Protein AF-A0A1G8VR47-F1 (afdb_monomer_lite)

Structure (mmCIF, N/CA/C/O backbone):
data_AF-A0A1G8VR47-F1
#
_entry.id   AF-A0A1G8VR47-F1
#
loop_
_atom_site.group_PDB
_atom_site.id
_atom_site.type_symbol
_atom_site.label_atom_id
_atom_site.label_alt_id
_atom_site.label_comp_id
_atom_site.label_asym_id
_atom_sit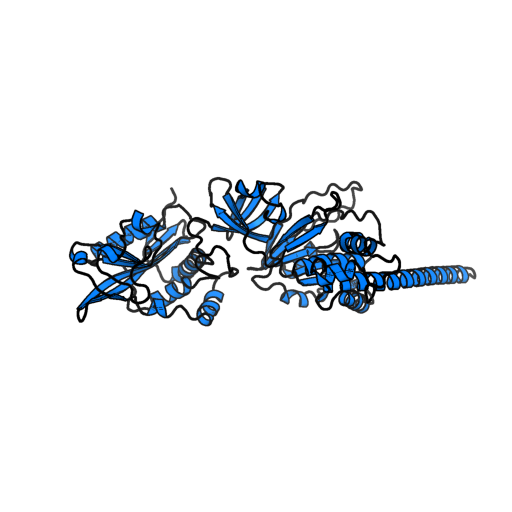e.label_entity_id
_atom_site.label_seq_id
_atom_site.pdbx_PDB_ins_code
_atom_site.Cartn_x
_atom_site.Cartn_y
_atom_site.Cartn_z
_atom_site.occupancy
_atom_site.B_iso_or_equiv
_atom_site.auth_seq_id
_atom_site.auth_comp_id
_atom_site.auth_asym_id
_atom_site.auth_atom_id
_atom_site.pdbx_PDB_model_num
ATOM 1 N N . MET A 1 1 ? -31.026 7.883 0.781 1.00 47.53 1 MET A N 1
ATOM 2 C CA . MET A 1 1 ? -30.508 7.829 2.165 1.00 47.53 1 MET A CA 1
ATOM 3 C C . MET A 1 1 ? -29.824 6.490 2.296 1.00 47.53 1 MET A C 1
ATOM 5 O O . MET A 1 1 ? -30.502 5.488 2.133 1.00 47.53 1 MET A O 1
ATOM 9 N N . ASN A 1 2 ? -28.508 6.480 2.485 1.00 62.25 2 ASN A N 1
ATOM 10 C CA . ASN A 1 2 ? -27.730 5.246 2.595 1.00 62.25 2 ASN A CA 1
ATOM 11 C C . ASN A 1 2 ? -28.153 4.539 3.888 1.00 62.25 2 ASN A C 1
ATOM 13 O O . ASN A 1 2 ? -27.967 5.088 4.980 1.00 62.25 2 ASN A O 1
ATOM 17 N N . ASN A 1 3 ? -28.819 3.393 3.759 1.00 83.88 3 ASN A N 1
ATOM 18 C CA . ASN A 1 3 ? -29.412 2.695 4.892 1.00 83.88 3 ASN A CA 1
ATOM 19 C C . ASN A 1 3 ? -28.333 1.864 5.591 1.00 83.88 3 ASN A C 1
ATOM 21 O O . ASN A 1 3 ? -28.177 0.685 5.307 1.00 83.88 3 ASN A O 1
ATOM 25 N N . ILE A 1 4 ? -27.558 2.513 6.462 1.00 93.56 4 ILE A N 1
ATOM 26 C CA . ILE A 1 4 ? -26.583 1.827 7.316 1.00 93.56 4 ILE A CA 1
ATOM 27 C C . ILE A 1 4 ? -27.354 1.029 8.369 1.00 93.56 4 ILE A C 1
ATOM 29 O O . ILE A 1 4 ? -28.099 1.624 9.155 1.00 93.56 4 ILE A O 1
ATOM 33 N N . ILE A 1 5 ? -27.147 -0.284 8.391 1.00 96.12 5 ILE A N 1
ATOM 34 C CA . ILE A 1 5 ? -27.744 -1.214 9.351 1.00 96.12 5 ILE A CA 1
ATOM 35 C C . ILE A 1 5 ? -26.673 -1.580 10.373 1.00 96.12 5 ILE A C 1
ATOM 37 O O . ILE A 1 5 ? -25.585 -2.007 10.002 1.00 96.12 5 ILE A O 1
ATOM 41 N N . LEU A 1 6 ? -26.977 -1.410 11.657 1.00 98.06 6 LEU A N 1
ATOM 42 C CA . LEU A 1 6 ? -26.121 -1.882 12.740 1.00 98.06 6 LEU A CA 1
ATOM 43 C C . LEU A 1 6 ? -26.670 -3.209 13.256 1.00 98.06 6 LEU A C 1
ATOM 45 O O . LEU A 1 6 ? -27.873 -3.341 13.492 1.00 98.06 6 LEU A O 1
ATOM 49 N N . ARG A 1 7 ? -25.800 -4.209 13.387 1.00 97.75 7 ARG A N 1
ATOM 50 C CA . ARG A 1 7 ? -26.173 -5.541 13.872 1.00 97.75 7 ARG A CA 1
ATOM 51 C C . ARG A 1 7 ? -24.994 -6.241 14.532 1.00 97.75 7 ARG A C 1
ATOM 53 O O . ARG A 1 7 ? -23.856 -5.783 14.452 1.00 97.75 7 ARG A O 1
ATOM 60 N N . LYS A 1 8 ? -25.279 -7.358 15.200 1.00 98.06 8 LYS A N 1
ATOM 61 C CA . LYS A 1 8 ? -24.233 -8.279 15.650 1.00 98.06 8 LYS A CA 1
ATOM 62 C C . LYS A 1 8 ? -23.544 -8.910 14.441 1.00 98.06 8 LYS A C 1
ATOM 64 O O . LYS A 1 8 ? -24.184 -9.146 13.411 1.00 98.06 8 LYS A O 1
ATOM 69 N N . GLU A 1 9 ? -22.258 -9.170 14.604 1.00 97.62 9 GLU A N 1
ATOM 70 C CA . GLU A 1 9 ? -21.472 -9.948 13.656 1.00 97.62 9 GLU A CA 1
ATOM 71 C C . GLU A 1 9 ? -21.934 -11.415 13.661 1.00 97.62 9 GLU A C 1
ATOM 73 O O . GLU A 1 9 ? -22.328 -11.962 14.696 1.00 97.62 9 GLU A O 1
ATOM 78 N N . THR A 1 10 ? -21.902 -12.043 12.494 1.00 97.31 10 THR A N 1
ATOM 79 C CA . THR A 1 10 ? -22.126 -13.473 12.274 1.00 97.31 10 THR A CA 1
ATOM 80 C C . THR A 1 10 ? -20.844 -14.112 11.748 1.00 97.31 10 THR A C 1
ATOM 82 O O . THR A 1 10 ? -19.933 -13.412 11.315 1.00 97.31 10 THR A O 1
ATOM 85 N N . LYS A 1 11 ? -20.745 -15.445 11.776 1.00 97.19 11 LYS A N 1
ATOM 86 C CA . LYS A 1 11 ? -19.527 -16.133 11.312 1.00 97.19 11 LYS A CA 1
ATOM 87 C C . LYS A 1 11 ? -19.263 -15.903 9.827 1.00 97.19 11 LYS A C 1
ATOM 89 O O . LYS A 1 11 ? -18.114 -15.892 9.405 1.00 97.19 11 LYS A O 1
ATOM 94 N N . GLU A 1 12 ? -20.325 -15.710 9.054 1.00 97.56 12 GLU A N 1
ATOM 95 C CA . GLU A 1 12 ? -20.271 -15.394 7.633 1.00 97.56 12 GLU A CA 1
ATOM 96 C C . GLU A 1 12 ? -19.638 -14.021 7.356 1.00 97.56 12 GLU A C 1
ATOM 98 O O . GLU A 1 12 ? -19.117 -13.819 6.265 1.00 97.56 12 GLU A O 1
ATOM 103 N N . ASP A 1 13 ? -19.633 -13.106 8.333 1.00 98.00 13 ASP A N 1
ATOM 104 C CA . ASP A 1 13 ? -19.050 -11.768 8.182 1.00 98.00 13 ASP A CA 1
ATOM 105 C C . ASP A 1 13 ? -17.548 -11.720 8.495 1.00 98.00 13 ASP A C 1
ATOM 107 O O . ASP A 1 13 ? -16.911 -10.715 8.195 1.00 98.00 13 ASP A O 1
ATOM 111 N N . PHE A 1 14 ? -16.975 -12.754 9.129 1.00 98.31 14 PHE A N 1
ATOM 112 C CA . PHE A 1 14 ? -15.651 -12.651 9.762 1.00 98.31 14 PHE A CA 1
ATOM 113 C C . PHE A 1 14 ? -14.566 -12.180 8.797 1.00 98.31 14 PHE A C 1
ATOM 115 O O . PHE A 1 14 ? -13.852 -11.232 9.122 1.00 98.31 14 PHE A O 1
ATOM 122 N N . TYR A 1 15 ? -14.518 -12.782 7.606 1.00 98.56 15 TYR A N 1
ATOM 123 C CA . TYR A 1 15 ? -13.567 -12.416 6.559 1.00 98.56 15 TYR A CA 1
ATOM 124 C C . TYR A 1 15 ? -13.733 -10.956 6.118 1.00 98.56 15 TYR A C 1
ATOM 126 O O . TYR A 1 15 ? -12.765 -10.201 6.075 1.00 98.56 15 TYR A O 1
ATOM 134 N N . ASP A 1 16 ? -14.967 -10.531 5.834 1.00 98.31 16 ASP A N 1
ATOM 135 C CA . ASP A 1 16 ? -15.249 -9.171 5.367 1.00 98.31 16 ASP A CA 1
ATOM 136 C C . ASP A 1 16 ? -14.949 -8.127 6.453 1.00 98.31 16 ASP A C 1
ATOM 138 O O . ASP A 1 16 ? -14.451 -7.037 6.154 1.00 98.31 16 ASP A O 1
ATOM 142 N N . THR A 1 17 ? -15.209 -8.449 7.723 1.00 98.44 17 THR A N 1
ATOM 143 C CA . THR A 1 17 ? -14.879 -7.569 8.848 1.00 98.44 17 THR A CA 1
ATOM 144 C C . THR A 1 17 ? -13.373 -7.465 9.068 1.00 98.44 17 THR A C 1
ATOM 146 O O . THR A 1 17 ? -12.871 -6.361 9.295 1.00 98.44 17 THR A O 1
ATOM 149 N N . GLU A 1 18 ? -12.640 -8.577 8.997 1.00 98.62 18 GLU A N 1
ATOM 150 C CA . GLU A 1 18 ? -11.176 -8.594 9.111 1.00 98.62 18 GLU A CA 1
ATOM 151 C C . GLU A 1 18 ? -10.536 -7.828 7.948 1.00 98.62 18 GLU A C 1
ATOM 153 O O . GLU A 1 18 ? -9.695 -6.960 8.180 1.00 98.62 18 GLU A O 1
ATOM 158 N N . HIS A 1 19 ? -11.007 -8.041 6.715 1.00 98.38 19 HIS A N 1
ATOM 159 C CA . HIS A 1 19 ? -10.528 -7.321 5.533 1.00 98.38 19 HIS A CA 1
ATOM 160 C C . HIS A 1 19 ? -10.781 -5.815 5.630 1.00 98.38 19 HIS A C 1
ATOM 162 O O . HIS A 1 19 ? -9.880 -5.010 5.382 1.00 98.38 19 HIS A O 1
ATOM 168 N N . MET A 1 20 ? -11.993 -5.416 6.022 1.00 97.88 20 MET A N 1
ATOM 169 C CA . MET A 1 20 ? -12.351 -4.010 6.224 1.00 97.88 20 MET A CA 1
ATOM 170 C C . MET A 1 20 ? -11.519 -3.379 7.347 1.00 97.88 20 MET A C 1
ATOM 172 O O . MET A 1 20 ? -11.054 -2.247 7.201 1.00 97.88 20 MET A O 1
ATOM 176 N N . THR A 1 21 ? -11.276 -4.119 8.432 1.00 98.06 21 THR A N 1
ATOM 177 C CA . THR A 1 21 ? -10.412 -3.677 9.534 1.00 98.06 21 THR A CA 1
ATOM 178 C C . THR A 1 21 ? -8.981 -3.481 9.051 1.00 98.06 21 THR A C 1
ATOM 180 O O . THR A 1 21 ? -8.419 -2.411 9.270 1.00 98.06 21 THR A O 1
ATOM 183 N N . MET A 1 22 ? -8.424 -4.441 8.309 1.00 97.56 22 MET A N 1
ATOM 184 C CA . MET A 1 22 ? -7.093 -4.317 7.717 1.00 97.56 22 MET A CA 1
ATOM 185 C C . MET A 1 22 ? -7.002 -3.040 6.876 1.00 97.56 22 MET A C 1
ATOM 187 O O . MET A 1 22 ? -6.127 -2.210 7.091 1.00 97.56 22 MET A O 1
ATOM 191 N N . ARG A 1 23 ? -7.965 -2.810 5.974 1.00 96.19 23 ARG A N 1
ATOM 192 C CA . ARG A 1 23 ? -8.011 -1.600 5.134 1.00 96.19 23 ARG A CA 1
ATOM 193 C C . ARG A 1 23 ? -8.107 -0.308 5.949 1.00 96.19 23 ARG A C 1
ATOM 195 O O . ARG A 1 23 ? -7.514 0.692 5.550 1.00 96.19 23 ARG A O 1
ATOM 202 N N . ALA A 1 24 ? -8.850 -0.305 7.056 1.00 94.94 24 ALA A N 1
ATOM 203 C CA . ALA A 1 24 ? -9.038 0.871 7.907 1.00 94.94 24 ALA A CA 1
ATOM 204 C C . ALA A 1 24 ? -7.739 1.341 8.585 1.00 94.94 24 ALA A C 1
ATOM 206 O O . ALA A 1 24 ? -7.567 2.548 8.772 1.00 94.94 24 ALA A O 1
ATOM 207 N N . PHE A 1 25 ? -6.837 0.409 8.907 1.00 94.38 25 PHE A N 1
ATOM 208 C CA . PHE A 1 25 ? -5.598 0.677 9.644 1.00 94.38 25 PHE A CA 1
ATOM 209 C C . PHE A 1 25 ? -4.321 0.518 8.802 1.00 94.38 25 PHE A C 1
ATOM 211 O O . PHE A 1 25 ? -3.250 0.947 9.234 1.00 94.38 25 PHE A O 1
ATOM 218 N N . TRP A 1 26 ? -4.408 -0.025 7.582 1.00 94.88 26 TRP A N 1
ATOM 219 C CA . TRP A 1 26 ? -3.243 -0.267 6.729 1.00 94.88 26 TRP A CA 1
ATOM 220 C C . TRP A 1 26 ? -2.429 1.007 6.478 1.00 94.88 26 TRP A C 1
ATOM 222 O O . TRP A 1 26 ? -2.934 1.988 5.926 1.00 94.88 26 TRP A O 1
ATOM 232 N N . ASN A 1 27 ? -1.143 0.979 6.835 1.00 93.19 27 ASN A N 1
ATOM 233 C CA . ASN A 1 27 ? -0.215 2.107 6.738 1.00 93.19 27 ASN A CA 1
ATOM 234 C C . ASN A 1 27 ? -0.565 3.332 7.619 1.00 93.19 27 ASN A C 1
ATOM 236 O O . ASN A 1 27 ? 0.074 4.380 7.484 1.00 93.19 27 ASN A O 1
ATOM 240 N N . LEU A 1 28 ? -1.551 3.233 8.524 1.00 90.06 28 LEU A N 1
ATOM 241 C CA . LEU A 1 28 ? -2.022 4.355 9.348 1.00 90.06 28 LEU A CA 1
ATOM 242 C C . LEU A 1 28 ? -1.020 4.722 10.455 1.00 90.06 28 LEU A C 1
ATOM 244 O O . LEU A 1 28 ? -0.615 5.884 10.560 1.00 90.06 28 LEU A O 1
ATOM 248 N N . HIS A 1 29 ? -0.606 3.729 11.248 1.00 86.69 29 HIS A N 1
ATOM 249 C CA . HIS A 1 29 ? 0.274 3.888 12.420 1.00 86.69 29 HIS A CA 1
ATOM 250 C C . HIS A 1 29 ? 1.711 3.402 12.190 1.00 86.69 29 HIS A C 1
ATOM 252 O O . HIS A 1 29 ? 2.619 3.764 12.932 1.00 86.69 29 HIS A O 1
ATOM 258 N N . GLY A 1 30 ? 1.930 2.616 11.141 1.00 89.00 30 GLY A N 1
ATOM 259 C CA . GLY A 1 30 ? 3.198 1.975 10.791 1.00 89.00 30 GLY A CA 1
ATOM 260 C C . GLY A 1 30 ? 3.069 1.314 9.417 1.00 89.00 30 GLY A C 1
ATOM 261 O O . GLY A 1 30 ? 1.984 1.368 8.851 1.00 89.00 30 GLY A O 1
ATOM 262 N N . PRO A 1 31 ? 4.126 0.720 8.844 1.00 91.44 31 PRO A N 1
ATOM 263 C CA . PRO A 1 31 ? 3.999 -0.116 7.651 1.00 91.44 31 PRO A CA 1
ATOM 264 C C . PRO A 1 31 ? 3.074 -1.313 7.921 1.00 91.44 31 PRO A C 1
ATOM 266 O O . PRO A 1 31 ? 3.315 -2.066 8.859 1.00 91.44 31 PRO A O 1
ATOM 269 N N . GLY A 1 32 ? 2.046 -1.509 7.093 1.00 94.06 32 GLY A N 1
ATOM 270 C CA . GLY A 1 32 ? 1.038 -2.545 7.339 1.00 94.06 32 GLY A CA 1
ATOM 271 C C . GLY A 1 32 ? 0.123 -2.196 8.514 1.00 94.06 32 GLY A C 1
ATOM 272 O O . GLY A 1 32 ? -0.127 -1.014 8.764 1.00 94.06 32 GLY A O 1
ATOM 273 N N . CYS A 1 33 ? -0.419 -3.214 9.181 1.00 95.06 33 CYS A N 1
ATOM 274 C CA . CYS A 1 33 ? -1.229 -3.101 10.396 1.00 95.06 33 CYS A CA 1
ATOM 275 C C . CYS A 1 33 ? -1.358 -4.487 11.069 1.00 95.06 33 CYS A C 1
ATOM 277 O O . CYS A 1 33 ? -0.986 -5.491 10.460 1.00 95.06 33 CYS A O 1
ATOM 279 N N . ASN A 1 34 ? -1.886 -4.564 12.292 1.00 96.00 34 ASN A N 1
ATOM 280 C CA . ASN A 1 34 ? -2.137 -5.828 13.011 1.00 96.00 34 ASN A CA 1
ATOM 281 C C . ASN A 1 34 ? -3.589 -5.961 13.514 1.00 96.00 34 ASN A C 1
ATOM 283 O O . ASN A 1 34 ? -3.976 -6.991 14.065 1.00 96.00 34 ASN A O 1
ATOM 287 N N . GLU A 1 35 ? -4.417 -4.942 13.302 1.00 96.81 35 GLU A N 1
ATOM 288 C CA . GLU A 1 35 ? -5.765 -4.826 13.847 1.00 96.81 35 GLU A CA 1
ATOM 289 C C . GLU A 1 35 ? -6.719 -5.903 13.310 1.00 96.81 35 GLU A C 1
ATOM 291 O O . GLU A 1 35 ? -7.642 -6.309 14.012 1.00 96.81 35 GLU A O 1
ATOM 296 N N . HIS A 1 36 ? -6.500 -6.411 12.094 1.00 97.62 36 HIS A N 1
ATOM 297 C CA . HIS A 1 36 ? -7.264 -7.534 11.540 1.00 97.62 36 HIS A CA 1
ATOM 298 C C . HIS A 1 36 ? -6.949 -8.857 12.241 1.00 97.62 36 HIS A C 1
ATOM 300 O O . HIS A 1 36 ? -7.877 -9.609 12.538 1.00 97.62 36 HIS A O 1
ATOM 306 N N . LEU A 1 37 ? -5.680 -9.112 12.580 1.00 97.50 37 LEU A N 1
ATOM 307 C CA . LEU A 1 37 ? -5.292 -10.259 13.409 1.00 97.50 37 LEU A CA 1
ATOM 308 C C . LEU A 1 37 ? -5.833 -10.111 14.836 1.00 97.50 37 LEU A C 1
ATOM 310 O O . LEU A 1 37 ? -6.317 -11.082 15.419 1.00 97.50 37 LEU A O 1
ATOM 314 N N . LEU A 1 38 ? -5.805 -8.894 15.388 1.00 97.00 38 LEU A N 1
ATOM 315 C CA . LEU A 1 38 ? -6.411 -8.617 16.688 1.00 97.00 38 LEU A CA 1
ATOM 316 C C . LEU A 1 38 ? -7.903 -8.955 16.677 1.00 97.00 38 LEU A C 1
ATOM 318 O O . LEU A 1 38 ? -8.356 -9.673 17.561 1.00 97.00 38 LEU A O 1
ATOM 322 N N . VAL A 1 39 ? -8.659 -8.500 15.673 1.00 97.44 39 VAL A N 1
ATOM 323 C CA . VAL A 1 39 ? -10.083 -8.846 15.526 1.00 97.44 39 VAL A CA 1
ATOM 324 C C . VAL A 1 39 ? -10.283 -10.358 15.460 1.00 97.44 39 VAL A C 1
ATOM 326 O O . VAL A 1 39 ? -11.176 -10.872 16.132 1.00 97.44 39 VAL A O 1
ATOM 329 N N . HIS A 1 40 ? -9.442 -11.070 14.708 1.00 97.38 40 HIS A N 1
ATOM 330 C CA . HIS A 1 40 ? -9.486 -12.526 14.615 1.00 97.38 40 HIS A CA 1
ATOM 331 C C . HIS A 1 40 ? -9.355 -13.194 15.991 1.00 97.38 40 HIS A C 1
ATOM 333 O O . HIS A 1 40 ? -10.271 -13.893 16.434 1.00 97.38 40 HIS A O 1
ATOM 339 N N . LYS A 1 41 ? -8.261 -12.906 16.708 1.00 97.00 41 LYS A N 1
ATOM 340 C CA . LYS A 1 41 ? -7.968 -13.491 18.027 1.00 97.00 41 LYS A CA 1
ATOM 341 C C . LYS A 1 41 ? -8.937 -13.040 19.111 1.00 97.00 41 LYS A C 1
ATOM 343 O O . LYS A 1 41 ? -9.241 -13.800 20.029 1.00 97.00 41 LYS A O 1
ATOM 348 N N . LEU A 1 42 ? -9.449 -11.815 19.016 1.00 96.38 42 LEU A N 1
ATOM 349 C CA . LEU A 1 42 ? -10.382 -11.275 19.994 1.00 96.38 42 LEU A CA 1
ATOM 350 C C . LEU A 1 42 ? -11.642 -12.138 20.077 1.00 96.38 42 LEU A C 1
ATOM 352 O O . LEU A 1 42 ? -12.114 -12.389 21.176 1.00 96.38 42 LEU A O 1
ATOM 356 N N . ARG A 1 43 ? -12.137 -12.693 18.963 1.00 96.31 43 ARG A N 1
ATOM 357 C CA . ARG A 1 43 ? -13.317 -13.582 18.976 1.00 96.31 43 ARG A CA 1
ATOM 358 C C . ARG A 1 43 ? -13.115 -14.875 19.776 1.00 96.31 43 ARG A C 1
ATOM 360 O O . ARG A 1 43 ? -14.104 -15.505 20.151 1.00 96.31 43 ARG A O 1
ATOM 367 N N . GLU A 1 44 ? -11.868 -15.263 20.027 1.00 95.12 44 GLU A N 1
ATOM 368 C CA . GLU A 1 44 ? -11.493 -16.444 20.814 1.00 95.12 44 GLU A CA 1
ATOM 369 C C . GLU A 1 44 ? -11.170 -16.110 22.279 1.00 95.12 44 GLU A C 1
ATOM 371 O O . GLU A 1 44 ? -11.067 -17.013 23.112 1.00 95.12 44 GLU A O 1
ATOM 376 N N . SER A 1 45 ? -11.031 -14.822 22.609 1.00 95.88 45 SER A N 1
ATOM 377 C CA . SER A 1 45 ? -10.745 -14.354 23.963 1.00 95.88 45 SER A CA 1
ATOM 378 C C . SER A 1 45 ? -11.942 -14.552 24.896 1.00 95.88 45 SER A C 1
ATOM 380 O O . SER A 1 45 ? -13.089 -14.287 24.534 1.00 95.88 45 SER A O 1
ATOM 382 N N . GLU A 1 46 ? -11.675 -14.948 26.142 1.00 96.38 46 GLU A N 1
ATOM 383 C CA . GLU A 1 46 ? -12.697 -15.018 27.195 1.00 96.38 46 GLU A CA 1
ATOM 384 C C . GLU A 1 46 ? -13.226 -13.640 27.624 1.00 96.38 46 GLU A C 1
ATOM 386 O O . GLU A 1 46 ? -14.333 -13.539 28.156 1.00 96.38 46 GLU A O 1
ATOM 391 N N . ASP A 1 47 ? -12.460 -12.580 27.354 1.00 97.06 47 ASP A N 1
ATOM 392 C CA . ASP A 1 47 ? -12.826 -11.200 27.665 1.00 97.06 47 ASP A CA 1
ATOM 393 C C . ASP A 1 47 ? -13.713 -10.567 26.588 1.00 97.06 47 ASP A C 1
ATOM 395 O O . ASP A 1 47 ? -14.227 -9.467 26.793 1.00 97.06 47 ASP A O 1
ATOM 399 N N . TYR A 1 48 ? -13.899 -11.218 25.438 1.00 98.00 48 TYR A N 1
ATOM 400 C CA . TYR A 1 48 ? -14.664 -10.667 24.325 1.00 98.00 48 TYR A CA 1
ATOM 401 C C . TYR A 1 48 ? -16.166 -10.588 24.613 1.00 98.00 48 TYR A C 1
ATOM 403 O O . TYR A 1 48 ? -16.780 -11.525 25.123 1.00 98.00 48 TYR A O 1
ATOM 411 N N . LEU A 1 49 ? -16.772 -9.457 24.234 1.00 98.19 49 LEU A N 1
ATOM 412 C CA . LEU A 1 49 ? -18.179 -9.135 24.482 1.00 98.19 49 LEU A CA 1
ATOM 413 C C . LEU A 1 49 ? -18.950 -9.025 23.149 1.00 98.19 49 LEU A C 1
ATOM 415 O O . LEU A 1 49 ? -19.183 -7.918 22.632 1.00 98.19 49 LEU A O 1
ATOM 419 N N . PRO A 1 50 ? -19.369 -10.157 22.545 1.00 97.50 50 PRO A N 1
ATOM 420 C CA . PRO A 1 50 ? -20.088 -10.174 21.267 1.00 97.50 50 PRO A CA 1
ATOM 421 C C . PRO A 1 50 ? -21.473 -9.513 21.342 1.00 97.50 50 PRO A C 1
ATOM 423 O O . PRO A 1 50 ? -22.031 -9.073 20.336 1.00 97.50 50 PRO A O 1
ATOM 426 N N . GLU A 1 51 ? -22.080 -9.433 22.526 1.00 97.69 51 GLU A N 1
ATOM 427 C CA . GLU A 1 51 ? -23.365 -8.769 22.729 1.00 97.69 51 GLU A CA 1
ATOM 428 C C . GLU A 1 51 ? -23.287 -7.243 22.640 1.00 97.69 51 GLU A C 1
ATOM 430 O O . GLU A 1 51 ? -24.284 -6.624 22.242 1.00 97.69 51 GLU A O 1
ATOM 435 N N . LEU A 1 52 ? -22.118 -6.661 22.925 1.00 98.31 52 LEU A N 1
ATOM 436 C CA . LEU A 1 52 ? -21.838 -5.230 22.793 1.00 98.31 52 LEU A CA 1
ATOM 437 C C . LEU A 1 52 ? -21.235 -4.882 21.429 1.00 98.31 52 LEU A C 1
ATOM 439 O O . LEU A 1 52 ? -21.545 -3.828 20.881 1.00 98.31 52 LEU A O 1
ATOM 443 N N . SER A 1 53 ? -20.440 -5.784 20.855 1.00 98.50 53 SER A N 1
ATOM 444 C CA . SER A 1 53 ? -19.771 -5.581 19.565 1.00 98.50 53 SER A CA 1
ATOM 445 C C . SER A 1 53 ? -20.763 -5.457 18.403 1.00 98.50 53 SER A C 1
ATOM 447 O O . SER A 1 53 ? -21.810 -6.117 18.376 1.00 98.50 53 SER A O 1
ATOM 449 N N . ARG A 1 54 ? -20.473 -4.585 17.434 1.00 98.56 54 ARG A N 1
ATOM 450 C CA . ARG A 1 54 ? -21.364 -4.306 16.295 1.00 98.56 54 ARG A CA 1
ATOM 451 C C . ARG A 1 54 ? -20.588 -4.206 14.996 1.00 98.56 54 ARG A C 1
ATOM 453 O O . ARG A 1 54 ? -19.514 -3.617 14.964 1.00 98.56 54 ARG A O 1
ATOM 460 N N . VAL A 1 55 ? -21.209 -4.683 13.923 1.00 98.62 55 VAL A N 1
ATOM 461 C CA . VAL A 1 55 ? -20.832 -4.359 12.547 1.00 98.62 55 VAL A CA 1
ATOM 462 C C . VAL A 1 55 ? -21.844 -3.385 11.952 1.00 98.62 55 VAL A C 1
ATOM 464 O O . VAL A 1 55 ? -23.029 -3.390 12.302 1.00 98.62 55 VAL A O 1
ATOM 467 N N . ALA A 1 56 ? -21.361 -2.530 11.059 1.00 98.31 56 ALA A N 1
ATOM 468 C CA . ALA A 1 56 ? -22.153 -1.646 10.229 1.00 98.31 56 ALA A CA 1
ATOM 469 C C . ALA A 1 56 ? -22.177 -2.195 8.805 1.00 98.31 56 ALA A C 1
ATOM 471 O O . ALA A 1 56 ? -21.134 -2.348 8.172 1.00 98.31 56 ALA A O 1
ATOM 472 N N . GLU A 1 57 ? -23.376 -2.441 8.297 1.00 97.25 57 GLU A N 1
ATOM 473 C CA . GLU A 1 57 ? -23.614 -2.925 6.945 1.00 97.25 57 GLU A CA 1
ATOM 474 C C . GLU A 1 57 ? -24.197 -1.803 6.081 1.00 97.25 57 GLU A C 1
ATOM 476 O O . GLU A 1 57 ? -25.095 -1.067 6.506 1.00 97.25 57 GLU A O 1
ATOM 481 N N . LEU A 1 58 ? -23.694 -1.675 4.856 1.00 95.00 58 LEU A N 1
ATOM 482 C CA . LEU A 1 58 ? -24.208 -0.779 3.831 1.00 95.00 58 LEU A CA 1
ATOM 483 C C . LEU A 1 58 ? -24.314 -1.543 2.511 1.00 95.00 58 LEU A C 1
ATOM 485 O O . LEU A 1 58 ? -23.313 -2.032 1.995 1.00 95.00 58 LEU A O 1
ATOM 489 N N . ASP A 1 59 ? -25.530 -1.623 1.969 1.00 91.88 59 ASP A N 1
ATOM 490 C CA . ASP A 1 59 ? -25.826 -2.299 0.699 1.00 91.88 59 ASP A CA 1
ATOM 491 C C . ASP A 1 59 ? -25.281 -3.744 0.640 1.00 91.88 59 ASP A C 1
ATOM 493 O O . ASP A 1 59 ? -24.750 -4.185 -0.378 1.00 91.88 59 ASP A O 1
ATOM 497 N N . GLY A 1 60 ? -25.401 -4.478 1.755 1.00 91.06 60 GLY A N 1
ATOM 498 C CA . GLY A 1 60 ? -24.937 -5.863 1.885 1.00 91.06 60 GLY A CA 1
ATOM 499 C C . GLY A 1 60 ? -23.439 -6.027 2.150 1.00 91.06 60 GLY A C 1
ATOM 500 O O . GLY A 1 60 ? -22.966 -7.155 2.192 1.00 91.06 60 GLY A O 1
ATOM 501 N N . ARG A 1 61 ? -22.682 -4.933 2.315 1.00 95.06 61 ARG A N 1
ATOM 502 C CA . ARG A 1 61 ? -21.238 -4.959 2.599 1.00 95.06 61 ARG A CA 1
ATOM 503 C C . ARG A 1 61 ? -20.949 -4.477 4.013 1.00 95.06 61 ARG A C 1
ATOM 505 O O . ARG A 1 61 ? -21.522 -3.475 4.446 1.00 95.06 61 ARG A O 1
ATOM 512 N N . ILE A 1 62 ? -20.013 -5.126 4.700 1.00 97.94 62 ILE A N 1
ATOM 513 C CA . ILE A 1 62 ? -19.475 -4.624 5.968 1.00 97.94 62 ILE A CA 1
ATOM 514 C C . ILE A 1 62 ? -18.630 -3.374 5.691 1.00 97.94 62 ILE A C 1
ATOM 516 O O . ILE A 1 62 ? -17.710 -3.394 4.878 1.00 97.94 62 ILE A O 1
ATOM 520 N N . VAL A 1 63 ? -18.971 -2.260 6.342 1.00 97.62 63 VAL A N 1
ATOM 521 C CA . VAL A 1 63 ? -18.320 -0.946 6.156 1.00 97.62 63 VAL A CA 1
ATOM 522 C C . VAL A 1 63 ? -17.830 -0.320 7.461 1.00 97.62 63 VAL A C 1
ATOM 524 O O . VAL A 1 63 ? -17.306 0.795 7.469 1.00 97.62 63 VAL A O 1
ATOM 527 N N . GLY A 1 64 ? -18.008 -1.011 8.579 1.00 98.12 64 GLY A N 1
ATOM 528 C CA . GLY A 1 64 ? -17.438 -0.618 9.856 1.00 98.12 64 GLY A CA 1
ATOM 529 C C . GLY A 1 64 ? -17.697 -1.663 10.924 1.00 98.12 64 GLY A C 1
ATOM 530 O O . GLY A 1 64 ? -18.614 -2.471 10.798 1.00 98.12 64 GLY A O 1
ATOM 531 N N . ALA A 1 65 ? -16.901 -1.635 11.980 1.00 98.56 65 ALA A N 1
ATOM 532 C CA . ALA A 1 65 ? -17.047 -2.526 13.115 1.00 98.56 65 ALA A CA 1
ATOM 533 C C . ALA A 1 65 ? -16.510 -1.868 14.385 1.00 98.56 65 ALA A C 1
ATOM 535 O O . ALA A 1 65 ? -15.640 -1.001 14.329 1.00 98.56 65 ALA A O 1
ATOM 536 N N . ILE A 1 66 ? -17.048 -2.272 15.527 1.00 98.56 66 ILE A N 1
ATOM 537 C CA . ILE A 1 66 ? -16.530 -1.928 16.847 1.00 98.56 66 ILE A CA 1
ATOM 538 C C . ILE A 1 66 ? -16.569 -3.177 17.718 1.00 98.56 66 ILE A C 1
ATOM 540 O O . ILE A 1 66 ? -17.614 -3.826 17.841 1.00 98.56 66 ILE A O 1
ATOM 544 N N . PHE A 1 67 ? -15.428 -3.505 18.312 1.00 98.56 67 PHE A N 1
ATOM 545 C CA . PHE A 1 67 ? -15.259 -4.701 19.127 1.00 98.56 67 PHE A CA 1
ATOM 546 C C . PHE A 1 67 ? -15.014 -4.329 20.581 1.00 98.56 67 PHE A C 1
ATOM 548 O O . PHE A 1 67 ? -14.147 -3.511 20.864 1.00 98.56 67 PHE A O 1
ATOM 555 N N . TYR A 1 68 ? -15.791 -4.917 21.487 1.00 98.44 68 TYR A N 1
ATOM 556 C CA . TYR A 1 68 ? -15.690 -4.691 22.926 1.00 98.44 68 TYR A CA 1
ATOM 557 C C . TYR A 1 68 ? -15.076 -5.894 23.623 1.00 98.44 68 TYR A C 1
ATOM 559 O O . TYR A 1 68 ? -15.400 -7.040 23.306 1.00 98.44 68 TYR A O 1
ATOM 567 N N . SER A 1 69 ? -14.281 -5.612 24.645 1.00 98.12 69 SER A N 1
ATOM 568 C CA . SER A 1 69 ? -13.822 -6.608 25.600 1.00 98.12 69 SER A CA 1
ATOM 569 C C . SER A 1 69 ? -13.853 -6.056 27.017 1.00 98.12 69 SER A C 1
ATOM 571 O O . SER A 1 69 ? -13.968 -4.846 27.252 1.00 98.12 69 SER A O 1
ATOM 573 N N . LYS A 1 70 ? -13.750 -6.963 27.980 1.00 98.12 70 LYS A N 1
ATOM 574 C CA . LYS A 1 70 ? -13.479 -6.614 29.365 1.00 98.12 70 LYS A CA 1
ATOM 575 C C . LYS A 1 70 ? -12.063 -6.064 29.499 1.00 98.12 70 LYS A C 1
ATOM 577 O O . LYS A 1 70 ? -11.150 -6.435 28.762 1.00 98.12 70 LYS A O 1
ATOM 582 N N . ALA A 1 71 ? -11.917 -5.165 30.455 1.00 97.44 71 ALA A N 1
ATOM 583 C CA . ALA A 1 71 ? -10.657 -4.656 30.957 1.00 97.44 71 ALA A CA 1
ATOM 584 C C . ALA A 1 71 ? -10.810 -4.428 32.466 1.00 97.44 71 ALA A C 1
ATOM 586 O O . ALA A 1 71 ? -11.902 -4.575 33.033 1.00 97.44 71 ALA A O 1
ATOM 587 N N . LYS A 1 72 ? -9.726 -4.062 33.144 1.00 97.31 72 LYS A N 1
ATOM 588 C CA . LYS A 1 72 ? -9.782 -3.788 34.580 1.00 97.31 72 LYS A CA 1
ATOM 589 C C . LYS A 1 72 ? -8.973 -2.570 34.978 1.00 97.31 72 LYS A C 1
ATOM 591 O O . LYS A 1 72 ? -7.983 -2.221 34.345 1.00 97.31 72 LYS A O 1
ATOM 596 N N . VAL A 1 73 ? -9.396 -1.949 36.070 1.00 97.94 73 VAL A N 1
ATOM 597 C CA . VAL A 1 73 ? -8.617 -0.950 36.799 1.00 97.94 73 VAL A CA 1
ATOM 598 C C . VAL A 1 73 ? -8.351 -1.505 38.191 1.00 97.94 73 VAL A C 1
ATOM 600 O O . VAL A 1 73 ? -9.294 -1.871 38.893 1.00 97.94 73 VAL A O 1
ATOM 603 N N . ALA A 1 74 ? -7.081 -1.600 38.572 1.00 97.31 74 ALA A N 1
ATOM 604 C CA . ALA A 1 74 ? -6.668 -2.120 39.868 1.00 97.31 74 ALA A CA 1
ATOM 605 C C . ALA A 1 74 ? -6.120 -1.005 40.767 1.00 97.31 74 ALA A C 1
ATOM 607 O O . ALA A 1 74 ? -5.207 -0.275 40.372 1.00 97.31 74 ALA A O 1
ATOM 608 N N . ASP A 1 75 ? -6.636 -0.926 41.991 1.00 95.81 75 ASP A N 1
ATOM 609 C CA . ASP A 1 75 ? -6.129 -0.071 43.064 1.00 95.81 75 ASP A CA 1
ATOM 610 C C . ASP A 1 75 ? -5.825 -0.913 44.311 1.00 95.81 75 ASP A C 1
ATOM 612 O O . ASP A 1 75 ? -6.717 -1.364 45.039 1.00 95.81 75 ASP A O 1
ATOM 616 N N . GLY A 1 76 ? -4.536 -1.187 44.526 1.00 91.94 76 GLY A N 1
ATOM 617 C CA . GLY A 1 76 ? -4.079 -2.122 45.552 1.00 91.94 76 GLY A CA 1
ATOM 618 C C . GLY A 1 76 ? -4.656 -3.525 45.336 1.00 91.94 76 GLY A C 1
ATOM 619 O O . GLY A 1 76 ? -4.410 -4.143 44.304 1.00 91.94 76 GLY A O 1
ATOM 620 N N . ASP A 1 77 ? -5.423 -4.012 46.313 1.00 92.31 77 ASP A N 1
ATOM 621 C CA . ASP A 1 77 ? -6.096 -5.321 46.265 1.00 92.31 77 ASP A CA 1
ATOM 622 C C . ASP A 1 77 ? -7.505 -5.257 45.634 1.00 92.31 77 ASP A C 1
ATOM 624 O O . ASP A 1 77 ? -8.197 -6.275 45.550 1.00 92.31 77 ASP A O 1
ATOM 628 N N . THR A 1 78 ? -7.966 -4.067 45.228 1.00 94.56 78 THR A N 1
ATOM 629 C CA . THR A 1 78 ? -9.295 -3.872 44.634 1.00 94.56 78 THR A CA 1
ATOM 630 C C . THR A 1 78 ? -9.193 -3.881 43.116 1.00 94.56 78 THR A C 1
ATOM 632 O O . THR A 1 78 ? -8.455 -3.088 42.540 1.00 94.56 78 THR A O 1
ATOM 635 N N . GLU A 1 79 ? -9.979 -4.734 42.459 1.00 95.94 79 GLU A N 1
ATOM 636 C CA . GLU A 1 79 ? -10.121 -4.733 41.003 1.00 95.94 79 GLU A CA 1
ATOM 637 C C . GLU A 1 79 ? -11.530 -4.287 40.603 1.00 95.94 79 GLU A C 1
ATOM 639 O O . GLU A 1 79 ? -12.541 -4.799 41.094 1.00 95.94 79 GLU A O 1
ATOM 644 N N . HIS A 1 80 ? -11.594 -3.333 39.680 1.00 95.94 80 HIS A N 1
ATOM 645 C CA . HIS A 1 80 ? -12.823 -2.861 39.065 1.00 95.94 80 HIS A CA 1
ATOM 646 C C . HIS A 1 80 ? -12.881 -3.329 37.614 1.00 95.94 80 HIS A C 1
ATOM 648 O O . HIS A 1 80 ? -12.036 -2.947 36.806 1.00 95.94 80 HIS A O 1
ATOM 654 N N . GLU A 1 81 ? -13.899 -4.120 37.271 1.00 96.81 81 GLU A N 1
ATOM 655 C CA . GLU A 1 81 ? -14.196 -4.441 35.874 1.00 96.81 81 GLU A CA 1
ATOM 656 C C . GLU A 1 81 ? -14.687 -3.173 35.156 1.00 96.81 81 GLU A C 1
ATOM 658 O O . GLU A 1 81 ? -15.616 -2.490 35.607 1.00 96.81 81 GLU A O 1
ATOM 663 N N . VAL A 1 82 ? -14.051 -2.865 34.031 1.00 97.88 82 VAL A N 1
ATOM 664 C CA . VAL A 1 82 ? -14.435 -1.804 33.099 1.00 97.88 82 VAL A CA 1
ATOM 665 C C . VAL A 1 82 ? -14.490 -2.382 31.688 1.00 97.88 82 VAL A C 1
ATOM 667 O O . VAL A 1 82 ? -14.115 -3.527 31.441 1.00 97.88 82 VAL A O 1
ATOM 670 N N . LEU A 1 83 ? -14.988 -1.595 30.748 1.00 98.38 83 LEU A N 1
ATOM 671 C CA . LEU A 1 83 ? -14.961 -1.951 29.337 1.00 98.38 83 LEU A CA 1
ATOM 672 C C . LEU A 1 83 ? -13.774 -1.297 28.634 1.00 98.38 83 LEU A C 1
ATOM 674 O O . LEU A 1 83 ? -13.372 -0.191 28.990 1.00 98.38 83 LEU A O 1
ATOM 678 N N . THR A 1 84 ? -13.310 -1.934 27.570 1.00 98.06 84 THR A N 1
ATOM 679 C CA . THR A 1 84 ? -12.549 -1.293 26.497 1.00 98.06 84 THR A CA 1
ATOM 680 C C . THR A 1 84 ? -13.186 -1.647 25.158 1.00 98.06 84 THR A C 1
ATOM 682 O O . THR A 1 84 ? -14.018 -2.558 25.065 1.00 98.06 84 THR A O 1
ATOM 685 N N . PHE A 1 85 ? -12.841 -0.901 24.117 1.00 97.00 85 PHE A N 1
ATOM 686 C CA . PHE A 1 85 ? -13.148 -1.297 22.753 1.00 97.00 85 PHE A CA 1
ATOM 687 C C . PHE A 1 85 ? -11.980 -0.984 21.832 1.00 97.00 85 PHE A C 1
ATOM 689 O O . PHE A 1 85 ? -11.306 0.036 21.965 1.00 97.00 85 PHE A O 1
ATOM 696 N N . GLY A 1 86 ? -11.791 -1.855 20.853 1.00 89.81 86 GLY A N 1
ATOM 697 C CA . GLY A 1 86 ? -10.713 -1.756 19.893 1.00 89.81 86 GLY A CA 1
ATOM 698 C C . GLY A 1 86 ? -10.675 -3.003 19.008 1.00 89.81 86 GLY A C 1
ATOM 699 O O . GLY A 1 86 ? -10.754 -4.109 19.538 1.00 89.81 86 GLY A O 1
ATOM 700 N N . PRO A 1 87 ? -10.577 -2.850 17.679 1.00 95.44 87 PRO A N 1
ATOM 701 C CA . PRO A 1 87 ? -10.625 -1.589 16.942 1.00 95.44 87 PRO A CA 1
ATOM 702 C C . PRO A 1 87 ? -12.061 -1.049 16.769 1.00 95.44 87 PRO A C 1
ATOM 704 O O . PRO A 1 87 ? -13.035 -1.801 16.703 1.00 95.44 87 PRO A O 1
ATOM 707 N N . LEU A 1 88 ? -12.185 0.280 16.637 1.00 96.81 88 LEU A N 1
ATOM 708 C CA . LEU A 1 88 ? -13.303 0.925 15.935 1.00 96.81 88 LEU A CA 1
ATOM 709 C C . LEU A 1 88 ? -12.850 1.175 14.490 1.00 96.81 88 LEU A C 1
ATOM 711 O O . LEU A 1 88 ? -12.158 2.153 14.209 1.00 96.81 88 LEU A O 1
ATOM 715 N N . ALA A 1 89 ? -13.226 0.276 13.587 1.00 96.31 89 ALA A N 1
ATOM 716 C CA . ALA A 1 89 ? -12.831 0.291 12.185 1.00 96.31 89 ALA A CA 1
ATOM 717 C C . ALA A 1 89 ? -13.946 0.862 11.300 1.00 96.31 89 ALA A C 1
ATOM 719 O O . ALA A 1 89 ? -15.131 0.589 11.508 1.00 96.31 89 ALA A O 1
ATOM 720 N N . VAL A 1 90 ? -13.576 1.646 10.287 1.00 95.56 90 VAL A N 1
ATOM 721 C CA . VAL A 1 90 ? -14.498 2.140 9.255 1.00 95.56 90 VAL A CA 1
ATOM 722 C C . VAL A 1 90 ? -13.816 2.024 7.901 1.00 95.56 90 VAL A C 1
ATOM 724 O O . VAL A 1 90 ? -12.691 2.495 7.741 1.00 95.56 90 VAL A O 1
ATOM 727 N N . GLU A 1 91 ? -14.528 1.464 6.923 1.00 95.00 91 GLU A N 1
ATOM 728 C CA . GLU A 1 91 ? -14.051 1.319 5.548 1.00 95.00 91 GLU A CA 1
ATOM 729 C C . GLU A 1 91 ? -13.571 2.685 5.010 1.00 95.00 91 GLU A C 1
ATOM 731 O O . GLU A 1 91 ? -14.373 3.629 4.938 1.00 95.00 91 GLU A O 1
ATOM 736 N N . PRO A 1 92 ? -12.290 2.820 4.606 1.00 91.94 92 PRO A N 1
ATOM 737 C CA . PRO A 1 92 ? -11.714 4.100 4.193 1.00 91.94 92 PRO A CA 1
ATOM 738 C C . PRO A 1 92 ? -12.464 4.784 3.050 1.00 91.94 92 PRO A C 1
ATOM 740 O O . PRO A 1 92 ? -12.538 6.014 3.000 1.00 91.94 92 PRO A O 1
ATOM 743 N N . THR A 1 93 ? -13.059 4.005 2.144 1.00 90.06 93 THR A N 1
ATOM 744 C CA . THR A 1 93 ? -13.852 4.529 1.022 1.00 90.06 93 THR A CA 1
ATOM 745 C C . THR A 1 93 ? -15.231 5.065 1.431 1.00 90.06 93 THR A C 1
ATOM 747 O O . THR A 1 93 ? -15.844 5.825 0.678 1.00 90.06 93 THR A O 1
ATOM 750 N N . CYS A 1 94 ? -15.691 4.758 2.649 1.00 88.94 94 CYS A N 1
ATOM 751 C CA . CYS A 1 94 ? -16.938 5.242 3.254 1.00 88.94 94 CYS A CA 1
ATOM 752 C C . CYS A 1 94 ? -16.708 6.408 4.240 1.00 88.94 94 CYS A C 1
ATOM 754 O O . CYS A 1 94 ? -17.493 6.639 5.169 1.00 88.94 94 CYS A O 1
ATOM 756 N N . PHE A 1 95 ? -15.613 7.155 4.061 1.00 78.50 95 PHE A N 1
ATOM 757 C CA . PHE A 1 95 ? -15.229 8.244 4.953 1.00 78.50 95 PHE A CA 1
ATOM 758 C C . PHE A 1 95 ? -16.310 9.334 5.073 1.00 78.50 95 PHE A C 1
ATOM 760 O O . PHE A 1 95 ? -16.993 9.690 4.113 1.00 78.50 95 PHE A O 1
ATOM 767 N N . ASN A 1 96 ? -16.433 9.899 6.278 1.00 81.62 96 ASN A N 1
ATOM 768 C CA . ASN A 1 96 ? -17.369 10.977 6.623 1.00 81.62 96 ASN A CA 1
ATOM 769 C C . ASN A 1 96 ? -18.868 10.649 6.421 1.00 81.62 96 ASN A C 1
ATOM 771 O O . ASN A 1 96 ? -19.705 11.543 6.325 1.00 81.62 96 ASN A O 1
ATOM 775 N N . MET A 1 97 ? -19.235 9.363 6.414 1.00 89.44 97 MET A N 1
ATOM 776 C CA . MET A 1 97 ? -20.637 8.912 6.395 1.00 89.44 97 MET A CA 1
ATOM 777 C C . MET A 1 97 ? -21.254 8.753 7.798 1.00 89.44 97 MET A C 1
ATOM 779 O O . MET A 1 97 ? -22.394 8.308 7.943 1.00 89.44 97 MET A O 1
ATOM 783 N N . GLY A 1 98 ? -20.501 9.098 8.848 1.00 91.75 98 GLY A N 1
ATOM 784 C CA . GLY A 1 98 ? -20.937 8.990 10.242 1.00 91.75 98 GLY A CA 1
ATOM 785 C C . GLY A 1 98 ? -21.037 7.556 10.776 1.00 91.75 98 GLY A C 1
ATOM 786 O O . GLY A 1 98 ? -21.649 7.359 11.821 1.00 91.75 98 GLY A O 1
ATOM 787 N N . ILE A 1 99 ? -20.456 6.565 10.086 1.00 95.25 99 ILE A N 1
ATOM 788 C CA . ILE A 1 99 ? -20.501 5.142 10.472 1.00 95.25 99 ILE A CA 1
ATOM 789 C C . ILE A 1 99 ? -19.925 4.936 11.878 1.00 95.25 99 ILE A C 1
ATOM 791 O O . ILE A 1 99 ? -20.637 4.446 12.750 1.00 95.25 99 ILE A O 1
ATOM 795 N N . GLY A 1 100 ? -18.695 5.402 12.129 1.00 94.94 100 GLY A N 1
ATOM 796 C CA . GLY A 1 100 ? -18.054 5.253 13.441 1.00 94.94 100 GLY A CA 1
ATOM 797 C C . GLY A 1 100 ? -18.846 5.903 14.579 1.00 94.94 100 GLY A C 1
ATOM 798 O O . GLY A 1 100 ? -19.057 5.294 15.620 1.00 94.94 100 GLY A O 1
ATOM 799 N N . ALA A 1 101 ? -19.408 7.094 14.342 1.00 95.50 101 ALA A N 1
ATOM 800 C CA . ALA A 1 101 ? -20.243 7.779 15.329 1.00 95.50 101 ALA A CA 1
ATOM 801 C C . ALA A 1 101 ? -21.556 7.029 15.620 1.00 95.50 101 ALA A C 1
ATOM 803 O O . ALA A 1 101 ? -22.034 7.047 16.754 1.00 95.50 101 ALA A O 1
ATOM 804 N N . LYS A 1 102 ? -22.158 6.383 14.610 1.00 96.88 102 LYS A N 1
ATOM 805 C CA . LYS A 1 102 ? -23.357 5.550 14.789 1.00 96.88 102 LYS A CA 1
ATOM 806 C C . LYS A 1 102 ? -23.041 4.282 15.580 1.00 96.88 102 LYS A C 1
ATOM 808 O O . LYS A 1 102 ? -23.776 3.998 16.519 1.00 96.88 102 LYS A O 1
ATOM 813 N N . LEU A 1 103 ? -21.957 3.584 15.224 1.00 97.94 103 LEU A N 1
ATOM 814 C CA . LEU A 1 103 ? -21.466 2.405 15.945 1.00 97.94 103 LEU A CA 1
ATOM 815 C C . LEU A 1 103 ? -21.235 2.745 17.417 1.00 97.94 103 LEU A C 1
ATOM 817 O O . LEU A 1 103 ? -21.891 2.171 18.279 1.00 97.94 103 LEU A O 1
ATOM 821 N N . LEU A 1 104 ? -20.412 3.762 17.682 1.00 97.81 104 LEU A N 1
ATOM 822 C CA . LEU A 1 104 ? -20.090 4.209 19.034 1.00 97.81 104 LEU A CA 1
ATOM 823 C C . LEU A 1 104 ? -21.346 4.593 19.827 1.00 97.81 104 LEU A C 1
ATOM 825 O O . LEU A 1 104 ? -21.503 4.203 20.977 1.00 97.81 104 LEU A O 1
ATOM 829 N N . LYS A 1 105 ? -22.279 5.341 19.225 1.00 97.81 105 LYS A N 1
ATOM 830 C CA . LYS A 1 105 ? -23.517 5.736 19.910 1.00 97.81 105 LYS A CA 1
ATOM 831 C C . LYS A 1 105 ? -24.370 4.529 20.310 1.00 97.81 105 LYS A C 1
ATOM 833 O O . LYS A 1 105 ? -24.922 4.530 21.409 1.00 97.81 105 LYS A O 1
ATOM 838 N N . GLU A 1 106 ? -24.529 3.552 19.420 1.00 98.25 106 GLU A N 1
ATOM 839 C CA . GLU A 1 106 ? -25.307 2.347 19.715 1.00 98.25 106 GLU A CA 1
ATOM 840 C C . GLU A 1 106 ? -24.638 1.517 20.811 1.00 98.25 106 GLU A C 1
ATOM 842 O O . GLU A 1 106 ? -25.297 1.133 21.777 1.00 98.25 106 GLU A O 1
ATOM 847 N N . THR A 1 107 ? -23.329 1.295 20.713 1.00 98.50 107 THR A N 1
ATOM 848 C CA . THR A 1 107 ? -22.619 0.468 21.689 1.00 98.50 107 THR A CA 1
ATOM 849 C C . THR A 1 107 ? -22.504 1.125 23.054 1.00 98.50 107 THR A C 1
ATOM 851 O O . THR A 1 107 ? -22.693 0.434 24.046 1.00 98.50 107 THR A O 1
ATOM 854 N N . LEU A 1 108 ? -22.347 2.451 23.144 1.00 98.44 108 LEU A N 1
ATOM 855 C CA . LEU A 1 108 ? -22.438 3.173 24.421 1.00 98.44 108 LEU A CA 1
ATOM 856 C C . LEU A 1 108 ? -23.795 2.968 25.114 1.00 98.44 108 LEU A C 1
ATOM 858 O O . LEU A 1 108 ? -23.847 2.799 26.334 1.00 98.44 108 LEU A O 1
ATOM 862 N N . ALA A 1 109 ? -24.897 2.968 24.354 1.00 98.25 109 ALA A N 1
ATOM 863 C CA . ALA A 1 109 ? -26.225 2.707 24.908 1.00 98.25 109 ALA A CA 1
ATOM 864 C C . ALA A 1 109 ? -26.338 1.266 25.430 1.00 98.25 109 ALA A C 1
ATOM 866 O O . ALA A 1 109 ? -26.775 1.062 26.561 1.00 98.25 109 ALA A O 1
ATOM 867 N N . LEU A 1 110 ? -25.860 0.290 24.655 1.00 98.50 110 LEU A N 1
ATOM 868 C CA . LEU A 1 110 ? -25.848 -1.124 25.041 1.00 98.50 110 LEU A CA 1
ATOM 869 C C . LEU A 1 110 ? -24.982 -1.381 26.279 1.00 98.50 110 LEU A C 1
ATOM 871 O O . LEU A 1 110 ? -25.409 -2.086 27.188 1.00 98.50 110 LEU A O 1
ATOM 875 N N . SER A 1 111 ? -23.795 -0.773 26.355 1.00 98.38 111 SER A N 1
ATOM 876 C CA . SER A 1 111 ? -22.911 -0.873 27.520 1.00 98.38 111 SER A CA 1
ATOM 877 C C . SER A 1 111 ? -23.575 -0.319 28.782 1.00 98.38 111 SER A C 1
ATOM 879 O O . SER A 1 111 ? -23.447 -0.904 29.858 1.00 98.38 111 SER A O 1
ATOM 881 N N . LYS A 1 112 ? -24.322 0.786 28.654 1.00 97.62 112 LYS A N 1
ATOM 882 C CA . LYS A 1 112 ? -25.085 1.367 29.764 1.00 97.62 112 LYS A CA 1
ATOM 883 C C . LYS A 1 112 ? -26.249 0.472 30.192 1.00 97.62 112 LYS A C 1
ATOM 885 O O . LYS A 1 112 ? -26.455 0.282 31.387 1.00 97.62 112 LYS A O 1
ATOM 890 N N . GLU A 1 113 ? -26.995 -0.082 29.238 1.00 97.81 113 GLU A N 1
ATOM 891 C CA . GLU A 1 113 ? -28.098 -1.018 29.498 1.00 97.81 113 GLU A CA 1
ATOM 892 C C . GLU A 1 113 ? -27.616 -2.319 30.155 1.00 97.81 113 GLU A C 1
ATOM 894 O O . GLU A 1 113 ? -28.303 -2.859 31.019 1.00 97.81 113 GLU A O 1
ATOM 899 N N . ALA A 1 114 ? -26.413 -2.781 29.804 1.00 97.38 114 ALA A N 1
ATOM 900 C CA . ALA A 1 114 ? -25.760 -3.934 30.419 1.00 97.38 114 ALA A CA 1
ATOM 901 C C . ALA A 1 114 ? -25.215 -3.658 31.838 1.00 97.38 114 ALA A C 1
ATOM 903 O O . ALA A 1 114 ? -24.825 -4.592 32.533 1.00 97.38 114 ALA A O 1
ATOM 904 N N . GLY A 1 115 ? -25.224 -2.400 32.299 1.00 96.94 115 GLY A N 1
ATOM 905 C CA . GLY A 1 115 ? -24.880 -2.033 33.676 1.00 96.94 115 GLY A CA 1
ATOM 906 C C . GLY A 1 115 ? -23.391 -1.800 33.947 1.00 96.94 115 GLY A C 1
ATOM 907 O O . GLY A 1 115 ? -23.011 -1.649 35.109 1.00 96.94 115 GLY A O 1
ATOM 908 N N . TYR A 1 116 ? -22.548 -1.725 32.913 1.00 97.56 116 TYR A N 1
ATOM 909 C CA . TYR A 1 116 ? -21.131 -1.398 33.083 1.00 97.56 116 TYR A CA 1
ATOM 910 C C . TYR A 1 116 ? -20.943 0.022 33.627 1.00 97.56 116 TYR A C 1
ATOM 912 O O . TYR A 1 116 ? -21.716 0.933 33.316 1.00 97.56 116 TYR A O 1
ATOM 920 N N . LYS A 1 117 ? -19.906 0.216 34.450 1.00 97.38 117 LYS A N 1
ATOM 921 C CA . LYS A 1 117 ? -19.618 1.504 35.102 1.00 97.38 117 LYS A CA 1
ATOM 922 C C . LYS A 1 117 ? -18.974 2.511 34.154 1.00 97.38 117 LYS A C 1
ATOM 924 O O . LYS A 1 117 ? -19.365 3.675 34.150 1.00 97.38 117 LYS A O 1
ATOM 929 N N . GLY A 1 118 ? -18.053 2.074 33.302 1.00 97.62 118 GLY A N 1
ATOM 930 C CA . GLY A 1 118 ? -17.455 2.936 32.290 1.00 97.62 118 GLY A CA 1
ATOM 931 C C . GLY A 1 118 ? -16.552 2.194 31.324 1.00 97.62 118 GLY A C 1
ATOM 932 O O . GLY A 1 118 ? -16.369 0.980 31.426 1.00 97.62 118 GLY A O 1
ATOM 933 N N . ILE A 1 119 ? -16.032 2.955 30.369 1.00 98.44 119 ILE A N 1
ATOM 934 C CA . ILE A 1 119 ? -15.137 2.488 29.313 1.00 98.44 119 ILE A CA 1
ATOM 935 C C . ILE A 1 119 ? -13.820 3.245 29.448 1.00 98.4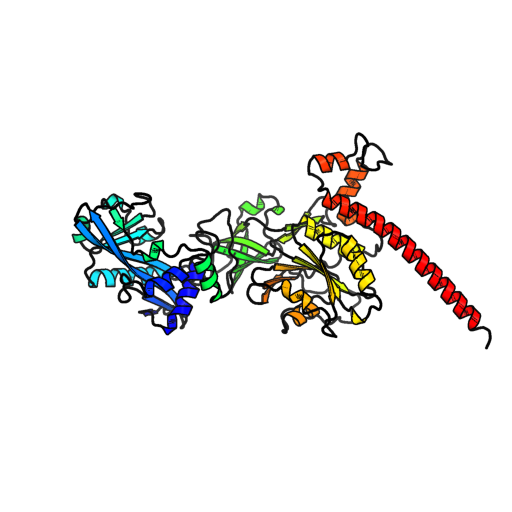4 119 ILE A C 1
ATOM 937 O O . ILE A 1 119 ? -13.846 4.456 29.653 1.00 98.44 119 ILE A O 1
ATOM 941 N N . VAL A 1 120 ? -12.697 2.555 29.311 1.00 98.19 120 VAL A N 1
ATOM 942 C CA . VAL A 1 120 ? -11.349 3.125 29.233 1.00 98.19 120 VAL A CA 1
ATOM 943 C C . VAL A 1 120 ? -10.741 2.677 27.904 1.00 98.19 120 VAL A C 1
ATOM 945 O O . VAL A 1 120 ? -10.918 1.526 27.525 1.00 98.19 120 VAL A O 1
ATOM 948 N N . ILE A 1 121 ? -10.090 3.584 27.174 1.00 96.50 121 ILE A N 1
ATOM 949 C CA . ILE A 1 121 ? -9.498 3.319 25.856 1.00 96.50 121 ILE A CA 1
ATOM 950 C C . ILE A 1 121 ? -8.188 4.086 25.659 1.00 96.50 121 ILE A C 1
ATOM 952 O O . ILE A 1 121 ? -7.984 5.165 26.224 1.00 96.50 121 ILE A O 1
ATOM 956 N N . CYS A 1 122 ? -7.359 3.578 24.751 1.00 92.56 122 CYS A N 1
ATOM 957 C CA . CYS A 1 122 ? -6.346 4.363 24.053 1.00 92.56 122 CYS A CA 1
ATOM 958 C C . CYS A 1 122 ? -6.858 4.665 22.640 1.00 92.56 122 CYS A C 1
ATOM 960 O O . CYS A 1 122 ? -7.138 3.748 21.872 1.00 92.56 122 CYS A O 1
ATOM 962 N N . GLY A 1 123 ? -7.031 5.938 22.286 1.00 89.56 123 GLY A N 1
ATOM 963 C CA . GLY A 1 123 ? -7.658 6.312 21.021 1.00 89.56 123 GLY A CA 1
ATOM 964 C C . GLY A 1 123 ? -7.313 7.714 20.533 1.00 89.56 123 GLY A C 1
ATOM 965 O O . GLY A 1 123 ? -6.530 8.433 21.138 1.00 89.56 123 GLY A O 1
ATOM 966 N N . GLU A 1 124 ? -7.926 8.104 19.416 1.00 88.12 124 GLU A N 1
ATOM 967 C CA . GLU A 1 124 ? -7.652 9.361 18.718 1.00 88.12 124 GLU A CA 1
ATOM 968 C C . GLU A 1 124 ? -8.051 10.612 19.540 1.00 88.12 124 GLU A C 1
ATOM 970 O O . GLU A 1 124 ? -9.259 10.841 19.737 1.00 88.12 124 GLU A O 1
ATOM 975 N N . PRO A 1 125 ? -7.082 11.453 19.972 1.00 88.75 125 PRO A N 1
ATOM 976 C CA . PRO A 1 125 ? -7.320 12.608 20.845 1.00 88.75 125 PRO A CA 1
ATOM 977 C C . PRO A 1 125 ? -8.289 13.644 20.277 1.00 88.75 125 PRO A C 1
ATOM 979 O O . PRO A 1 125 ? -8.987 14.323 21.025 1.00 88.75 125 PRO A O 1
ATOM 982 N N . GLU A 1 126 ? -8.383 13.778 18.953 1.00 87.75 126 GLU A N 1
ATOM 983 C CA . GLU A 1 126 ? -9.306 14.741 18.348 1.00 87.75 126 GLU A CA 1
ATOM 984 C C . GLU A 1 126 ? -10.702 14.168 18.071 1.00 87.75 126 GLU A C 1
ATOM 986 O O . GLU A 1 126 ? -11.637 14.923 17.770 1.00 87.75 126 GLU A O 1
ATOM 991 N N . TYR A 1 127 ? -10.874 12.846 18.122 1.00 90.19 127 TYR A N 1
ATOM 992 C CA . TYR A 1 127 ? -12.127 12.184 17.761 1.00 90.19 127 TYR A CA 1
ATOM 993 C C . TYR A 1 127 ? -13.015 11.940 18.981 1.00 90.19 127 TYR A C 1
ATOM 995 O O . TYR A 1 127 ? -14.137 12.449 19.041 1.00 90.19 127 TYR A O 1
ATOM 1003 N N . TYR A 1 128 ? -12.521 11.197 19.972 1.00 95.06 128 TYR A N 1
ATOM 1004 C CA . TYR A 1 128 ? -13.337 10.716 21.090 1.00 95.06 128 TYR A CA 1
ATOM 1005 C C . TYR A 1 128 ? -13.844 11.811 22.044 1.00 95.06 128 TYR A C 1
ATOM 1007 O O . TYR A 1 128 ? -14.988 11.694 22.503 1.00 95.06 128 TYR A O 1
ATOM 1015 N N . PRO A 1 129 ? -13.129 12.929 22.288 1.00 95.69 129 PRO A N 1
ATOM 1016 C CA . PRO A 1 129 ? -13.671 14.017 23.105 1.00 95.69 129 PRO A CA 1
ATOM 1017 C C . PRO A 1 129 ? -14.946 14.645 22.532 1.00 95.69 129 PRO A C 1
ATOM 1019 O O . PRO A 1 129 ? -15.825 15.065 23.286 1.00 95.69 129 PRO A O 1
ATOM 1022 N N . LYS A 1 130 ? -15.128 14.624 21.202 1.00 94.69 130 LYS A N 1
ATOM 1023 C CA . LYS A 1 130 ? -16.374 15.071 20.543 1.00 94.69 130 LYS A CA 1
ATOM 1024 C C . LYS A 1 130 ? -17.579 14.193 20.907 1.00 94.69 130 LYS A C 1
ATOM 1026 O O . LYS A 1 130 ? -18.720 14.622 20.745 1.00 94.69 130 LYS A O 1
ATOM 1031 N N . HIS A 1 131 ? -17.326 12.984 21.405 1.00 95.88 131 HIS A N 1
ATOM 1032 C CA . HIS A 1 131 ? -18.325 12.018 21.857 1.00 95.88 131 HIS A CA 1
ATOM 1033 C C . HIS A 1 131 ? -18.458 11.951 23.387 1.00 95.88 131 HIS A C 1
ATOM 1035 O O . HIS A 1 131 ? -19.269 11.175 23.885 1.00 95.88 131 HIS A O 1
ATOM 1041 N N . GLY A 1 132 ? -17.730 12.794 24.129 1.00 96.38 132 GLY A N 1
ATOM 1042 C CA . GLY A 1 132 ? -17.833 12.915 25.586 1.00 96.38 132 GLY A CA 1
ATOM 1043 C C . GLY A 1 132 ? -16.796 12.121 26.383 1.00 96.38 132 GLY A C 1
ATOM 1044 O O . GLY A 1 132 ? -16.893 12.092 27.608 1.00 96.38 132 GLY A O 1
ATOM 1045 N N . PHE A 1 133 ? -15.812 11.508 25.720 1.00 97.62 133 PHE A N 1
ATOM 1046 C CA . PHE A 1 133 ? -14.651 10.935 26.402 1.00 97.62 133 PHE A CA 1
ATOM 1047 C C . PHE A 1 133 ? -13.800 12.048 27.020 1.00 97.62 133 PHE A C 1
ATOM 1049 O O . PHE A 1 133 ? -13.709 13.153 26.477 1.00 97.62 133 PHE A O 1
ATOM 1056 N N . LYS A 1 134 ? -13.178 11.757 28.160 1.00 97.38 134 LYS A N 1
ATOM 1057 C CA . LYS A 1 134 ? -12.242 12.655 28.846 1.00 97.38 134 LYS A CA 1
ATOM 1058 C C . LYS A 1 134 ? -10.948 11.913 29.121 1.00 97.38 134 LYS A C 1
ATOM 1060 O O . LYS A 1 134 ? -10.976 10.703 29.304 1.00 97.38 134 LYS A O 1
ATOM 1065 N N . THR A 1 135 ? -9.835 12.625 29.184 1.00 97.50 135 THR A N 1
ATOM 1066 C CA . THR A 1 135 ? -8.539 12.041 29.541 1.00 97.50 135 THR A CA 1
ATOM 1067 C C . THR A 1 135 ? -8.592 11.392 30.930 1.00 97.50 135 THR A C 1
ATOM 1069 O O . THR A 1 135 ? -9.284 11.877 31.832 1.00 97.50 135 THR A O 1
ATOM 1072 N N . CYS A 1 136 ? -7.900 10.262 31.100 1.00 97.25 136 CYS A N 1
ATOM 1073 C CA . CYS A 1 136 ? -7.993 9.419 32.302 1.00 97.25 136 CYS A CA 1
ATOM 1074 C C . CYS A 1 136 ? -7.493 10.084 33.599 1.00 97.25 136 CYS A C 1
ATOM 1076 O O . CYS A 1 136 ? -7.853 9.650 34.694 1.00 97.25 136 CYS A O 1
ATOM 1078 N N . ASP A 1 137 ? -6.726 11.171 33.498 1.00 95.00 137 ASP A N 1
ATOM 1079 C CA . ASP A 1 137 ? -6.304 12.005 34.630 1.00 95.00 137 ASP A CA 1
ATOM 1080 C C . ASP A 1 137 ? -7.497 12.643 35.365 1.00 95.00 137 ASP A C 1
ATOM 1082 O O . ASP A 1 137 ? -7.428 12.869 36.571 1.00 95.00 137 ASP A O 1
ATOM 1086 N N . ASN A 1 138 ? -8.631 12.832 34.680 1.00 96.06 138 ASN A N 1
ATOM 1087 C CA . ASN A 1 138 ? -9.887 13.277 35.294 1.00 96.06 138 ASN A CA 1
ATOM 1088 C C . ASN A 1 138 ? -10.476 12.256 36.284 1.00 96.06 138 ASN A C 1
ATOM 1090 O O . ASN A 1 138 ? -11.348 12.620 37.070 1.00 96.06 138 ASN A O 1
ATOM 1094 N N . PHE A 1 139 ? -10.032 10.999 36.225 1.00 96.38 139 PHE A N 1
ATOM 1095 C CA . PHE A 1 139 ? -10.576 9.885 37.006 1.00 96.38 139 PHE A CA 1
ATOM 1096 C C . PHE A 1 139 ? -9.519 9.208 37.890 1.00 96.38 139 PHE A C 1
ATOM 1098 O O . PHE A 1 139 ? -9.820 8.239 38.573 1.00 96.38 139 PHE A O 1
ATOM 1105 N N . GLY A 1 140 ? -8.270 9.687 37.882 1.00 96.19 140 GLY A N 1
ATOM 1106 C CA . GLY A 1 140 ? -7.184 9.034 38.621 1.00 96.19 140 GLY A CA 1
ATOM 1107 C C . GLY A 1 140 ? -6.843 7.634 38.095 1.00 96.19 140 GLY A C 1
ATOM 1108 O O . GLY A 1 140 ? -6.381 6.791 38.862 1.00 96.19 140 GLY A O 1
ATOM 1109 N N . ILE A 1 141 ? -7.083 7.379 36.804 1.00 97.88 141 ILE A N 1
ATOM 1110 C CA . ILE A 1 141 ? -6.721 6.126 36.134 1.00 97.88 141 ILE A CA 1
ATOM 1111 C C . ILE A 1 141 ? -5.413 6.344 35.367 1.00 97.88 141 ILE A C 1
ATOM 1113 O O . ILE A 1 141 ? -5.283 7.322 34.627 1.00 97.88 141 ILE A O 1
ATOM 1117 N N . VAL A 1 142 ? -4.448 5.437 35.516 1.00 97.19 142 VAL A N 1
ATOM 1118 C CA . VAL A 1 142 ? -3.119 5.528 34.889 1.00 97.19 142 VAL A CA 1
ATOM 1119 C C . VAL A 1 142 ? -2.828 4.309 34.016 1.00 97.19 142 VAL A C 1
ATOM 1121 O O . VAL A 1 142 ? -3.144 3.180 34.393 1.00 97.19 142 VAL A O 1
ATOM 1124 N N . HIS A 1 143 ? -2.203 4.517 32.854 1.00 95.44 143 HIS A N 1
ATOM 1125 C CA . HIS A 1 143 ? -1.698 3.412 32.043 1.00 95.44 143 HIS A CA 1
ATOM 1126 C C . HIS A 1 143 ? -0.339 2.934 32.589 1.00 95.44 143 HIS A C 1
ATOM 1128 O O . HIS A 1 143 ? 0.537 3.773 32.827 1.00 95.44 143 HIS A O 1
ATOM 1134 N N . PRO A 1 144 ? -0.098 1.620 32.747 1.00 92.69 144 PRO A N 1
ATOM 1135 C CA . PRO A 1 144 ? 1.127 1.103 33.360 1.00 92.69 144 PRO A CA 1
ATOM 1136 C C . PRO A 1 144 ? 2.390 1.426 32.551 1.00 92.69 144 PRO A C 1
ATOM 1138 O O . PRO A 1 144 ? 3.446 1.666 33.130 1.00 92.69 144 PRO A O 1
ATOM 1141 N N . ALA A 1 145 ? 2.286 1.455 31.219 1.00 89.62 145 ALA A N 1
ATOM 1142 C CA . ALA A 1 145 ? 3.438 1.664 30.340 1.00 89.62 145 ALA A CA 1
ATOM 1143 C C . ALA A 1 145 ? 3.806 3.144 30.118 1.00 89.62 145 ALA A C 1
ATOM 1145 O O . ALA A 1 145 ? 4.985 3.474 30.017 1.00 89.62 145 ALA A O 1
ATOM 1146 N N . PHE A 1 146 ? 2.819 4.041 30.024 1.00 90.12 146 PHE A N 1
ATOM 1147 C CA . PHE A 1 146 ? 3.043 5.428 29.586 1.00 90.12 146 PHE A CA 1
ATOM 1148 C C . PHE A 1 146 ? 2.283 6.482 30.406 1.00 90.12 146 PHE A C 1
ATOM 1150 O O . PHE A 1 146 ? 2.312 7.662 30.064 1.00 90.12 146 PHE A O 1
ATOM 1157 N N . GLY A 1 147 ? 1.635 6.095 31.508 1.00 92.75 147 GLY A N 1
ATOM 1158 C CA . GLY A 1 147 ? 0.923 7.022 32.386 1.00 92.75 147 GLY A CA 1
ATOM 1159 C C . GLY A 1 147 ? -0.320 7.620 31.726 1.00 92.75 147 GLY A C 1
ATOM 1160 O O . GLY A 1 147 ? -1.155 6.896 31.190 1.00 92.75 147 GLY A O 1
ATOM 1161 N N . ASN A 1 148 ? -0.467 8.943 31.796 1.00 91.88 148 ASN A N 1
ATOM 1162 C CA . ASN A 1 148 ? -1.567 9.666 31.160 1.00 91.88 148 ASN A CA 1
ATOM 1163 C C . ASN A 1 148 ? -1.073 10.399 29.913 1.00 91.88 148 ASN A C 1
ATOM 1165 O O . ASN A 1 148 ? -0.048 11.079 29.942 1.00 91.88 148 ASN A O 1
ATOM 1169 N N . SER A 1 149 ? -1.840 10.285 28.835 1.00 92.31 149 SER A N 1
ATOM 1170 C CA . SER A 1 149 ? -1.645 11.003 27.578 1.00 92.31 149 SER A CA 1
ATOM 1171 C C . SER A 1 149 ? -2.998 11.491 27.060 1.00 92.31 149 SER A C 1
ATOM 1173 O O . SER A 1 149 ? -4.040 11.005 27.503 1.00 92.31 149 SER A O 1
ATOM 1175 N N . ASP A 1 150 ? -2.994 12.402 26.086 1.00 92.06 150 ASP A N 1
ATOM 1176 C CA . ASP A 1 150 ? -4.231 12.887 25.454 1.00 92.06 150 ASP A CA 1
ATOM 1177 C C . ASP A 1 150 ? -4.999 11.771 24.722 1.00 92.06 150 ASP A C 1
ATOM 1179 O O . ASP A 1 150 ? -6.203 11.884 24.502 1.00 92.06 150 ASP A O 1
ATOM 1183 N N . ALA A 1 151 ? -4.311 10.682 24.365 1.00 92.44 151 ALA A N 1
ATOM 1184 C CA . ALA A 1 151 ? -4.899 9.500 23.743 1.00 92.44 151 ALA A CA 1
ATOM 1185 C C . ALA A 1 151 ? -5.548 8.549 24.762 1.00 92.44 151 ALA A C 1
ATOM 1187 O O . ALA A 1 151 ? -6.399 7.743 24.389 1.00 92.44 151 ALA A O 1
ATOM 1188 N N . PHE A 1 152 ? -5.162 8.627 26.040 1.00 96.75 152 PHE A N 1
ATOM 1189 C CA . PHE A 1 152 ? -5.661 7.741 27.085 1.00 96.75 152 PHE A CA 1
ATOM 1190 C C . PHE A 1 152 ? -6.883 8.351 27.772 1.00 96.75 152 PHE A C 1
ATOM 1192 O O . PHE A 1 152 ? -6.785 9.311 28.545 1.00 96.75 152 PHE A O 1
ATOM 1199 N N . MET A 1 153 ? -8.055 7.803 27.458 1.00 97.56 153 MET A N 1
ATOM 1200 C CA . MET A 1 153 ? -9.344 8.416 27.753 1.00 97.56 153 MET A CA 1
ATOM 1201 C C . MET A 1 153 ? -10.331 7.433 28.377 1.00 97.56 153 MET A C 1
ATOM 1203 O O . MET A 1 153 ? -10.266 6.228 28.160 1.00 97.56 153 MET A O 1
ATOM 1207 N N . ALA A 1 154 ? -11.307 7.973 29.099 1.00 97.94 154 ALA A N 1
ATOM 1208 C CA . ALA A 1 154 ? -12.400 7.226 29.683 1.00 97.94 154 ALA A CA 1
ATOM 1209 C C . ALA A 1 154 ? -13.763 7.892 29.449 1.00 97.94 154 ALA A C 1
ATOM 1211 O O . ALA A 1 154 ? -13.880 9.106 29.242 1.00 97.94 154 ALA A O 1
ATOM 1212 N N . TYR A 1 155 ? -14.806 7.068 29.503 1.00 98.12 155 TYR A N 1
ATOM 1213 C CA . TYR A 1 155 ? -16.205 7.452 29.388 1.00 98.12 155 TYR A CA 1
ATOM 1214 C C . TYR A 1 155 ? -17.019 6.858 30.551 1.00 98.12 155 TYR A C 1
ATOM 1216 O O . TYR A 1 155 ? -17.239 5.641 30.583 1.00 98.12 155 TYR A O 1
ATOM 1224 N N . PRO A 1 156 ? -17.505 7.691 31.489 1.00 97.81 156 PRO A N 1
ATOM 1225 C CA . PRO A 1 156 ? -18.426 7.256 32.537 1.00 97.81 156 PRO A CA 1
ATOM 1226 C C . PRO A 1 156 ? -19.777 6.835 31.940 1.00 97.81 156 PRO A C 1
ATOM 1228 O O . PRO A 1 156 ? -20.448 7.633 31.285 1.00 97.81 156 PRO A O 1
ATOM 1231 N N . LEU A 1 157 ? -20.211 5.596 32.179 1.00 97.56 157 LEU A N 1
ATOM 1232 C CA . LEU A 1 157 ? -21.535 5.112 31.753 1.00 97.56 157 LEU A CA 1
ATOM 1233 C C . LEU A 1 157 ? -22.611 5.367 32.823 1.00 97.56 157 LEU A C 1
ATOM 1235 O O . LEU A 1 157 ? -23.797 5.514 32.496 1.00 97.56 157 LEU A O 1
ATOM 1239 N N . ASN A 1 158 ? -22.200 5.448 34.091 1.00 95.31 158 ASN A N 1
ATOM 1240 C CA . ASN A 1 158 ? -23.026 5.823 35.236 1.00 95.31 158 ASN A CA 1
ATOM 1241 C C . ASN A 1 158 ? -22.181 6.470 36.352 1.00 95.31 158 ASN A C 1
ATOM 1243 O O . ASN A 1 158 ? -20.953 6.492 36.278 1.00 95.31 158 ASN A O 1
ATOM 1247 N N . ASP A 1 159 ? -22.853 6.971 37.391 1.00 93.94 159 ASP A N 1
ATOM 1248 C CA . ASP A 1 159 ? -22.228 7.701 38.506 1.00 93.94 159 ASP A CA 1
ATOM 1249 C C . ASP A 1 159 ? -21.224 6.842 39.300 1.00 93.94 159 ASP A C 1
ATOM 1251 O O . ASP A 1 159 ? -20.285 7.362 39.893 1.00 93.94 159 ASP A O 1
ATOM 1255 N N . GLY A 1 160 ? -21.364 5.512 39.266 1.00 93.12 160 GLY A N 1
ATOM 1256 C CA . GLY A 1 160 ? -20.456 4.587 39.947 1.00 93.12 160 GLY A CA 1
ATOM 1257 C C . GLY A 1 160 ? -19.055 4.508 39.335 1.00 93.12 160 GLY A C 1
ATOM 1258 O O . GLY A 1 160 ? -18.203 3.819 39.894 1.00 93.12 160 GLY A O 1
ATOM 1259 N N . PHE A 1 161 ? -18.810 5.165 38.197 1.00 96.31 161 PHE A N 1
ATOM 1260 C CA . PHE A 1 161 ? -17.477 5.275 37.604 1.00 96.31 161 PHE A CA 1
ATOM 1261 C C . PHE A 1 161 ? -16.554 6.220 38.378 1.00 96.31 161 PHE A C 1
ATOM 1263 O O . PHE A 1 161 ? -15.348 6.015 38.359 1.00 96.31 161 PHE A O 1
ATOM 1270 N N . GLU A 1 162 ? -17.097 7.224 39.078 1.00 91.62 162 GLU A N 1
ATOM 1271 C CA . GLU A 1 162 ? -16.292 8.196 39.841 1.00 91.62 162 GLU A CA 1
ATOM 1272 C C . GLU A 1 162 ? -15.506 7.544 40.990 1.00 91.62 162 GLU A C 1
ATOM 1274 O O . GLU A 1 162 ? -14.526 8.100 41.475 1.00 91.62 162 GLU A O 1
ATOM 1279 N N . GLU A 1 163 ? -15.921 6.349 41.411 1.00 92.75 163 GLU A N 1
ATOM 1280 C CA . GLU A 1 163 ? -15.240 5.552 42.431 1.00 92.75 163 GLU A CA 1
ATOM 1281 C C . GLU A 1 163 ? -14.048 4.758 41.871 1.00 92.75 163 GLU A C 1
ATOM 1283 O O . GLU A 1 163 ? -13.253 4.241 42.650 1.00 92.75 163 GLU A O 1
ATOM 1288 N N . ILE A 1 164 ? -13.910 4.640 40.545 1.00 96.25 164 ILE A N 1
ATOM 1289 C CA . ILE A 1 164 ? -12.875 3.823 39.900 1.00 96.25 164 ILE A CA 1
ATOM 1290 C C . ILE A 1 164 ? -11.619 4.662 39.665 1.00 96.25 164 ILE A C 1
ATOM 1292 O O . ILE A 1 164 ? -11.635 5.623 38.903 1.00 96.25 164 ILE A O 1
ATOM 1296 N N . HIS A 1 165 ? -10.519 4.240 40.277 1.00 96.56 165 HIS A N 1
ATOM 1297 C CA . HIS A 1 165 ? -9.184 4.820 40.146 1.00 96.56 165 HIS A CA 1
ATOM 1298 C C . HIS A 1 165 ? -8.143 3.698 40.205 1.00 96.56 165 HIS A C 1
ATOM 1300 O O . HIS A 1 165 ? -8.477 2.574 40.576 1.00 96.56 165 HIS A O 1
ATOM 1306 N N . GLY A 1 166 ? -6.900 3.981 39.809 1.00 97.44 166 GLY A N 1
ATOM 1307 C CA . GLY A 1 166 ? -5.801 3.012 39.847 1.00 97.44 166 GLY A CA 1
ATOM 1308 C C . GLY A 1 166 ? -5.176 2.729 38.481 1.00 97.44 166 GLY A C 1
ATOM 1309 O O . GLY A 1 166 ? -5.238 3.546 37.562 1.00 97.44 166 GLY A O 1
ATOM 1310 N N . THR A 1 167 ? -4.533 1.573 38.348 1.00 97.75 167 THR A N 1
ATOM 1311 C CA . THR A 1 167 ? -3.792 1.188 37.138 1.00 97.75 167 THR A CA 1
ATOM 1312 C C . THR A 1 167 ? -4.674 0.382 36.194 1.00 97.75 167 THR A C 1
ATOM 1314 O O . THR A 1 167 ? -5.302 -0.591 36.607 1.00 97.75 167 THR A O 1
ATOM 1317 N N . TYR A 1 168 ? -4.716 0.781 34.927 1.00 97.62 168 TYR A N 1
ATOM 1318 C CA . TYR A 1 168 ? -5.497 0.123 33.882 1.00 97.62 168 TYR A CA 1
ATOM 1319 C C . TYR A 1 168 ? -4.773 -1.087 33.277 1.00 97.62 168 TYR A C 1
ATOM 1321 O O . TYR A 1 168 ? -3.564 -1.041 33.061 1.00 97.62 168 TYR A O 1
ATOM 1329 N N . TYR A 1 169 ? -5.522 -2.144 32.965 1.00 95.50 169 TYR A N 1
ATOM 1330 C CA . TYR A 1 169 ? -5.034 -3.346 32.292 1.00 95.50 169 TYR A CA 1
ATOM 1331 C C . TYR A 1 169 ? -6.055 -3.829 31.258 1.00 95.50 169 TYR A C 1
ATOM 1333 O O . TYR A 1 169 ? -7.233 -4.011 31.583 1.00 95.50 169 TYR A O 1
ATOM 1341 N N . GLU A 1 170 ? -5.588 -4.057 30.032 1.00 93.00 170 GLU A N 1
ATOM 1342 C CA . GLU A 1 170 ? -6.387 -4.620 28.938 1.00 93.00 170 GLU A CA 1
ATOM 1343 C C . GLU A 1 170 ? -6.420 -6.147 28.996 1.00 93.00 170 GLU A C 1
ATOM 1345 O O . GLU A 1 170 ? -5.692 -6.782 29.765 1.00 93.00 170 GLU A O 1
ATOM 1350 N N . ALA A 1 171 ? -7.278 -6.741 28.168 1.00 91.25 171 ALA A N 1
ATOM 1351 C CA . ALA A 1 171 ? -7.255 -8.177 27.944 1.00 91.25 171 ALA A CA 1
ATOM 1352 C C . ALA A 1 171 ? -5.896 -8.594 27.338 1.00 91.25 171 ALA A C 1
ATOM 1354 O O . ALA A 1 171 ? -5.396 -7.899 26.447 1.00 91.25 171 ALA A O 1
ATOM 1355 N N . PRO A 1 172 ? -5.318 -9.749 27.725 1.00 91.50 172 PRO A N 1
ATOM 1356 C CA . PRO A 1 172 ? -4.008 -10.190 27.232 1.00 91.50 172 PRO A CA 1
ATOM 1357 C C . PRO A 1 172 ? -3.893 -10.256 25.704 1.00 91.50 172 PRO A C 1
ATOM 1359 O O . PRO A 1 172 ? -2.805 -10.117 25.153 1.00 91.50 172 PRO A O 1
ATOM 1362 N N . VAL A 1 173 ? -5.016 -10.440 25.001 1.00 90.88 173 VAL A N 1
ATOM 1363 C CA . VAL A 1 173 ? -5.053 -10.516 23.535 1.00 90.88 173 VAL A CA 1
ATOM 1364 C C . VAL A 1 173 ? -4.429 -9.289 22.856 1.00 90.88 173 VAL A C 1
ATOM 1366 O O . VAL A 1 173 ? -3.751 -9.460 21.843 1.00 90.88 173 VAL A O 1
ATOM 1369 N N . PHE A 1 174 ? -4.563 -8.093 23.443 1.00 87.19 174 PHE A N 1
ATOM 1370 C CA . PHE A 1 174 ? -3.996 -6.846 22.912 1.00 87.19 174 PHE A CA 1
ATOM 1371 C C . PHE A 1 174 ? -2.459 -6.834 22.921 1.00 87.19 174 PHE A C 1
ATOM 1373 O O . PHE A 1 174 ? -1.860 -6.209 22.053 1.00 87.19 174 PHE A O 1
ATOM 1380 N N . GLU A 1 175 ? -1.822 -7.585 23.824 1.00 84.00 175 GLU A N 1
ATOM 1381 C CA . GLU A 1 175 ? -0.357 -7.727 23.889 1.00 84.00 175 GLU A CA 1
ATOM 1382 C C . GLU A 1 175 ? 0.158 -8.884 23.010 1.00 84.00 175 GLU A C 1
ATOM 1384 O O . GLU A 1 175 ? 1.320 -8.922 22.619 1.00 84.00 175 GLU A O 1
ATOM 1389 N N . THR A 1 176 ? -0.701 -9.852 22.671 1.00 83.00 176 THR A N 1
ATOM 1390 C CA . THR A 1 176 ? -0.313 -11.061 21.910 1.00 83.00 176 THR A CA 1
ATOM 1391 C C . THR A 1 176 ? -0.425 -10.922 20.387 1.00 83.00 176 THR A C 1
ATOM 1393 O O . THR A 1 176 ? -0.257 -11.905 19.664 1.00 83.00 176 THR A O 1
ATOM 1396 N N . CYS A 1 177 ? -0.736 -9.726 19.883 1.00 84.38 177 CYS A N 1
ATOM 1397 C CA . CYS A 1 177 ? -0.903 -9.449 18.451 1.00 84.38 177 CYS A CA 1
ATOM 1398 C C . CYS A 1 177 ? 0.287 -8.684 17.846 1.00 84.38 177 CYS A C 1
ATOM 1400 O O . CYS A 1 177 ? 0.105 -7.947 16.881 1.00 84.38 177 CYS A O 1
ATOM 1402 N N . GLU A 1 178 ? 1.486 -8.828 18.417 1.00 86.06 178 GLU A N 1
ATOM 1403 C CA . GLU A 1 178 ? 2.701 -8.108 17.992 1.00 86.06 178 GLU A CA 1
ATOM 1404 C C . GLU A 1 178 ? 3.725 -8.987 17.241 1.00 86.06 178 GLU A C 1
ATOM 1406 O O . GLU A 1 178 ? 4.746 -8.478 16.783 1.00 86.06 178 GLU A O 1
ATOM 1411 N N . ASP A 1 179 ? 3.483 -10.297 17.095 1.00 91.56 179 ASP A N 1
ATOM 1412 C CA . ASP A 1 179 ? 4.387 -11.198 16.363 1.00 91.56 179 ASP A CA 1
ATOM 1413 C C . ASP A 1 179 ? 4.330 -10.926 14.849 1.00 91.56 179 ASP A C 1
ATOM 1415 O O . ASP A 1 179 ? 3.345 -11.240 14.178 1.00 91.56 179 ASP A O 1
ATOM 1419 N N . GLU A 1 180 ? 5.406 -10.351 14.303 1.00 92.00 180 GLU A N 1
ATOM 1420 C CA . GLU A 1 180 ? 5.510 -9.983 12.885 1.00 92.00 180 GLU A CA 1
ATOM 1421 C C . GLU A 1 180 ? 5.298 -11.169 11.930 1.00 92.00 180 GLU A C 1
ATOM 1423 O O . GLU A 1 180 ? 4.685 -10.995 10.877 1.00 92.00 180 GLU A O 1
ATOM 1428 N N . ALA A 1 181 ? 5.767 -12.371 12.282 1.00 94.44 181 ALA A N 1
ATOM 1429 C CA . ALA A 1 181 ? 5.657 -13.541 11.412 1.00 94.44 181 ALA A CA 1
ATOM 1430 C C . ALA A 1 181 ? 4.218 -14.068 11.361 1.00 94.44 181 ALA A C 1
ATOM 1432 O O . ALA A 1 181 ? 3.741 -14.486 10.305 1.00 94.44 181 ALA A O 1
ATOM 1433 N N . GLU A 1 182 ? 3.517 -14.024 12.493 1.00 95.94 182 GLU A N 1
ATOM 1434 C CA . GLU A 1 182 ? 2.101 -14.379 12.557 1.00 95.94 182 GLU A CA 1
ATOM 1435 C C . GLU A 1 182 ? 1.234 -13.364 11.805 1.00 95.94 182 GLU A C 1
ATOM 1437 O O . GLU A 1 182 ? 0.354 -13.759 11.037 1.00 95.94 182 GLU A O 1
ATOM 1442 N N . ILE A 1 183 ? 1.515 -12.065 11.969 1.00 95.44 183 ILE A N 1
ATOM 1443 C CA . ILE A 1 183 ? 0.837 -11.000 11.218 1.00 95.44 183 ILE A CA 1
ATOM 1444 C C . ILE A 1 183 ? 1.045 -11.207 9.718 1.00 95.44 183 ILE A C 1
ATOM 1446 O O . ILE A 1 183 ? 0.076 -11.152 8.959 1.00 95.44 183 ILE A O 1
ATOM 1450 N N . GLU A 1 184 ? 2.280 -11.458 9.275 1.00 94.25 184 GLU A N 1
ATOM 1451 C CA . GLU A 1 184 ? 2.585 -11.687 7.861 1.00 94.25 184 GLU A CA 1
ATOM 1452 C C . GLU A 1 184 ? 1.834 -12.906 7.312 1.00 94.25 184 GLU A C 1
ATOM 1454 O O . GLU A 1 184 ? 1.240 -12.818 6.237 1.00 94.25 184 GLU A O 1
ATOM 1459 N N . GLU A 1 185 ? 1.827 -14.026 8.040 1.00 96.62 185 GLU A N 1
ATOM 1460 C CA . GLU A 1 185 ? 1.150 -15.246 7.596 1.00 96.62 185 GLU A CA 1
ATOM 1461 C C . GLU A 1 185 ? -0.367 -15.060 7.511 1.00 96.62 185 GLU A C 1
ATOM 1463 O O . GLU A 1 185 ? -0.953 -15.367 6.475 1.00 96.62 185 GLU A O 1
ATOM 1468 N N . PHE A 1 186 ? -0.992 -14.476 8.538 1.00 97.12 186 PHE A N 1
ATOM 1469 C CA . PHE A 1 186 ? -2.432 -14.204 8.539 1.00 97.12 186 PHE A CA 1
ATOM 1470 C C . PHE A 1 186 ? -2.831 -13.203 7.444 1.00 97.12 186 PHE A C 1
ATOM 1472 O O . PHE A 1 186 ? -3.869 -13.332 6.800 1.00 97.12 186 PHE A O 1
ATOM 1479 N N . THR A 1 187 ? -1.974 -12.217 7.165 1.00 96.88 187 THR A N 1
ATOM 1480 C CA . THR A 1 187 ? -2.233 -11.201 6.134 1.00 96.88 187 THR A CA 1
ATOM 1481 C C . THR A 1 187 ? -2.303 -11.790 4.720 1.00 96.88 187 THR A C 1
ATOM 1483 O O . THR A 1 187 ? -2.985 -11.224 3.867 1.00 96.88 187 THR A O 1
ATOM 1486 N N . LYS A 1 188 ? -1.670 -12.944 4.454 1.00 95.38 188 LYS A N 1
ATOM 1487 C CA . LYS A 1 188 ? -1.711 -13.610 3.135 1.00 95.38 188 LYS A CA 1
ATOM 1488 C C . LYS A 1 188 ? -3.104 -14.110 2.741 1.00 95.38 188 LYS A C 1
ATOM 1490 O O . LYS A 1 188 ? -3.318 -14.412 1.570 1.00 95.38 188 LYS A O 1
ATOM 1495 N N . GLU A 1 189 ? -4.042 -14.199 3.684 1.00 96.62 189 GLU A N 1
ATOM 1496 C CA . GLU A 1 189 ? -5.438 -14.567 3.411 1.00 96.62 189 GLU A CA 1
ATOM 1497 C C . GLU A 1 189 ? -6.243 -13.424 2.759 1.00 96.62 189 GLU A C 1
ATOM 1499 O O . GLU A 1 189 ? -7.334 -13.638 2.217 1.00 96.62 189 GLU A O 1
ATOM 1504 N N . PHE A 1 190 ? -5.702 -12.204 2.780 1.00 96.56 190 PHE A N 1
ATOM 1505 C CA . PHE A 1 190 ? -6.356 -10.998 2.289 1.00 96.56 190 PHE A CA 1
ATOM 1506 C C . PHE A 1 190 ? -5.698 -10.466 1.010 1.00 96.56 190 PHE A C 1
ATOM 1508 O O . PHE A 1 190 ? -4.524 -10.739 0.754 1.00 96.56 190 PHE A O 1
ATOM 1515 N N . PRO A 1 191 ? -6.427 -9.642 0.229 1.00 95.00 191 PRO A N 1
ATOM 1516 C CA . PRO A 1 191 ? -5.856 -8.941 -0.906 1.00 95.00 191 PRO A CA 1
ATOM 1517 C C . PRO A 1 191 ? -4.570 -8.190 -0.562 1.00 95.00 191 PRO A C 1
ATOM 1519 O O . PRO A 1 191 ? -4.516 -7.478 0.445 1.00 95.00 191 PRO A O 1
ATOM 1522 N N . TYR A 1 192 ? -3.560 -8.301 -1.421 1.00 94.12 192 TYR A N 1
ATOM 1523 C CA . TYR A 1 192 ? -2.259 -7.689 -1.165 1.00 94.12 192 TYR A CA 1
ATOM 1524 C C . TYR A 1 192 ? -2.308 -6.150 -1.180 1.00 94.12 192 TYR A C 1
ATOM 1526 O O . TYR A 1 192 ? -2.704 -5.523 -2.166 1.00 94.12 192 TYR A O 1
ATOM 1534 N N . TYR A 1 193 ? -1.756 -5.530 -0.134 1.00 93.31 193 TYR A N 1
ATOM 1535 C CA . TYR A 1 193 ? -1.440 -4.101 -0.090 1.00 93.31 193 TYR A CA 1
ATOM 1536 C C . TYR A 1 193 ? 0.027 -3.910 0.294 1.00 93.31 193 TYR A C 1
ATOM 1538 O O . TYR A 1 193 ? 0.538 -4.585 1.178 1.00 93.31 193 TYR A O 1
ATOM 1546 N N . LYS A 1 194 ? 0.728 -2.965 -0.344 1.00 92.44 194 LYS A N 1
ATOM 1547 C CA . LYS A 1 194 ? 2.151 -2.721 -0.049 1.00 92.44 194 LYS A CA 1
ATOM 1548 C C . LYS A 1 194 ? 2.298 -2.062 1.337 1.00 92.44 194 LYS A C 1
ATOM 1550 O O . LYS A 1 194 ? 1.715 -0.987 1.536 1.00 92.44 194 LYS A O 1
ATOM 1555 N N . PRO A 1 195 ? 3.058 -2.640 2.287 1.00 92.75 195 PRO A N 1
ATOM 1556 C CA . PRO A 1 195 ? 3.460 -1.937 3.504 1.00 92.75 195 PRO A CA 1
ATOM 1557 C C . PRO A 1 195 ? 4.375 -0.765 3.138 1.00 92.75 195 PRO A C 1
ATOM 1559 O O . PRO A 1 195 ? 5.302 -0.925 2.342 1.00 92.75 195 PRO A O 1
ATOM 1562 N N . LEU A 1 196 ? 4.121 0.420 3.692 1.00 89.81 196 LEU A N 1
ATOM 1563 C CA . LEU A 1 196 ? 4.886 1.628 3.391 1.00 89.81 196 LEU A CA 1
ATOM 1564 C C . LEU A 1 196 ? 5.403 2.286 4.663 1.00 89.81 196 LEU A C 1
ATOM 1566 O O . LEU A 1 196 ? 4.653 2.569 5.595 1.00 89.81 196 LEU A O 1
ATOM 1570 N N . LYS A 1 197 ? 6.696 2.602 4.655 1.00 84.94 197 LYS A N 1
ATOM 1571 C CA . LYS A 1 197 ? 7.317 3.451 5.665 1.00 84.94 197 LYS A CA 1
ATOM 1572 C C . LYS A 1 197 ? 7.196 4.903 5.218 1.00 84.94 197 LYS A C 1
ATOM 1574 O O . LYS A 1 197 ? 7.758 5.276 4.192 1.00 84.94 197 LYS A O 1
ATOM 1579 N N . LEU A 1 198 ? 6.436 5.701 5.961 1.00 79.19 198 LEU A N 1
ATOM 1580 C CA . LEU A 1 198 ? 6.124 7.081 5.599 1.00 79.19 198 LEU A CA 1
ATOM 1581 C C . LEU A 1 198 ? 6.828 8.048 6.551 1.00 79.19 198 LEU A C 1
ATOM 1583 O O . LEU A 1 198 ? 6.907 7.806 7.752 1.00 79.19 198 LEU A O 1
ATOM 1587 N N . SER A 1 199 ? 7.313 9.173 6.025 1.00 71.12 199 SER A N 1
ATOM 1588 C CA . SER A 1 199 ? 7.901 10.245 6.843 1.00 71.12 199 SER A CA 1
ATOM 1589 C C . SER A 1 199 ? 6.865 10.930 7.745 1.00 71.12 199 SER A C 1
ATOM 1591 O O . SER A 1 199 ? 7.207 11.427 8.815 1.00 71.12 199 SER A O 1
ATOM 1593 N N . CYS A 1 200 ? 5.597 10.919 7.327 1.00 62.84 200 CYS A N 1
ATOM 1594 C CA . CYS A 1 200 ? 4.421 11.307 8.099 1.00 62.84 200 CYS A CA 1
ATOM 1595 C C . CYS A 1 200 ? 3.575 10.061 8.404 1.00 62.84 200 CYS A C 1
ATOM 1597 O O . CYS A 1 200 ? 2.538 9.817 7.792 1.00 62.84 200 CYS A O 1
ATOM 1599 N N . GLN A 1 201 ? 4.043 9.228 9.332 1.00 64.31 201 GLN A N 1
ATOM 1600 C CA . GLN A 1 201 ? 3.170 8.243 9.978 1.00 64.31 201 GLN A CA 1
ATOM 1601 C C . GLN A 1 201 ? 2.097 9.013 10.791 1.00 64.31 201 GLN A C 1
ATOM 1603 O O . GLN A 1 201 ? 2.383 10.146 11.181 1.00 64.31 201 GLN A O 1
ATOM 1608 N N . TRP A 1 202 ? 0.907 8.444 11.046 1.00 68.06 202 TRP A N 1
ATOM 1609 C CA . TRP A 1 202 ? -0.268 9.086 11.695 1.00 68.06 202 TRP A CA 1
ATOM 1610 C C . TRP A 1 202 ? -1.218 9.856 10.744 1.00 68.06 202 TRP A C 1
ATOM 1612 O O . TRP A 1 202 ? -1.468 11.057 10.877 1.00 68.06 202 TRP A O 1
ATOM 1622 N N . LEU A 1 203 ? -1.795 9.141 9.769 1.00 70.62 203 LEU A N 1
ATOM 1623 C CA . LEU A 1 203 ? -2.705 9.671 8.733 1.00 70.62 203 LEU A CA 1
ATOM 1624 C C . LEU A 1 203 ? -4.186 9.754 9.172 1.00 70.62 203 LEU A C 1
ATOM 1626 O O . LEU A 1 203 ? -5.068 9.112 8.600 1.00 70.62 203 LEU A O 1
ATOM 1630 N N . HIS A 1 204 ? -4.493 10.547 10.198 1.00 68.06 204 HIS A N 1
ATOM 1631 C CA . HIS A 1 204 ? -5.861 10.606 10.744 1.00 68.06 204 HIS A CA 1
ATOM 1632 C C . HIS A 1 204 ? -6.834 11.388 9.850 1.00 68.06 204 HIS A C 1
ATOM 1634 O O . HIS A 1 204 ? -7.919 10.909 9.498 1.00 68.06 204 HIS A O 1
ATOM 1640 N N . VAL A 1 205 ? -6.435 12.603 9.468 1.00 77.38 205 VAL A N 1
ATOM 1641 C CA . VAL A 1 205 ? -7.218 13.487 8.587 1.00 77.38 205 VAL A CA 1
ATOM 1642 C C . VAL A 1 205 ? -6.880 13.228 7.122 1.00 77.38 205 VAL A C 1
ATOM 1644 O O . VAL A 1 205 ? -7.759 13.207 6.259 1.00 77.38 205 VAL A O 1
ATOM 1647 N N . GLU A 1 206 ? -5.596 13.041 6.848 1.00 88.25 206 GLU A N 1
ATOM 1648 C CA . GLU A 1 206 ? -5.080 12.781 5.513 1.00 88.25 206 GLU A CA 1
ATOM 1649 C C . GLU A 1 206 ? -5.313 11.317 5.132 1.00 88.25 206 GLU A C 1
ATOM 1651 O O . GLU A 1 206 ? -5.424 10.442 5.986 1.00 88.25 206 GLU A O 1
ATOM 1656 N N . LYS A 1 207 ? -5.410 11.037 3.837 1.00 91.50 207 LYS A N 1
ATOM 1657 C CA . LYS A 1 207 ? -5.461 9.680 3.291 1.00 91.50 207 LYS A CA 1
ATOM 1658 C C . LYS A 1 207 ? -4.217 9.416 2.469 1.00 91.50 207 LYS A C 1
ATOM 1660 O O . LYS A 1 207 ? -3.644 10.344 1.904 1.00 91.50 207 LYS A O 1
ATOM 1665 N N . LEU A 1 208 ? -3.825 8.151 2.394 1.00 93.62 208 LEU A N 1
ATOM 1666 C CA . LEU A 1 208 ? -2.738 7.687 1.545 1.00 93.62 208 LEU A CA 1
ATOM 1667 C C . LEU A 1 208 ? -3.303 7.181 0.226 1.00 93.62 208 LEU A C 1
ATOM 1669 O O . LEU A 1 208 ? -4.256 6.406 0.211 1.00 93.62 208 LEU A O 1
ATOM 1673 N N . GLY A 1 209 ? -2.710 7.596 -0.883 1.00 94.81 209 GLY A N 1
ATOM 1674 C CA . GLY A 1 209 ? -3.060 7.086 -2.201 1.00 94.81 209 GLY A CA 1
ATOM 1675 C C . GLY A 1 209 ? -1.851 7.062 -3.117 1.00 94.81 209 GLY A C 1
ATOM 1676 O O . GLY A 1 209 ? -0.758 7.479 -2.736 1.00 94.81 209 GLY A O 1
ATOM 1677 N N . ARG A 1 210 ? -2.047 6.568 -4.337 1.00 96.00 210 ARG A N 1
ATOM 1678 C CA . ARG A 1 210 ? -0.985 6.472 -5.341 1.00 96.00 210 ARG A CA 1
ATOM 1679 C C . ARG A 1 210 ? -1.376 7.216 -6.606 1.00 96.00 210 ARG A C 1
ATOM 1681 O O . ARG A 1 210 ? -2.487 7.053 -7.092 1.00 96.00 210 ARG A O 1
ATOM 1688 N N . ILE A 1 211 ? -0.482 8.021 -7.165 1.00 96.31 211 ILE A N 1
ATOM 1689 C CA . ILE A 1 211 ? -0.744 8.755 -8.403 1.00 96.31 211 ILE A CA 1
ATOM 1690 C C . ILE A 1 211 ? -0.853 7.762 -9.556 1.00 96.31 211 ILE A C 1
ATOM 1692 O O . ILE A 1 211 ? 0.126 7.110 -9.932 1.00 96.31 211 ILE A O 1
ATOM 1696 N N . SER A 1 212 ? -2.050 7.664 -10.124 1.00 93.38 212 SER A N 1
ATOM 1697 C CA . SER A 1 212 ? -2.365 6.746 -11.215 1.00 93.38 212 SER A CA 1
ATOM 1698 C C . SER A 1 212 ? -2.281 7.407 -12.583 1.00 93.38 212 SER A C 1
ATOM 1700 O O . SER A 1 212 ? -1.962 6.744 -13.567 1.00 93.38 212 SER A O 1
ATOM 1702 N N . GLU A 1 213 ? -2.521 8.716 -12.656 1.00 90.75 213 GLU A N 1
ATOM 1703 C CA . GLU A 1 213 ? -2.513 9.470 -13.904 1.00 90.75 213 GLU A CA 1
ATOM 1704 C C . GLU A 1 213 ? -2.094 10.925 -13.665 1.00 90.75 213 GLU A C 1
ATOM 1706 O O . GLU A 1 213 ? -2.503 11.554 -12.687 1.00 90.75 213 GLU A O 1
ATOM 1711 N N . VAL A 1 214 ? -1.309 11.477 -14.594 1.00 87.88 214 VAL A N 1
ATOM 1712 C CA . VAL A 1 214 ? -0.921 12.895 -14.602 1.00 87.88 214 VAL A CA 1
ATOM 1713 C C . VAL A 1 214 ? -1.245 13.515 -15.959 1.00 87.88 214 VAL A C 1
ATOM 1715 O O . VAL A 1 214 ? -0.785 13.048 -17.005 1.00 87.88 214 VAL A O 1
ATOM 1718 N N . GLN A 1 215 ? -2.003 14.614 -15.944 1.00 82.06 215 GLN A N 1
ATOM 1719 C CA . GLN A 1 215 ? -2.337 15.417 -17.118 1.00 82.06 215 GLN A CA 1
ATOM 1720 C C . GLN A 1 215 ? -2.139 16.916 -16.844 1.00 82.06 215 GLN A C 1
ATOM 1722 O O . GLN A 1 215 ? -3.047 17.610 -16.385 1.00 82.06 215 GLN A O 1
ATOM 1727 N N . LYS A 1 216 ? -0.965 17.459 -17.192 1.00 77.19 216 LYS A N 1
ATOM 1728 C CA . LYS A 1 216 ? -0.588 18.859 -16.900 1.00 77.19 216 LYS A CA 1
ATOM 1729 C C . LYS A 1 216 ? -0.709 19.165 -15.397 1.00 77.19 216 LYS A C 1
ATOM 1731 O O . LYS A 1 216 ? 0.161 18.753 -14.649 1.00 77.19 216 LYS A O 1
ATOM 1736 N N . ASN A 1 217 ? -1.783 19.838 -14.975 1.00 77.62 217 ASN A N 1
ATOM 1737 C CA . ASN A 1 217 ? -2.049 20.208 -13.578 1.00 77.62 217 ASN A CA 1
ATOM 1738 C C . ASN A 1 217 ? -3.216 19.410 -12.961 1.00 77.62 217 ASN A C 1
ATOM 1740 O O . ASN A 1 217 ? -3.684 19.757 -11.880 1.00 77.62 217 ASN A O 1
ATOM 1744 N N . SER A 1 218 ? -3.720 18.391 -13.662 1.00 85.75 218 SER A N 1
ATOM 1745 C CA . SER A 1 218 ? -4.754 17.479 -13.172 1.00 85.75 218 SER A CA 1
ATOM 1746 C C . SER A 1 218 ? -4.137 16.118 -12.876 1.00 85.75 218 SER A C 1
ATOM 1748 O O . SER A 1 218 ? -3.325 15.611 -13.655 1.00 85.75 218 SER A O 1
ATOM 1750 N N . PHE A 1 219 ? -4.528 15.546 -11.745 1.00 92.88 219 PHE A N 1
ATOM 1751 C CA . PHE A 1 219 ? -4.005 14.291 -11.229 1.00 92.88 219 PHE A CA 1
ATOM 1752 C C . PHE A 1 219 ? -5.161 13.330 -10.984 1.00 92.88 219 PHE A C 1
ATOM 1754 O O . PHE A 1 219 ? -6.282 13.756 -10.691 1.00 92.88 219 PHE A O 1
ATOM 1761 N N . LYS A 1 220 ? -4.881 12.032 -11.059 1.00 94.56 220 LYS A N 1
ATOM 1762 C CA . LYS A 1 220 ? -5.730 11.016 -10.442 1.00 94.56 220 LYS A CA 1
ATOM 1763 C C . LYS A 1 220 ? -4.958 10.263 -9.379 1.00 94.56 220 LYS A C 1
ATOM 1765 O O . LYS A 1 220 ? -3.772 9.973 -9.546 1.00 94.56 220 LYS A O 1
ATOM 1770 N N . ILE A 1 221 ? -5.654 9.985 -8.287 1.00 95.81 221 ILE A N 1
ATOM 1771 C CA . ILE A 1 221 ? -5.161 9.205 -7.164 1.00 95.81 221 ILE A CA 1
ATOM 1772 C C . ILE A 1 221 ? -5.931 7.890 -7.162 1.00 95.81 221 ILE A C 1
ATOM 1774 O O . ILE A 1 221 ? -7.155 7.889 -7.018 1.00 95.81 221 ILE A O 1
ATOM 1778 N N . ARG A 1 222 ? -5.207 6.780 -7.265 1.00 94.62 222 ARG A N 1
ATOM 1779 C CA . ARG A 1 222 ? -5.702 5.465 -6.888 1.00 94.62 222 ARG A CA 1
ATOM 1780 C C . ARG A 1 222 ? -5.791 5.399 -5.368 1.00 94.62 222 ARG A C 1
ATOM 1782 O O . ARG A 1 222 ? -4.772 5.500 -4.678 1.00 94.62 222 ARG A O 1
ATOM 1789 N N . PHE A 1 223 ? -7.006 5.254 -4.861 1.00 93.75 223 PHE A N 1
ATOM 1790 C CA . PHE A 1 223 ? -7.308 5.061 -3.449 1.00 93.75 223 PHE A CA 1
ATOM 1791 C C . PHE A 1 223 ? -8.073 3.750 -3.304 1.00 93.75 223 PHE A C 1
ATOM 1793 O O . PHE A 1 223 ? -9.273 3.691 -3.578 1.00 93.75 223 PHE A O 1
ATOM 1800 N N . PHE A 1 224 ? -7.348 2.689 -2.943 1.00 91.56 224 PHE A N 1
ATOM 1801 C CA . PHE A 1 224 ? -7.817 1.311 -3.094 1.00 91.56 224 PHE A CA 1
ATOM 1802 C C . PHE A 1 224 ? -8.297 1.061 -4.537 1.00 91.56 224 PHE A C 1
ATOM 1804 O O . PHE A 1 224 ? -7.536 1.266 -5.483 1.00 91.56 224 PHE A O 1
ATOM 1811 N N . GLU A 1 225 ? -9.555 0.670 -4.732 1.00 88.12 225 GLU A N 1
ATOM 1812 C CA . GLU A 1 225 ? -10.145 0.415 -6.049 1.00 88.12 225 GLU A CA 1
ATOM 1813 C C . GLU A 1 225 ? -10.660 1.693 -6.735 1.00 88.12 225 GLU A C 1
ATOM 1815 O O . GLU A 1 225 ? -11.061 1.650 -7.900 1.00 88.12 225 GLU A O 1
ATOM 1820 N N . GLN A 1 226 ? -10.688 2.831 -6.030 1.00 90.62 226 GLN A N 1
ATOM 1821 C CA . GLN A 1 226 ? -11.227 4.090 -6.543 1.00 90.62 226 GLN A CA 1
ATOM 1822 C C . GLN A 1 226 ? -10.174 4.900 -7.299 1.00 90.62 226 GLN A C 1
ATOM 1824 O O . GLN A 1 226 ? -9.019 4.983 -6.892 1.00 90.62 226 GLN A O 1
ATOM 1829 N N . GLU A 1 227 ? -10.609 5.582 -8.357 1.00 91.69 227 GLU A N 1
ATOM 1830 C CA . GLU A 1 227 ? -9.808 6.554 -9.102 1.00 91.69 227 GLU A CA 1
ATOM 1831 C C . GLU A 1 227 ? -10.371 7.956 -8.862 1.00 91.69 227 GLU A C 1
ATOM 1833 O O . GLU A 1 227 ? -11.434 8.320 -9.374 1.00 91.69 227 GLU A O 1
ATOM 1838 N N . LEU A 1 228 ? -9.668 8.741 -8.049 1.00 93.12 228 LEU A N 1
ATOM 1839 C CA . LEU A 1 228 ? -10.143 10.025 -7.549 1.00 93.12 228 LEU A CA 1
ATOM 1840 C C . LEU A 1 228 ? -9.474 11.180 -8.300 1.00 93.12 228 LEU A C 1
ATOM 1842 O O . LEU A 1 228 ? -8.243 11.233 -8.341 1.00 93.12 228 LEU A O 1
ATOM 1846 N N . PRO A 1 229 ? -10.233 12.138 -8.863 1.00 94.94 229 PRO A N 1
ATOM 1847 C CA . PRO A 1 229 ? -9.641 13.340 -9.430 1.00 94.94 229 PRO A CA 1
ATOM 1848 C C . PRO A 1 229 ? -9.010 14.184 -8.319 1.00 94.94 229 PRO A C 1
ATOM 1850 O O . PRO A 1 229 ? -9.565 14.313 -7.225 1.00 94.94 229 PRO A O 1
ATOM 1853 N N . ALA A 1 230 ? -7.855 14.778 -8.599 1.00 95.94 230 ALA A N 1
ATOM 1854 C CA . ALA A 1 230 ? -7.110 15.541 -7.617 1.00 95.94 230 ALA A CA 1
ATOM 1855 C C . ALA A 1 230 ? -6.338 16.719 -8.218 1.00 95.94 230 ALA A C 1
ATOM 1857 O O . ALA A 1 230 ? -5.996 16.754 -9.405 1.00 95.94 230 ALA A O 1
ATOM 1858 N N . LYS A 1 231 ? -6.020 17.669 -7.339 1.00 94.81 231 LYS A N 1
ATOM 1859 C CA . LYS A 1 231 ? -5.192 18.845 -7.615 1.00 94.81 231 LYS A CA 1
ATOM 1860 C C . LYS A 1 231 ? -4.119 19.027 -6.548 1.00 94.81 231 LYS A C 1
ATOM 1862 O O . LYS A 1 231 ? -4.248 18.525 -5.432 1.00 94.81 231 LYS A O 1
ATOM 1867 N N . LEU A 1 232 ? -3.093 19.805 -6.873 1.00 95.00 232 LEU A N 1
ATOM 1868 C CA . LEU A 1 232 ? -2.036 20.163 -5.929 1.00 95.00 232 LEU A CA 1
ATOM 1869 C C . LEU A 1 232 ? -2.509 21.211 -4.918 1.00 95.00 232 LEU A C 1
ATOM 1871 O O . LEU A 1 232 ? -3.219 22.161 -5.271 1.00 95.00 232 LEU A O 1
ATOM 1875 N N . LYS A 1 233 ? -2.051 21.082 -3.670 1.00 94.12 233 LYS A N 1
ATOM 1876 C CA . LYS A 1 233 ? -2.051 22.178 -2.696 1.00 94.12 233 LYS A CA 1
ATOM 1877 C C . LYS A 1 233 ? -1.203 23.346 -3.216 1.00 94.12 233 LYS A C 1
ATOM 1879 O O . LYS A 1 233 ? -0.193 23.144 -3.881 1.00 94.12 233 LYS A O 1
ATOM 1884 N N . GLY A 1 234 ? -1.596 24.576 -2.877 1.00 90.12 234 GLY A N 1
ATOM 1885 C CA . GLY A 1 234 ? -0.946 25.798 -3.368 1.00 90.12 234 GLY A CA 1
ATOM 1886 C C . GLY A 1 234 ? 0.570 25.871 -3.131 1.00 90.12 234 GLY A C 1
ATOM 1887 O O . GLY A 1 234 ? 1.285 26.402 -3.972 1.00 90.12 234 GLY A O 1
ATOM 1888 N N . SER A 1 235 ? 1.067 25.276 -2.043 1.00 90.00 235 SER A N 1
ATOM 1889 C CA . SER A 1 235 ? 2.494 25.269 -1.695 1.00 90.00 235 SER A CA 1
ATOM 1890 C C . SER A 1 235 ? 3.381 24.571 -2.729 1.00 90.00 235 SER A C 1
ATOM 1892 O O . SER A 1 235 ? 4.534 24.952 -2.870 1.00 90.00 235 SER A O 1
ATOM 1894 N N . PHE A 1 236 ? 2.860 23.614 -3.509 1.00 90.38 236 PHE A N 1
ATOM 1895 C CA . PHE A 1 236 ? 3.643 22.962 -4.569 1.00 90.38 236 PHE A CA 1
ATOM 1896 C C . PHE A 1 236 ? 4.115 23.941 -5.652 1.00 90.38 236 PHE A C 1
ATOM 1898 O O . PHE A 1 236 ? 5.148 23.717 -6.274 1.00 90.38 236 PHE A O 1
ATOM 1905 N N . TYR A 1 237 ? 3.381 25.033 -5.892 1.00 87.56 237 TYR A N 1
ATOM 1906 C CA . TYR A 1 237 ? 3.748 26.016 -6.919 1.00 87.56 237 TYR A CA 1
ATOM 1907 C C . TYR A 1 237 ? 4.900 26.938 -6.495 1.00 87.56 237 TYR A C 1
ATOM 1909 O O . TYR A 1 237 ? 5.428 27.665 -7.334 1.00 87.56 237 TYR A O 1
ATOM 1917 N N . GLU A 1 238 ? 5.277 26.915 -5.216 1.00 87.94 238 GLU A N 1
ATOM 1918 C CA . GLU A 1 238 ? 6.437 27.630 -4.669 1.00 87.94 238 GLU A CA 1
ATOM 1919 C C . GLU A 1 238 ? 7.689 26.740 -4.621 1.00 87.94 238 GLU A C 1
ATOM 1921 O O . GLU A 1 238 ? 8.790 27.226 -4.370 1.00 87.94 238 GLU A O 1
ATOM 1926 N N . GLU A 1 239 ? 7.523 25.440 -4.869 1.00 84.50 239 GLU A N 1
ATOM 1927 C CA . GLU A 1 239 ? 8.578 24.437 -4.821 1.00 84.50 239 GLU A CA 1
ATOM 1928 C C . GLU A 1 239 ? 9.128 24.085 -6.208 1.00 84.50 239 GLU A C 1
ATOM 1930 O O . GLU A 1 239 ? 8.477 24.278 -7.240 1.00 84.50 239 GLU A O 1
ATOM 1935 N N . ASP A 1 240 ? 10.331 23.504 -6.226 1.00 84.31 240 ASP A N 1
ATOM 1936 C CA . ASP A 1 240 ? 10.919 22.955 -7.441 1.00 84.31 240 ASP A CA 1
ATOM 1937 C C . ASP A 1 240 ? 10.035 21.859 -8.041 1.00 84.31 240 ASP A C 1
ATOM 1939 O O . ASP A 1 240 ? 9.486 21.005 -7.341 1.00 84.31 240 ASP A O 1
ATOM 1943 N N . SER A 1 241 ? 9.961 21.835 -9.374 1.00 81.44 241 SER A N 1
ATOM 1944 C CA . SER A 1 241 ? 9.156 20.852 -10.115 1.00 81.44 241 SER A CA 1
ATOM 1945 C C . SER A 1 241 ? 9.506 19.391 -9.800 1.00 81.44 241 SER A C 1
ATOM 1947 O O . SER A 1 241 ? 8.682 18.512 -10.016 1.00 81.44 241 SER A O 1
ATOM 1949 N N . GLU A 1 242 ? 10.699 19.115 -9.262 1.00 84.06 242 GLU A N 1
ATOM 1950 C CA . GLU A 1 242 ? 11.113 17.794 -8.759 1.00 84.06 242 GLU A CA 1
ATOM 1951 C C . GLU A 1 242 ? 10.240 17.265 -7.630 1.00 84.06 242 GLU A C 1
ATOM 1953 O O . GLU A 1 242 ? 9.981 16.061 -7.565 1.00 84.06 242 GLU A O 1
ATOM 1958 N N . LYS A 1 243 ? 9.706 18.158 -6.799 1.00 87.94 243 LYS A N 1
ATOM 1959 C CA . LYS A 1 243 ? 8.793 17.790 -5.719 1.00 87.94 243 LYS A CA 1
ATOM 1960 C C . LYS A 1 243 ? 7.369 17.543 -6.199 1.00 87.94 243 LYS A C 1
ATOM 1962 O O . LYS A 1 243 ? 6.539 17.073 -5.428 1.00 87.94 243 LYS A O 1
ATOM 1967 N N . TRP A 1 244 ? 7.060 17.845 -7.461 1.00 92.00 244 TRP A N 1
ATOM 1968 C CA . TRP A 1 244 ? 5.722 17.619 -7.986 1.00 92.00 244 TRP A CA 1
ATOM 1969 C C . TRP A 1 244 ? 5.472 16.118 -8.170 1.00 92.00 244 TRP A C 1
ATOM 1971 O O . TRP A 1 244 ? 6.383 15.391 -8.582 1.00 92.00 244 TRP A O 1
ATOM 1981 N N . PRO A 1 245 ? 4.243 15.648 -7.899 1.00 94.06 245 PRO A N 1
ATOM 1982 C CA . PRO A 1 245 ? 3.899 14.247 -8.063 1.00 94.06 245 PRO A CA 1
ATOM 1983 C C . PRO A 1 245 ? 3.988 13.804 -9.526 1.00 94.06 245 PRO A C 1
ATOM 1985 O O . PRO A 1 245 ? 3.518 14.487 -10.441 1.00 94.06 245 PRO A O 1
ATOM 1988 N N . VAL A 1 246 ? 4.531 12.610 -9.737 1.00 93.75 246 VAL A N 1
ATOM 1989 C CA . VAL A 1 246 ? 4.515 11.875 -11.005 1.00 93.75 246 VAL A CA 1
ATOM 1990 C C . VAL A 1 246 ? 3.756 10.558 -10.842 1.00 93.75 246 VAL A C 1
ATOM 1992 O O . VAL A 1 246 ? 3.455 10.127 -9.732 1.00 93.75 246 VAL A O 1
ATOM 1995 N N . VAL A 1 247 ? 3.433 9.890 -11.952 1.00 93.81 247 VAL A N 1
ATOM 1996 C CA . VAL A 1 247 ? 2.786 8.569 -11.897 1.00 93.81 247 VAL A CA 1
ATOM 1997 C C . VAL A 1 247 ? 3.649 7.591 -11.101 1.00 93.81 247 VAL A C 1
ATOM 1999 O O . VAL A 1 247 ? 4.860 7.506 -11.317 1.00 93.81 247 VAL A O 1
ATOM 2002 N N . GLY A 1 248 ? 3.006 6.858 -10.194 1.00 94.88 248 GLY A N 1
ATOM 2003 C CA . GLY A 1 248 ? 3.643 5.913 -9.283 1.00 94.88 248 GLY A CA 1
ATOM 2004 C C . GLY A 1 248 ? 3.982 6.488 -7.906 1.00 94.88 248 GLY A C 1
ATOM 2005 O O . GLY A 1 248 ? 4.172 5.693 -6.982 1.00 94.88 248 GLY A O 1
ATOM 2006 N N . ASP A 1 249 ? 3.983 7.816 -7.726 1.00 95.81 249 ASP A N 1
ATOM 2007 C CA . ASP A 1 249 ? 4.185 8.443 -6.413 1.00 95.81 249 ASP A CA 1
ATOM 2008 C C . ASP A 1 249 ? 3.094 8.041 -5.420 1.00 95.81 249 ASP A C 1
ATOM 2010 O O . ASP A 1 249 ? 1.908 8.045 -5.751 1.00 95.81 249 ASP A O 1
ATOM 2014 N N . TYR A 1 250 ? 3.494 7.746 -4.187 1.00 95.69 250 TYR A N 1
ATOM 2015 C CA . TYR A 1 250 ? 2.576 7.723 -3.056 1.00 95.69 250 TYR A CA 1
ATOM 2016 C C . TYR A 1 250 ? 2.403 9.147 -2.534 1.00 95.69 250 TYR A C 1
ATOM 2018 O O . TYR A 1 250 ? 3.364 9.914 -2.475 1.00 95.69 250 TYR A O 1
ATOM 2026 N N . VAL A 1 251 ? 1.172 9.517 -2.197 1.00 95.38 251 VAL A N 1
ATOM 2027 C CA . VAL A 1 251 ? 0.824 10.871 -1.762 1.00 95.38 251 VAL A CA 1
ATOM 2028 C C . VAL A 1 251 ? -0.114 10.838 -0.571 1.00 95.38 251 VAL A C 1
ATOM 2030 O O . VAL A 1 251 ? -1.013 9.993 -0.508 1.00 95.38 251 VAL A O 1
ATOM 2033 N N . THR A 1 252 ? 0.045 11.810 0.325 1.00 94.56 252 THR A N 1
ATOM 2034 C CA . THR A 1 252 ? -1.007 12.134 1.288 1.00 94.56 252 THR A CA 1
ATOM 2035 C C . THR A 1 252 ? -1.959 13.159 0.689 1.00 94.56 252 THR A C 1
ATOM 2037 O O . THR A 1 252 ? -1.555 14.061 -0.058 1.00 94.56 252 THR A O 1
ATOM 2040 N N . PHE A 1 253 ? -3.253 13.017 0.960 1.00 94.56 253 PHE A N 1
ATOM 2041 C CA . PHE A 1 253 ? -4.267 13.884 0.374 1.00 94.56 253 PHE A CA 1
ATOM 2042 C C . PHE A 1 253 ? -5.486 14.079 1.280 1.00 94.56 253 PHE A C 1
ATOM 2044 O O . PHE A 1 253 ? -5.816 13.236 2.111 1.00 94.56 253 PHE A O 1
ATOM 2051 N N . LEU A 1 254 ? -6.197 15.191 1.085 1.00 93.00 254 LEU A N 1
ATOM 2052 C CA . LEU A 1 254 ? -7.527 15.395 1.663 1.00 93.00 254 LEU A CA 1
ATOM 2053 C C . LEU A 1 254 ? -8.579 14.784 0.743 1.00 93.00 254 LEU A C 1
ATOM 2055 O O . LEU A 1 254 ? -8.742 15.230 -0.400 1.00 93.00 254 LEU A O 1
ATOM 2059 N N . TYR A 1 255 ? -9.291 13.781 1.255 1.00 90.38 255 TYR A N 1
ATOM 2060 C CA . TYR A 1 255 ? -10.372 13.114 0.538 1.00 90.38 255 TYR A CA 1
ATOM 2061 C C . TYR A 1 255 ? -11.587 14.035 0.392 1.00 90.38 255 TYR A C 1
ATOM 2063 O O . TYR A 1 255 ? -12.084 14.603 1.366 1.00 90.38 255 TYR A O 1
ATOM 2071 N N . ASN A 1 256 ? -12.079 14.169 -0.838 1.00 89.75 256 ASN A N 1
ATOM 2072 C CA . ASN A 1 256 ? -13.283 14.922 -1.162 1.00 89.75 256 ASN A CA 1
ATOM 2073 C C . ASN A 1 256 ? -14.155 14.100 -2.124 1.00 89.75 256 ASN A C 1
ATOM 2075 O O . ASN A 1 256 ? -13.942 14.164 -3.333 1.00 89.75 256 ASN A O 1
ATOM 2079 N N . PRO A 1 257 ? -15.158 13.358 -1.626 1.00 78.69 257 PRO A N 1
ATOM 2080 C CA . PRO A 1 257 ? -15.975 12.484 -2.469 1.00 78.69 257 PRO A CA 1
ATOM 2081 C C . PRO A 1 257 ? -16.875 13.249 -3.456 1.00 78.69 257 PRO A C 1
ATOM 2083 O O . PRO A 1 257 ? -17.376 12.664 -4.409 1.00 78.69 257 PRO A O 1
ATOM 2086 N N . ASN A 1 258 ? -17.091 14.553 -3.244 1.00 83.94 258 ASN A N 1
ATOM 2087 C CA . ASN A 1 258 ? -17.984 15.381 -4.063 1.00 83.94 258 ASN A CA 1
ATOM 2088 C C . ASN A 1 258 ? -17.234 16.248 -5.093 1.00 83.94 258 ASN A C 1
ATOM 2090 O O . ASN A 1 258 ? -17.838 17.128 -5.708 1.00 83.94 258 ASN A O 1
ATOM 2094 N N . GLY A 1 259 ? -15.922 16.064 -5.260 1.00 88.38 259 GLY A N 1
ATOM 2095 C CA . GLY A 1 259 ? -15.120 16.885 -6.163 1.00 88.38 259 GLY A CA 1
ATOM 2096 C C . GLY A 1 259 ? -13.669 16.430 -6.248 1.00 88.38 259 GLY A C 1
ATOM 2097 O O . GLY A 1 259 ? -13.371 15.247 -6.146 1.00 88.38 259 GLY A O 1
ATOM 2098 N N . GLU A 1 260 ? -12.759 17.382 -6.454 1.00 92.62 260 GLU A N 1
ATOM 2099 C CA . GLU A 1 260 ? -11.328 17.086 -6.490 1.00 92.62 260 GLU A CA 1
ATOM 2100 C C . GLU A 1 260 ? -10.766 16.933 -5.075 1.00 92.62 260 GLU A C 1
ATOM 2102 O O . GLU A 1 260 ? -10.957 17.802 -4.211 1.00 92.62 260 GLU A O 1
ATOM 2107 N N . CYS A 1 261 ? -10.026 15.849 -4.869 1.00 95.50 261 CYS A N 1
ATOM 2108 C CA . CYS A 1 261 ? -9.144 15.675 -3.727 1.00 95.50 261 CYS A CA 1
ATOM 2109 C C . CYS A 1 261 ? -7.975 16.669 -3.802 1.00 95.50 261 CYS A C 1
ATOM 2111 O O . CYS A 1 261 ? -7.612 17.162 -4.874 1.00 95.50 261 CYS A O 1
ATOM 2113 N N . THR A 1 262 ? -7.370 16.983 -2.659 1.00 95.38 262 THR A N 1
ATOM 2114 C CA . THR A 1 262 ? -6.209 17.890 -2.611 1.00 95.38 262 THR A CA 1
ATOM 2115 C C . THR A 1 262 ? -4.975 17.125 -2.166 1.00 95.38 262 THR A C 1
ATOM 2117 O O . THR A 1 262 ? -4.931 16.667 -1.029 1.00 95.38 262 THR A O 1
ATOM 2120 N N . ILE A 1 263 ? -3.982 17.009 -3.049 1.00 95.88 263 ILE A N 1
ATOM 2121 C CA . ILE A 1 263 ? -2.674 16.411 -2.755 1.00 95.88 263 ILE A CA 1
ATOM 2122 C C . ILE A 1 263 ? -1.920 17.352 -1.821 1.00 95.88 263 ILE A C 1
ATOM 2124 O O . ILE A 1 263 ? -1.741 18.532 -2.140 1.00 95.88 263 ILE A O 1
ATOM 2128 N N . LEU A 1 264 ? -1.502 16.832 -0.671 1.00 93.56 264 LEU A N 1
ATOM 2129 C CA . LEU A 1 264 ? -0.832 17.589 0.379 1.00 93.56 264 LEU A CA 1
ATOM 2130 C C . LEU A 1 264 ? 0.679 17.420 0.318 1.00 93.56 264 LEU A C 1
ATOM 2132 O O . LEU A 1 264 ? 1.389 18.423 0.356 1.00 93.56 264 LEU A O 1
ATOM 2136 N N . THR A 1 265 ? 1.148 16.176 0.211 1.00 92.38 265 THR A N 1
ATOM 2137 C CA . THR A 1 265 ? 2.574 15.836 0.182 1.00 92.38 265 THR A CA 1
ATOM 2138 C C . THR A 1 265 ? 2.838 14.654 -0.750 1.00 92.38 265 THR A C 1
ATOM 2140 O O . THR A 1 265 ? 1.945 13.843 -1.008 1.00 92.38 265 THR A O 1
ATOM 2143 N N . VAL A 1 266 ? 4.066 14.573 -1.265 1.00 93.81 266 VAL A N 1
ATOM 2144 C CA . VAL A 1 266 ? 4.599 13.389 -1.950 1.00 93.81 266 VAL A CA 1
ATOM 2145 C C . VAL A 1 266 ? 5.454 12.623 -0.945 1.00 93.81 266 VAL A C 1
ATOM 2147 O O . VAL A 1 266 ? 6.316 13.214 -0.293 1.00 93.81 266 VAL A O 1
ATOM 2150 N N . CYS A 1 267 ? 5.187 11.328 -0.787 1.00 92.81 267 CYS A N 1
ATOM 2151 C CA . CYS A 1 267 ? 5.954 10.454 0.093 1.00 92.81 267 CYS A CA 1
ATOM 2152 C C . CYS A 1 267 ? 7.357 10.194 -0.481 1.00 92.81 267 CYS A C 1
ATOM 2154 O O . CYS A 1 267 ? 7.622 10.447 -1.656 1.00 92.81 267 CYS A O 1
ATOM 2156 N N . GLU A 1 268 ? 8.264 9.673 0.345 1.00 91.88 268 GLU A N 1
ATOM 2157 C CA . GLU A 1 268 ? 9.618 9.335 -0.099 1.00 91.88 268 GLU A CA 1
ATOM 2158 C C . GLU A 1 268 ? 9.590 8.328 -1.261 1.00 91.88 268 GLU A C 1
ATOM 2160 O O . GLU A 1 268 ? 8.842 7.347 -1.242 1.00 91.88 268 GLU A O 1
ATOM 2165 N N . ARG A 1 269 ? 10.394 8.600 -2.293 1.00 93.75 269 ARG A N 1
ATOM 2166 C CA . ARG A 1 269 ? 10.472 7.785 -3.507 1.00 93.75 269 ARG A CA 1
ATOM 2167 C C . ARG A 1 269 ? 11.513 6.689 -3.328 1.00 93.75 269 ARG A C 1
ATOM 2169 O O . ARG A 1 269 ? 12.671 6.997 -3.066 1.00 93.75 269 ARG A O 1
ATOM 2176 N N . SER A 1 270 ? 11.140 5.431 -3.554 1.00 93.44 270 SER A N 1
ATOM 2177 C CA . SER A 1 270 ? 12.116 4.331 -3.619 1.00 93.44 270 SER A CA 1
ATOM 2178 C C . SER A 1 270 ? 12.954 4.383 -4.900 1.00 93.44 270 SER A C 1
ATOM 2180 O O . SER A 1 270 ? 14.122 4.005 -4.909 1.00 93.44 270 SER A O 1
ATOM 2182 N N . SER A 1 271 ? 12.355 4.881 -5.980 1.00 95.38 271 SER A N 1
ATOM 2183 C CA . SER A 1 271 ? 12.996 5.080 -7.273 1.00 95.38 271 SER A CA 1
ATOM 2184 C C . SER A 1 271 ? 12.358 6.267 -7.992 1.00 95.38 271 SER A C 1
ATOM 2186 O O . SER A 1 271 ? 11.188 6.596 -7.764 1.00 95.38 271 SER A O 1
ATOM 2188 N N . PHE A 1 272 ? 13.126 6.950 -8.837 1.00 94.00 272 PHE A N 1
ATOM 2189 C CA . PHE A 1 272 ? 12.680 8.153 -9.532 1.00 94.00 272 PHE A CA 1
ATOM 2190 C C . PHE A 1 272 ? 13.354 8.291 -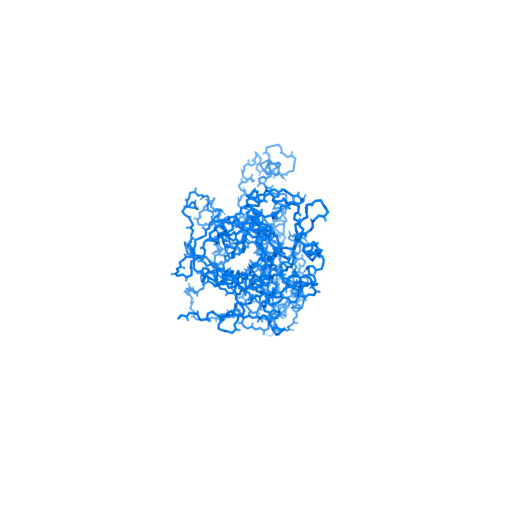10.892 1.00 94.00 272 PHE A C 1
ATOM 2192 O O . PHE A 1 272 ? 14.526 8.645 -11.009 1.00 94.00 272 PHE A O 1
ATOM 2199 N N . LEU A 1 273 ? 12.593 8.010 -11.946 1.00 90.19 273 LEU A N 1
ATOM 2200 C CA . LEU A 1 273 ? 13.108 8.013 -13.303 1.00 90.19 273 LEU A CA 1
ATOM 2201 C C . LEU A 1 273 ? 12.920 9.408 -13.888 1.00 90.19 273 LEU A C 1
ATOM 2203 O O . LEU A 1 273 ? 11.799 9.908 -14.031 1.00 90.19 273 LEU A O 1
ATOM 2207 N N . GLN A 1 274 ? 14.035 10.020 -14.256 1.00 85.56 274 GLN A N 1
ATOM 2208 C CA . GLN A 1 274 ? 14.092 11.354 -14.832 1.00 85.56 274 GLN A CA 1
ATOM 2209 C C . GLN A 1 274 ? 15.110 11.400 -15.967 1.00 85.56 274 GLN A C 1
ATOM 2211 O O . GLN A 1 274 ? 16.025 10.580 -16.046 1.00 85.56 274 GLN A O 1
ATOM 2216 N N . ARG A 1 275 ? 14.941 12.359 -16.874 1.00 75.56 275 ARG A N 1
ATOM 2217 C CA . ARG A 1 275 ? 15.860 12.565 -17.998 1.00 75.56 275 ARG A CA 1
ATOM 2218 C C . ARG A 1 275 ? 15.979 14.045 -18.342 1.00 75.56 275 ARG A C 1
ATOM 2220 O O . ARG A 1 275 ? 15.016 14.766 -18.112 1.00 75.56 275 ARG A O 1
ATOM 2227 N N . PRO A 1 276 ? 17.060 14.493 -18.987 1.00 66.12 276 PRO A N 1
ATOM 2228 C CA . PRO A 1 276 ? 17.114 15.838 -19.549 1.00 66.12 276 PRO A CA 1
ATOM 2229 C C . PRO A 1 276 ? 15.986 16.082 -20.569 1.00 66.12 276 PRO A C 1
ATOM 2231 O O . PRO A 1 276 ? 15.710 15.246 -21.438 1.00 66.12 276 PRO A O 1
ATOM 2234 N N . ASP A 1 277 ? 15.325 17.232 -20.467 1.00 64.75 277 ASP A N 1
ATOM 2235 C CA . ASP A 1 277 ? 14.369 17.740 -21.444 1.00 64.75 277 ASP A CA 1
ATOM 2236 C C . ASP A 1 277 ? 15.138 18.213 -22.683 1.00 64.75 277 ASP A C 1
ATOM 2238 O O . ASP A 1 277 ? 15.954 19.131 -22.644 1.00 64.75 277 ASP A O 1
ATOM 2242 N N . GLN A 1 278 ? 14.868 17.579 -23.820 1.00 55.91 278 GLN A N 1
ATOM 2243 C CA . GLN A 1 278 ? 15.550 17.895 -25.073 1.00 55.91 278 GLN A CA 1
ATOM 2244 C C . GLN A 1 278 ? 15.080 19.215 -25.699 1.00 55.91 278 GLN A C 1
ATOM 2246 O O . GLN A 1 278 ? 15.800 19.794 -26.508 1.00 55.91 278 GLN A O 1
ATOM 2251 N N . ALA A 1 279 ? 13.888 19.709 -25.344 1.00 57.78 279 ALA A N 1
ATOM 2252 C CA . ALA A 1 279 ? 13.398 21.004 -25.813 1.00 57.78 279 ALA A CA 1
ATOM 2253 C C . ALA A 1 279 ? 13.931 22.171 -24.966 1.00 57.78 279 ALA A C 1
ATOM 2255 O O . ALA A 1 279 ? 13.868 23.323 -25.402 1.00 57.78 279 ALA A O 1
ATOM 2256 N N . LYS A 1 280 ? 14.427 21.890 -23.755 1.00 56.34 280 LYS A N 1
ATOM 2257 C CA . LYS A 1 280 ? 14.896 22.887 -22.790 1.00 56.34 280 LYS A CA 1
ATOM 2258 C C . LYS A 1 280 ? 16.178 22.412 -22.117 1.00 56.34 280 LYS A C 1
ATOM 2260 O O . LYS A 1 280 ? 16.143 21.683 -21.130 1.00 56.34 280 LYS A O 1
ATOM 2265 N N . THR A 1 281 ? 17.310 22.879 -22.628 1.00 53.12 281 THR A N 1
ATOM 2266 C CA . THR A 1 281 ? 18.633 22.571 -22.079 1.00 53.12 281 THR A CA 1
ATOM 2267 C C . THR A 1 281 ? 18.689 22.867 -20.576 1.00 53.12 281 THR A C 1
ATOM 2269 O O . THR A 1 281 ? 18.326 23.962 -20.147 1.00 53.12 281 THR A O 1
ATOM 2272 N N . GLY A 1 282 ? 19.135 21.891 -19.782 1.00 57.22 282 GLY A N 1
ATOM 2273 C CA . GLY A 1 282 ? 19.277 22.016 -18.326 1.00 57.22 282 GLY A CA 1
ATOM 2274 C C . GLY A 1 282 ? 17.997 21.805 -17.507 1.00 57.22 282 GLY A C 1
ATOM 2275 O O . GLY A 1 282 ? 18.052 21.900 -16.286 1.00 57.22 282 GLY A O 1
ATOM 2276 N N . VAL A 1 283 ? 16.853 21.511 -18.135 1.00 67.88 283 VAL A N 1
ATOM 2277 C CA . VAL A 1 283 ? 15.617 21.147 -17.423 1.00 67.88 283 VAL A CA 1
ATOM 2278 C C . VAL A 1 283 ? 15.497 19.630 -17.380 1.00 67.88 283 VAL A C 1
ATOM 2280 O O . VAL A 1 283 ? 15.660 18.979 -18.404 1.00 67.88 283 VAL A O 1
ATOM 2283 N N . MET A 1 284 ? 15.191 19.056 -16.219 1.00 72.62 284 MET A N 1
ATOM 2284 C CA . MET A 1 284 ? 14.885 17.629 -16.101 1.00 72.62 284 MET A CA 1
ATOM 2285 C C . MET A 1 284 ? 13.389 17.386 -16.329 1.00 72.62 284 MET A C 1
ATOM 2287 O O . MET A 1 284 ? 12.531 18.118 -15.838 1.00 72.62 284 MET A O 1
ATOM 2291 N N . GLN A 1 285 ? 13.076 16.353 -17.102 1.00 76.94 285 GLN A N 1
ATOM 2292 C CA . GLN A 1 285 ? 11.742 15.816 -17.289 1.00 76.94 285 GLN A CA 1
ATOM 2293 C C . GLN A 1 285 ? 11.533 14.616 -16.365 1.00 76.94 285 GLN A C 1
ATOM 2295 O O . GLN A 1 285 ? 12.130 13.552 -16.548 1.00 76.94 285 GLN A O 1
ATOM 2300 N N . HIS A 1 286 ? 10.580 14.766 -15.454 1.00 86.56 286 HIS A N 1
ATOM 2301 C CA . HIS A 1 286 ? 10.257 13.759 -14.448 1.00 86.56 286 HIS A CA 1
ATOM 2302 C C . HIS A 1 286 ? 9.268 12.765 -15.039 1.00 86.56 286 HIS A C 1
ATOM 2304 O O . HIS A 1 286 ? 8.238 13.148 -15.616 1.00 86.56 286 HIS A O 1
ATOM 2310 N N . MET A 1 287 ? 9.615 11.481 -15.002 1.00 86.38 287 MET A N 1
ATOM 2311 C CA . MET A 1 287 ? 8.886 10.459 -15.746 1.00 86.38 287 MET A CA 1
ATOM 2312 C C . MET A 1 287 ? 7.890 9.731 -14.854 1.00 86.38 287 MET A C 1
ATOM 2314 O O . MET A 1 287 ? 6.679 9.863 -15.065 1.00 86.38 287 MET A O 1
ATOM 2318 N N . VAL A 1 288 ? 8.413 8.967 -13.899 1.00 92.81 288 VAL A N 1
ATOM 2319 C CA . VAL A 1 288 ? 7.680 8.035 -13.033 1.00 92.81 288 VAL A CA 1
ATOM 2320 C C . VAL A 1 288 ? 8.477 7.809 -11.745 1.00 92.81 288 VAL A C 1
ATOM 2322 O O . VAL A 1 288 ? 9.694 8.008 -11.737 1.00 92.81 288 VAL A O 1
ATOM 2325 N N . ALA A 1 289 ? 7.810 7.373 -10.681 1.00 95.12 289 ALA A N 1
ATOM 2326 C CA . ALA A 1 289 ? 8.446 7.026 -9.410 1.00 95.12 289 ALA A CA 1
ATOM 2327 C C . ALA A 1 289 ? 7.954 5.679 -8.869 1.00 95.12 289 ALA A C 1
ATOM 2329 O O . ALA A 1 289 ? 6.933 5.155 -9.320 1.00 95.12 289 ALA A O 1
ATOM 2330 N N . ASN A 1 290 ? 8.675 5.140 -7.883 1.00 95.88 290 ASN A N 1
ATOM 2331 C CA . ASN A 1 290 ? 8.362 3.884 -7.191 1.00 95.88 290 ASN A CA 1
ATOM 2332 C C . ASN A 1 290 ? 8.177 2.704 -8.157 1.00 95.88 290 ASN A C 1
ATOM 2334 O O . ASN A 1 290 ? 7.208 1.948 -8.079 1.00 95.88 290 ASN A O 1
ATOM 2338 N N . VAL A 1 291 ? 9.101 2.615 -9.108 1.00 96.44 291 VAL A N 1
ATOM 2339 C CA . VAL A 1 291 ? 9.282 1.544 -10.086 1.00 96.44 291 VAL A CA 1
ATOM 2340 C C . VAL A 1 291 ? 10.392 0.613 -9.612 1.00 96.44 291 VAL A C 1
ATOM 2342 O O . VAL A 1 291 ? 11.538 1.042 -9.477 1.00 96.44 291 VAL A O 1
ATOM 2345 N N . ASP A 1 292 ? 10.072 -0.660 -9.422 1.00 97.00 292 ASP A N 1
ATOM 2346 C CA . ASP A 1 292 ? 11.045 -1.681 -9.040 1.00 97.00 292 ASP A CA 1
ATOM 2347 C C . ASP A 1 292 ? 11.849 -2.123 -10.279 1.00 97.00 292 ASP A C 1
ATOM 2349 O O . ASP A 1 292 ? 13.080 -2.044 -10.290 1.00 97.00 292 ASP A O 1
ATOM 2353 N N . TYR A 1 293 ? 11.159 -2.439 -11.384 1.00 97.38 293 TYR A N 1
ATOM 2354 C CA . TYR A 1 293 ? 11.781 -2.886 -12.637 1.00 97.38 293 TYR A CA 1
ATOM 2355 C C . TYR A 1 293 ? 11.442 -1.984 -13.823 1.00 97.38 293 TYR A C 1
ATOM 2357 O O . TYR A 1 293 ? 10.290 -1.608 -14.042 1.00 97.38 293 TYR A O 1
ATOM 2365 N N . THR A 1 294 ? 12.436 -1.697 -14.659 1.00 95.88 294 THR A N 1
ATOM 2366 C CA . THR A 1 294 ? 12.239 -1.003 -15.936 1.00 95.88 294 THR A CA 1
ATOM 2367 C C . THR A 1 294 ? 12.419 -1.985 -17.081 1.00 95.88 294 THR A C 1
ATOM 2369 O O . THR A 1 294 ? 13.539 -2.349 -17.439 1.00 95.88 294 THR A O 1
ATOM 2372 N N . PHE A 1 295 ? 11.305 -2.397 -17.678 1.00 95.56 295 PHE A N 1
ATOM 2373 C CA . PHE A 1 295 ? 11.283 -3.287 -18.830 1.00 95.56 295 PHE A CA 1
ATOM 2374 C C . PHE A 1 295 ? 11.621 -2.502 -20.094 1.00 95.56 295 PHE A C 1
ATOM 2376 O O . PHE A 1 295 ? 10.847 -1.665 -20.566 1.00 95.56 295 PHE A O 1
ATOM 2383 N N . ILE A 1 296 ? 12.787 -2.797 -20.659 1.00 92.94 296 ILE A N 1
ATOM 2384 C CA . ILE A 1 296 ? 13.295 -2.212 -21.893 1.00 92.94 296 ILE A CA 1
ATOM 2385 C C . ILE A 1 296 ? 12.959 -3.162 -23.039 1.00 92.94 296 ILE A C 1
ATOM 2387 O O . ILE A 1 296 ? 13.691 -4.104 -23.334 1.00 92.94 296 ILE A O 1
ATOM 2391 N N . VAL A 1 297 ? 11.823 -2.917 -23.681 1.00 91.56 297 VAL A N 1
ATOM 2392 C CA . VAL A 1 297 ? 11.260 -3.791 -24.709 1.00 91.56 297 VAL A CA 1
ATOM 2393 C C . VAL A 1 297 ? 11.744 -3.362 -26.094 1.00 91.56 297 VAL A C 1
ATOM 2395 O O . VAL A 1 297 ? 11.494 -2.239 -26.543 1.00 91.56 297 VAL A O 1
ATOM 2398 N N . THR A 1 298 ? 12.406 -4.275 -26.801 1.00 89.12 298 THR A N 1
ATOM 2399 C CA . THR A 1 298 ? 12.856 -4.101 -28.192 1.00 89.12 298 THR A CA 1
ATOM 2400 C C . THR A 1 298 ? 12.639 -5.395 -28.971 1.00 89.12 298 THR A C 1
ATOM 2402 O O . THR A 1 298 ? 12.615 -6.475 -28.382 1.00 89.12 298 THR A O 1
ATOM 2405 N N . SER A 1 299 ? 12.439 -5.318 -30.286 1.00 87.31 299 SER A N 1
ATOM 2406 C CA . SER A 1 299 ? 12.331 -6.519 -31.121 1.00 87.31 299 SER A CA 1
ATOM 2407 C C . SER A 1 299 ? 13.647 -6.866 -31.810 1.00 87.31 299 SER A C 1
ATOM 2409 O O . SER A 1 299 ? 14.327 -5.984 -32.329 1.00 87.31 299 SER A O 1
ATOM 2411 N N . LEU A 1 300 ? 13.973 -8.163 -31.882 1.00 86.75 300 LEU A N 1
ATOM 2412 C CA . LEU A 1 300 ? 15.150 -8.721 -32.572 1.00 86.75 300 LEU A CA 1
ATOM 2413 C C . LEU A 1 300 ? 15.011 -8.724 -34.108 1.00 86.75 300 LEU A C 1
ATOM 2415 O O . LEU A 1 300 ? 15.363 -9.681 -34.792 1.00 86.75 300 LEU A O 1
ATOM 2419 N N . ASN A 1 301 ? 14.489 -7.632 -34.655 1.00 81.88 301 ASN A N 1
ATOM 2420 C CA . ASN A 1 301 ? 14.411 -7.344 -36.082 1.00 81.88 301 ASN A CA 1
ATOM 2421 C C . ASN A 1 301 ? 15.133 -6.009 -36.361 1.00 81.88 301 ASN A C 1
ATOM 2423 O O . ASN A 1 301 ? 16.034 -5.621 -35.618 1.00 81.88 301 ASN A O 1
ATOM 2427 N N . ASP A 1 302 ? 14.730 -5.278 -37.401 1.00 76.25 302 ASP A N 1
ATOM 2428 C CA . ASP A 1 302 ? 15.325 -3.979 -37.749 1.00 76.25 302 ASP A CA 1
ATOM 2429 C C . ASP A 1 302 ? 15.147 -2.882 -36.675 1.00 76.25 302 ASP A C 1
ATOM 2431 O O . ASP A 1 302 ? 15.795 -1.837 -36.754 1.00 76.25 302 ASP A O 1
ATOM 2435 N N . ASP A 1 303 ? 14.302 -3.097 -35.659 1.00 76.44 303 ASP A N 1
ATOM 2436 C CA . ASP A 1 303 ? 14.151 -2.181 -34.521 1.00 76.44 303 ASP A CA 1
ATOM 2437 C C . ASP A 1 303 ? 15.269 -2.317 -33.468 1.00 76.44 303 ASP A C 1
ATOM 2439 O O . ASP A 1 303 ? 15.450 -1.404 -32.654 1.00 76.44 303 ASP A O 1
ATOM 2443 N N . TYR A 1 304 ? 16.040 -3.414 -33.483 1.00 84.00 304 TYR A N 1
ATOM 2444 C CA . TYR A 1 304 ? 17.086 -3.650 -32.489 1.00 84.00 304 TYR A CA 1
ATOM 2445 C C . TYR A 1 304 ? 18.109 -2.508 -32.469 1.00 84.00 304 TYR A C 1
ATOM 2447 O O . TYR A 1 304 ? 18.758 -2.181 -33.470 1.00 84.00 304 TYR A O 1
ATOM 2455 N N . SER A 1 305 ? 18.304 -1.920 -31.288 1.00 82.56 305 SER A N 1
ATOM 2456 C CA . SER A 1 305 ? 19.263 -0.840 -31.089 1.00 82.56 305 SER A CA 1
ATOM 2457 C C . SER A 1 305 ? 19.940 -0.944 -29.729 1.00 82.56 305 SER A C 1
ATOM 2459 O O . SER A 1 305 ? 19.401 -0.487 -28.722 1.00 82.56 305 SER A O 1
ATOM 2461 N N . PHE A 1 306 ? 21.171 -1.458 -29.730 1.00 81.69 306 PHE A N 1
ATOM 2462 C CA . PHE A 1 306 ? 22.042 -1.500 -28.554 1.00 81.69 306 PHE A CA 1
ATOM 2463 C C . PHE A 1 306 ? 22.115 -0.143 -27.831 1.00 81.69 306 PHE A C 1
ATOM 2465 O O . PHE A 1 306 ? 21.802 -0.043 -26.650 1.00 81.69 306 PHE A O 1
ATOM 2472 N N . ASN A 1 307 ? 22.392 0.939 -28.570 1.00 73.88 307 ASN A N 1
ATOM 2473 C CA . ASN A 1 307 ? 22.469 2.293 -28.009 1.00 73.88 307 ASN A CA 1
ATOM 2474 C C . ASN A 1 307 ? 21.153 2.759 -27.372 1.00 73.88 307 ASN A C 1
ATOM 2476 O O . ASN A 1 307 ? 21.156 3.545 -26.430 1.00 73.88 307 ASN A O 1
ATOM 2480 N N . ARG A 1 308 ? 19.997 2.329 -27.893 1.00 79.69 308 ARG A N 1
ATOM 2481 C CA . ARG A 1 308 ? 18.700 2.650 -27.282 1.00 79.69 308 ARG A CA 1
ATOM 2482 C C . ARG A 1 308 ? 18.527 1.909 -25.959 1.00 79.69 308 ARG A C 1
ATOM 2484 O O . ARG A 1 308 ? 18.158 2.553 -24.983 1.00 79.69 308 ARG A O 1
ATOM 2491 N N . ILE A 1 309 ? 18.842 0.615 -25.928 1.00 85.44 309 ILE A N 1
ATOM 2492 C CA . ILE A 1 309 ? 18.771 -0.209 -24.715 1.00 85.44 309 ILE A CA 1
ATOM 2493 C C . ILE A 1 309 ? 19.676 0.378 -23.632 1.00 85.44 309 ILE A C 1
ATOM 2495 O O . ILE A 1 309 ? 19.218 0.668 -22.534 1.00 85.44 309 ILE A O 1
ATOM 2499 N N . ALA A 1 310 ? 20.922 0.666 -23.989 1.00 80.31 310 ALA A N 1
ATOM 2500 C CA . ALA A 1 310 ? 21.916 1.290 -23.134 1.00 80.31 310 ALA A CA 1
ATOM 2501 C C . ALA A 1 310 ? 21.473 2.604 -22.482 1.00 80.31 310 ALA A C 1
ATOM 2503 O O . ALA A 1 310 ? 21.661 2.809 -21.285 1.00 80.31 310 ALA A O 1
ATOM 2504 N N . ARG A 1 311 ? 20.856 3.500 -23.258 1.00 78.12 311 ARG A N 1
ATOM 2505 C CA . ARG A 1 311 ? 20.347 4.770 -22.728 1.00 78.12 311 ARG A CA 1
ATOM 2506 C C . ARG A 1 311 ? 19.206 4.561 -21.740 1.00 78.12 311 ARG A C 1
ATOM 2508 O O . ARG A 1 311 ? 19.195 5.199 -20.695 1.00 78.12 311 ARG A O 1
ATOM 2515 N N . TYR A 1 312 ? 18.262 3.672 -22.046 1.00 86.19 312 TYR A N 1
ATOM 2516 C CA . TYR A 1 312 ? 17.181 3.364 -21.109 1.00 86.19 312 TYR A CA 1
ATOM 2517 C C . TYR A 1 312 ? 17.697 2.669 -19.849 1.00 86.19 312 TYR A C 1
ATOM 2519 O O . TYR A 1 312 ? 17.253 3.009 -18.757 1.00 86.19 312 TYR A O 1
ATOM 2527 N N . ALA A 1 313 ? 18.678 1.774 -19.984 1.00 87.75 313 ALA A N 1
ATOM 2528 C CA . ALA A 1 313 ? 19.345 1.149 -18.849 1.00 87.75 313 ALA A CA 1
ATOM 2529 C C . ALA A 1 313 ? 20.027 2.200 -17.963 1.00 87.75 313 ALA A C 1
ATOM 2531 O O . ALA A 1 313 ? 19.877 2.150 -16.749 1.00 87.75 313 ALA A O 1
ATOM 2532 N N . SER A 1 314 ? 20.676 3.210 -18.558 1.00 82.50 314 SER A N 1
ATOM 2533 C CA . SER A 1 314 ? 21.226 4.340 -17.801 1.00 82.50 314 SER A CA 1
ATOM 2534 C C . SER A 1 314 ? 20.161 5.071 -16.986 1.00 82.50 314 SER A C 1
ATOM 2536 O O . SER A 1 314 ? 20.407 5.375 -15.824 1.00 82.50 314 SER A O 1
ATOM 2538 N N . VAL A 1 315 ? 19.010 5.387 -17.590 1.00 85.56 315 VAL A N 1
ATOM 2539 C CA . VAL A 1 315 ? 17.918 6.103 -16.905 1.00 85.56 315 VAL A CA 1
ATOM 2540 C C . VAL A 1 315 ? 17.360 5.267 -15.754 1.00 85.56 315 VAL A C 1
ATOM 2542 O O . VAL A 1 315 ? 17.116 5.805 -14.678 1.00 85.56 315 VAL A O 1
ATOM 2545 N N . ALA A 1 316 ? 17.184 3.961 -15.966 1.00 91.12 316 ALA A N 1
ATOM 2546 C CA . ALA A 1 316 ? 16.709 3.044 -14.936 1.00 91.12 316 ALA A CA 1
ATOM 2547 C C . ALA A 1 316 ? 17.687 2.972 -13.753 1.00 91.12 316 ALA A C 1
ATOM 2549 O O . ALA A 1 316 ? 17.282 3.231 -12.622 1.00 91.12 316 ALA A O 1
ATOM 2550 N N . LEU A 1 317 ? 18.975 2.724 -14.023 1.00 88.19 317 LEU A N 1
ATOM 2551 C CA . LEU A 1 317 ? 20.012 2.595 -12.993 1.00 88.19 317 LEU A CA 1
ATOM 2552 C C . LEU A 1 317 ? 20.155 3.869 -12.155 1.00 88.19 317 LEU A C 1
ATOM 2554 O O . LEU A 1 317 ? 20.142 3.798 -10.933 1.00 88.19 317 LEU A O 1
ATOM 2558 N N . GLN A 1 318 ? 20.221 5.041 -12.795 1.00 84.31 318 GLN A N 1
ATOM 2559 C CA . GLN A 1 318 ? 20.268 6.321 -12.076 1.00 84.31 318 GLN A CA 1
ATOM 2560 C C . GLN A 1 318 ? 19.014 6.594 -11.252 1.00 84.31 318 GLN A C 1
ATOM 2562 O O . GLN A 1 318 ? 19.073 7.279 -10.236 1.00 84.31 318 GLN A O 1
ATOM 2567 N N . GLY A 1 319 ? 17.873 6.112 -11.737 1.00 89.31 319 GLY A N 1
ATOM 2568 C CA . GLY A 1 319 ? 16.601 6.250 -11.061 1.00 89.31 319 GLY A CA 1
ATOM 2569 C C . GLY A 1 319 ? 16.377 5.215 -9.967 1.00 89.31 319 GLY A C 1
ATOM 2570 O O . GLY A 1 319 ? 15.270 5.199 -9.448 1.00 89.31 319 GLY A O 1
ATOM 2571 N N . ASN A 1 320 ? 17.354 4.364 -9.625 1.00 94.19 320 ASN A N 1
ATOM 2572 C CA . ASN A 1 320 ? 17.214 3.235 -8.695 1.00 94.19 320 ASN A CA 1
ATOM 2573 C C . ASN A 1 320 ? 16.128 2.222 -9.101 1.00 94.19 320 ASN A C 1
ATOM 2575 O O . ASN A 1 320 ? 15.440 1.658 -8.255 1.00 94.19 320 ASN A O 1
ATOM 2579 N N . SER A 1 321 ? 15.964 1.984 -10.402 1.00 95.44 321 SER A N 1
ATOM 2580 C CA . SER A 1 321 ? 15.127 0.907 -10.933 1.00 95.44 321 SER A CA 1
ATOM 2581 C C . SER A 1 321 ? 15.990 -0.120 -11.659 1.00 95.44 321 SER A C 1
ATOM 2583 O O . SER A 1 321 ? 16.894 0.236 -12.415 1.00 95.44 321 SER A O 1
ATOM 2585 N N . ILE A 1 322 ? 15.700 -1.404 -11.455 1.00 96.19 322 ILE A N 1
ATOM 2586 C CA . ILE A 1 322 ? 16.464 -2.499 -12.057 1.00 96.19 322 ILE A CA 1
ATOM 2587 C C . ILE A 1 322 ? 16.105 -2.594 -13.550 1.00 96.19 322 ILE A C 1
ATOM 2589 O O . ILE A 1 322 ? 14.940 -2.846 -13.880 1.00 96.19 322 ILE A O 1
ATOM 2593 N N . PRO A 1 323 ? 17.055 -2.396 -14.484 1.00 95.94 323 PRO A N 1
ATOM 2594 C CA . PRO A 1 323 ? 16.773 -2.542 -15.904 1.00 95.94 323 PRO A CA 1
ATOM 2595 C C . PRO A 1 323 ? 16.648 -4.019 -16.296 1.00 95.94 323 PRO A C 1
ATOM 2597 O O . PRO A 1 323 ? 17.530 -4.835 -16.028 1.00 95.94 323 PRO A O 1
ATOM 2600 N N . VAL A 1 324 ? 15.569 -4.341 -17.007 1.00 97.56 324 VAL A N 1
ATOM 2601 C CA . VAL A 1 324 ? 15.309 -5.672 -17.565 1.00 97.56 324 VAL A CA 1
ATOM 2602 C C . VAL A 1 324 ? 15.092 -5.524 -19.067 1.00 97.56 324 VAL A C 1
ATOM 2604 O O . VAL A 1 324 ? 14.076 -4.996 -19.517 1.00 97.56 324 VAL A O 1
ATOM 2607 N N . ALA A 1 325 ? 16.063 -5.939 -19.873 1.00 95.81 325 ALA A N 1
ATOM 2608 C CA . ALA A 1 325 ? 15.955 -5.905 -21.324 1.00 95.81 325 ALA A CA 1
ATOM 2609 C C . ALA A 1 325 ? 15.147 -7.102 -21.834 1.00 95.81 325 ALA A C 1
ATOM 2611 O O . ALA A 1 325 ? 15.542 -8.253 -21.660 1.00 95.81 325 ALA A O 1
ATOM 2612 N N . ILE A 1 326 ? 14.036 -6.819 -22.513 1.00 95.62 326 ILE A N 1
ATOM 2613 C CA . ILE A 1 326 ? 13.170 -7.829 -23.120 1.00 95.62 326 ILE A CA 1
ATOM 2614 C C . ILE A 1 326 ? 13.361 -7.796 -24.636 1.00 95.62 326 ILE A C 1
ATOM 2616 O O . ILE A 1 326 ? 12.873 -6.897 -25.331 1.00 95.62 326 ILE A O 1
ATOM 2620 N N . LEU A 1 327 ? 14.085 -8.789 -25.148 1.00 94.25 327 LEU A N 1
ATOM 2621 C CA . LEU A 1 327 ? 14.379 -8.985 -26.563 1.00 94.25 327 LEU A CA 1
ATOM 2622 C C . LEU A 1 327 ? 13.267 -9.831 -27.196 1.00 94.25 327 LEU A C 1
ATOM 2624 O O . LEU A 1 327 ? 13.326 -11.059 -27.234 1.00 94.25 327 LEU A O 1
ATOM 2628 N N . THR A 1 328 ? 12.218 -9.162 -27.664 1.00 90.56 328 THR A N 1
ATOM 2629 C CA . THR A 1 328 ? 11.038 -9.803 -28.262 1.00 90.56 328 THR A CA 1
ATOM 2630 C C . THR A 1 328 ? 11.306 -10.324 -29.678 1.00 90.56 328 THR A C 1
ATOM 2632 O O . THR A 1 328 ? 12.241 -9.887 -30.356 1.00 90.56 328 THR A O 1
ATOM 2635 N N . LYS A 1 329 ? 10.423 -11.209 -30.162 1.00 87.06 329 LYS A N 1
ATOM 2636 C CA . LYS A 1 329 ? 10.491 -11.838 -31.496 1.00 87.06 329 LYS A CA 1
ATOM 2637 C C . LYS A 1 329 ? 11.767 -12.663 -31.690 1.00 87.06 329 LYS A C 1
ATOM 2639 O O . LYS A 1 329 ? 12.392 -12.619 -32.751 1.00 87.06 329 LYS A O 1
ATOM 2644 N N . SER A 1 330 ? 12.182 -13.387 -30.648 1.00 90.56 330 SER A N 1
ATOM 2645 C CA . SER A 1 330 ? 13.367 -14.254 -30.688 1.00 90.56 330 SER A CA 1
ATOM 2646 C C . SER A 1 330 ? 13.289 -15.334 -31.774 1.00 90.56 330 SER A C 1
ATOM 2648 O O . SER A 1 330 ? 14.322 -15.737 -32.302 1.00 90.56 330 SER A O 1
ATOM 2650 N N . ASP A 1 331 ? 12.078 -15.706 -32.194 1.00 86.69 331 ASP A N 1
ATOM 2651 C CA . ASP A 1 331 ? 11.786 -16.611 -33.308 1.00 86.69 331 ASP A CA 1
ATOM 2652 C C . ASP A 1 331 ? 12.320 -16.134 -34.670 1.00 86.69 331 ASP A C 1
ATOM 2654 O O . ASP A 1 331 ? 12.585 -16.953 -35.549 1.00 86.69 331 ASP A O 1
ATOM 2658 N N . LEU A 1 332 ? 12.542 -14.826 -34.843 1.00 84.25 332 LEU A N 1
ATOM 2659 C CA . LEU A 1 332 ? 13.077 -14.246 -36.081 1.00 84.25 332 LEU A CA 1
ATOM 2660 C C . LEU A 1 332 ? 14.612 -14.148 -36.094 1.00 84.25 332 LEU A C 1
ATOM 2662 O O . LEU A 1 332 ? 15.193 -13.689 -37.081 1.00 84.25 332 LEU A O 1
ATOM 2666 N N . CYS A 1 333 ? 15.288 -14.557 -35.015 1.00 85.19 333 CYS A N 1
ATOM 2667 C CA . CYS A 1 333 ? 16.722 -14.363 -34.832 1.00 85.19 333 CYS A CA 1
ATOM 2668 C C . CYS A 1 333 ? 17.487 -15.689 -34.740 1.00 85.19 333 CYS A C 1
ATOM 2670 O O . CYS A 1 333 ? 17.345 -16.458 -33.796 1.00 85.19 333 CYS A O 1
ATOM 2672 N N . ASN A 1 334 ? 18.410 -15.910 -35.678 1.00 82.81 334 ASN A N 1
ATOM 2673 C CA . ASN A 1 334 ? 19.221 -17.133 -35.718 1.00 82.81 334 ASN A CA 1
ATOM 2674 C C . ASN A 1 334 ? 20.281 -17.226 -34.602 1.00 82.81 334 ASN A C 1
ATOM 2676 O O . ASN A 1 334 ? 20.839 -18.297 -34.377 1.00 82.81 334 ASN A O 1
ATOM 2680 N N . ASN A 1 335 ? 20.632 -16.112 -33.950 1.00 86.62 335 ASN A N 1
ATOM 2681 C CA . ASN A 1 335 ? 21.669 -16.081 -32.915 1.00 86.62 335 ASN A CA 1
ATOM 2682 C C . ASN A 1 335 ? 21.299 -15.112 -31.788 1.00 86.62 335 ASN A C 1
ATOM 2684 O O . ASN A 1 335 ? 21.944 -14.083 -31.582 1.00 86.62 335 ASN A O 1
ATOM 2688 N N . VAL A 1 336 ? 20.245 -15.467 -31.059 1.00 90.81 336 VAL A N 1
ATOM 2689 C CA . VAL A 1 336 ? 19.759 -14.733 -29.884 1.00 90.81 336 VAL A CA 1
ATOM 2690 C C . VAL A 1 336 ? 20.866 -14.544 -28.840 1.00 90.81 336 VAL A C 1
ATOM 2692 O O . VAL A 1 336 ? 21.057 -13.438 -28.340 1.00 90.81 336 VAL A O 1
ATOM 2695 N N . GLY A 1 337 ? 21.662 -15.588 -28.578 1.00 88.75 337 GLY A N 1
ATOM 2696 C CA . GLY A 1 337 ? 22.708 -15.569 -27.550 1.00 88.75 337 GLY A CA 1
ATOM 2697 C C . GLY A 1 337 ? 23.799 -14.514 -27.768 1.00 88.75 337 GLY A C 1
ATOM 2698 O O . GLY A 1 337 ? 24.396 -14.052 -26.800 1.00 88.75 337 GLY A O 1
ATOM 2699 N N . ARG A 1 338 ? 24.049 -14.086 -29.014 1.00 89.19 338 ARG A N 1
ATOM 2700 C CA . ARG A 1 338 ? 24.927 -12.938 -29.293 1.00 89.19 338 ARG A CA 1
ATOM 2701 C C . ARG A 1 338 ? 24.350 -11.641 -28.720 1.00 89.19 338 ARG A C 1
ATOM 2703 O O . ARG A 1 338 ? 25.088 -10.891 -28.096 1.00 89.19 338 ARG A O 1
ATOM 2710 N N . TYR A 1 339 ? 23.072 -11.370 -28.982 1.00 87.94 339 TYR A N 1
ATOM 2711 C CA . TYR A 1 339 ? 22.408 -10.131 -28.571 1.00 87.94 339 TYR A CA 1
ATOM 2712 C C . TYR A 1 339 ? 22.218 -10.067 -27.060 1.00 87.94 339 TYR A C 1
ATOM 2714 O O . TYR A 1 339 ? 22.404 -9.008 -26.475 1.00 87.94 339 TYR A O 1
ATOM 2722 N N . VAL A 1 340 ? 21.926 -11.210 -26.435 1.00 91.38 340 VAL A N 1
ATOM 2723 C CA . VAL A 1 340 ? 21.872 -11.329 -24.974 1.00 91.38 340 VAL A CA 1
ATOM 2724 C C . VAL A 1 340 ? 23.201 -10.887 -24.356 1.00 91.38 340 VAL A C 1
ATOM 2726 O O . VAL A 1 340 ? 23.217 -9.903 -23.627 1.00 91.38 340 VAL A O 1
ATOM 2729 N N . ARG A 1 341 ? 24.329 -11.489 -24.764 1.00 85.56 341 ARG A N 1
ATOM 2730 C CA . ARG A 1 341 ? 25.665 -11.120 -24.248 1.00 85.56 341 ARG A CA 1
ATOM 2731 C C . ARG A 1 341 ? 26.061 -9.676 -24.537 1.00 85.56 341 ARG A C 1
ATOM 2733 O O . ARG A 1 341 ? 26.747 -9.049 -23.737 1.00 85.56 341 ARG A O 1
ATOM 2740 N N . GLU A 1 342 ? 25.678 -9.165 -25.708 1.00 82.56 342 GLU A N 1
ATOM 2741 C CA . GLU A 1 342 ? 25.924 -7.769 -26.072 1.00 82.56 342 GLU A CA 1
ATOM 2742 C C . GLU A 1 342 ? 25.216 -6.840 -25.076 1.00 82.56 342 GLU A C 1
ATOM 2744 O O . GLU A 1 342 ? 25.857 -5.964 -24.506 1.00 82.56 342 GLU A O 1
ATOM 2749 N N . VAL A 1 343 ? 23.934 -7.072 -24.790 1.00 88.12 343 VAL A N 1
ATOM 2750 C CA . VAL A 1 343 ? 23.158 -6.269 -23.832 1.00 88.12 343 VAL A CA 1
ATOM 2751 C C . VAL A 1 343 ? 23.633 -6.467 -22.389 1.00 88.12 343 VAL A C 1
ATOM 2753 O O . VAL A 1 343 ? 23.736 -5.486 -21.659 1.00 88.12 343 VAL A O 1
ATOM 2756 N N . GLU A 1 344 ? 23.994 -7.685 -21.985 1.00 87.81 344 GLU A N 1
ATOM 2757 C CA . GLU A 1 344 ? 24.573 -7.969 -20.660 1.00 87.81 344 GLU A CA 1
ATOM 2758 C C . GLU A 1 344 ? 25.879 -7.197 -20.414 1.00 87.81 344 GLU A C 1
ATOM 2760 O O . GLU A 1 344 ? 26.173 -6.818 -19.285 1.00 87.81 344 GLU A O 1
ATOM 2765 N N . SER A 1 345 ? 26.647 -6.882 -21.465 1.00 81.06 345 SER A N 1
ATOM 2766 C CA . SER A 1 345 ? 27.882 -6.095 -21.327 1.00 81.06 345 SER A CA 1
ATOM 2767 C C . SER A 1 345 ? 27.663 -4.625 -20.938 1.00 81.06 345 SER A C 1
ATOM 2769 O O . SER A 1 345 ? 28.628 -3.925 -20.629 1.00 81.06 345 SER A O 1
ATOM 2771 N N . ILE A 1 346 ? 26.414 -4.142 -20.945 1.00 81.69 346 ILE A N 1
ATOM 2772 C CA . ILE A 1 346 ? 26.068 -2.766 -20.568 1.00 81.69 346 ILE A CA 1
ATOM 2773 C C . ILE A 1 346 ? 26.328 -2.538 -19.072 1.00 81.69 346 ILE A C 1
ATOM 2775 O O . ILE A 1 346 ? 26.878 -1.503 -18.695 1.00 81.69 346 ILE A O 1
ATOM 2779 N N . SER A 1 347 ? 25.915 -3.480 -18.221 1.00 83.12 347 SER A N 1
ATOM 2780 C CA . SER A 1 347 ? 26.037 -3.405 -16.763 1.00 83.12 347 SER A CA 1
ATOM 2781 C C . SER A 1 347 ? 25.794 -4.780 -16.150 1.00 83.12 347 SER A C 1
ATOM 2783 O O . SER A 1 347 ? 24.913 -5.494 -16.602 1.00 83.12 347 SER A O 1
ATOM 2785 N N . GLU A 1 348 ? 26.477 -5.122 -15.060 1.00 82.50 348 GLU A N 1
ATOM 2786 C CA . GLU A 1 348 ? 26.198 -6.359 -14.308 1.00 82.50 348 GLU A CA 1
ATOM 2787 C C . GLU A 1 348 ? 24.789 -6.378 -13.683 1.00 82.50 348 GLU A C 1
ATOM 2789 O O . GLU A 1 348 ? 24.259 -7.439 -13.369 1.00 82.50 348 GLU A O 1
ATOM 2794 N N . ASN A 1 349 ? 24.161 -5.205 -13.542 1.00 85.88 349 ASN A N 1
ATOM 2795 C CA . ASN A 1 349 ? 22.830 -5.045 -12.960 1.00 85.88 349 ASN A CA 1
ATOM 2796 C C . ASN A 1 349 ? 21.696 -5.079 -14.003 1.00 85.88 349 ASN A C 1
ATOM 2798 O O . ASN A 1 349 ? 20.540 -4.857 -13.640 1.00 85.88 349 ASN A O 1
ATOM 2802 N N . ILE A 1 350 ? 21.997 -5.321 -15.288 1.00 91.69 350 ILE A N 1
ATOM 2803 C CA . ILE A 1 350 ? 20.968 -5.527 -16.316 1.00 91.69 350 ILE A CA 1
ATOM 2804 C C . ILE A 1 350 ? 20.612 -7.007 -16.427 1.00 91.69 350 ILE A C 1
ATOM 2806 O O . ILE A 1 350 ? 21.478 -7.859 -16.607 1.00 91.69 350 ILE A O 1
ATOM 2810 N N . ARG A 1 351 ? 19.316 -7.314 -16.360 1.00 95.19 351 ARG A N 1
ATOM 2811 C CA . ARG A 1 351 ? 18.802 -8.651 -16.688 1.00 95.19 351 ARG A CA 1
ATOM 2812 C C . ARG A 1 351 ? 18.342 -8.675 -18.136 1.00 95.19 351 ARG A C 1
ATOM 2814 O O . ARG A 1 351 ? 17.826 -7.671 -18.627 1.00 95.19 351 ARG A O 1
ATOM 2821 N N . VAL A 1 352 ? 18.523 -9.794 -18.831 1.00 96.44 352 VAL A N 1
ATOM 2822 C CA . VAL A 1 352 ? 18.180 -9.900 -20.254 1.00 96.44 352 VAL A CA 1
ATOM 2823 C C . VAL A 1 352 ? 17.387 -11.170 -20.510 1.00 96.44 352 VAL A C 1
ATOM 2825 O O . VAL A 1 352 ? 17.874 -12.265 -20.262 1.00 96.44 352 VAL A O 1
ATOM 2828 N N . HIS A 1 353 ? 16.193 -11.015 -21.078 1.00 96.38 353 HIS A N 1
ATOM 2829 C CA . HIS A 1 353 ? 15.346 -12.126 -21.505 1.00 96.38 353 HIS A CA 1
ATOM 2830 C C . HIS A 1 353 ? 15.078 -12.021 -22.996 1.00 96.38 353 HIS A C 1
ATOM 2832 O O . HIS A 1 353 ? 14.761 -10.946 -23.513 1.00 96.38 353 HIS A O 1
ATOM 2838 N N . ALA A 1 354 ? 15.176 -13.143 -23.698 1.00 94.69 354 ALA A N 1
ATOM 2839 C CA . ALA A 1 354 ? 14.811 -13.221 -25.101 1.00 94.69 354 ALA A CA 1
ATOM 2840 C C . ALA A 1 354 ? 13.548 -14.054 -25.265 1.00 94.69 354 ALA A C 1
ATOM 2842 O O . ALA A 1 354 ? 13.539 -15.244 -24.966 1.00 94.69 354 ALA A O 1
ATOM 2843 N N . VAL A 1 355 ? 12.494 -13.425 -25.779 1.00 94.25 355 VAL A N 1
ATOM 2844 C CA . VAL A 1 355 ? 11.145 -13.988 -25.732 1.00 94.25 355 VAL A CA 1
ATOM 2845 C C . VAL A 1 355 ? 10.466 -13.993 -27.094 1.00 94.25 355 VAL A C 1
ATOM 2847 O O . VAL A 1 355 ? 10.695 -13.122 -27.942 1.00 94.25 355 VAL A O 1
ATOM 2850 N N . SER A 1 356 ? 9.566 -14.951 -27.290 1.00 90.38 356 SER A N 1
ATOM 2851 C CA . SER A 1 356 ? 8.620 -14.949 -28.403 1.00 90.38 356 SER A CA 1
ATOM 2852 C C . SER A 1 356 ? 7.217 -15.173 -27.868 1.00 90.38 356 SER A C 1
ATOM 2854 O O . SER A 1 356 ? 6.859 -16.289 -27.515 1.00 90.38 356 SER A O 1
ATOM 2856 N N . ALA A 1 357 ? 6.402 -14.115 -27.861 1.00 86.00 357 ALA A N 1
ATOM 2857 C CA . ALA A 1 357 ? 4.989 -14.224 -27.499 1.00 86.00 357 ALA A CA 1
ATOM 2858 C C . ALA A 1 357 ? 4.179 -15.063 -28.505 1.00 86.00 357 ALA A C 1
ATOM 2860 O O . ALA A 1 357 ? 3.125 -15.580 -28.165 1.00 86.00 357 ALA A O 1
ATOM 2861 N N . LEU A 1 358 ? 4.667 -15.204 -29.745 1.00 85.00 358 LEU A N 1
ATOM 2862 C CA . LEU A 1 358 ? 4.018 -16.017 -30.776 1.00 85.00 358 LEU A CA 1
ATOM 2863 C C . LEU A 1 358 ? 4.211 -17.518 -30.532 1.00 85.00 358 LEU A C 1
ATOM 2865 O O . LEU A 1 358 ? 3.301 -18.300 -30.789 1.00 85.00 358 LEU A O 1
ATOM 2869 N N . LEU A 1 359 ? 5.410 -17.908 -30.096 1.00 86.75 359 LEU A N 1
ATOM 2870 C CA . LEU A 1 359 ? 5.790 -19.306 -29.886 1.00 86.75 359 LEU A CA 1
ATOM 2871 C C . LEU A 1 359 ? 5.813 -19.714 -28.409 1.00 86.75 359 LEU A C 1
ATOM 2873 O O . LEU A 1 359 ? 6.218 -20.834 -28.118 1.00 86.75 359 LEU A O 1
ATOM 2877 N N . ASP A 1 360 ? 5.410 -18.814 -27.509 1.00 86.25 360 ASP A N 1
ATOM 2878 C CA . ASP A 1 360 ? 5.430 -19.007 -26.055 1.00 86.25 360 ASP A CA 1
ATOM 2879 C C . ASP A 1 360 ? 6.825 -19.389 -25.513 1.00 86.25 360 ASP A C 1
ATOM 2881 O O . ASP A 1 360 ? 7.000 -20.306 -24.718 1.00 86.25 360 ASP A O 1
ATOM 2885 N N . ILE A 1 361 ? 7.864 -18.709 -26.012 1.00 88.75 361 ILE A N 1
ATOM 2886 C CA . ILE A 1 361 ? 9.264 -18.962 -25.631 1.00 88.75 361 ILE A CA 1
ATOM 2887 C C . ILE A 1 361 ? 9.711 -17.909 -24.618 1.00 88.75 361 ILE A C 1
ATOM 2889 O O . ILE A 1 361 ? 9.661 -16.716 -24.932 1.00 88.75 361 ILE A O 1
ATOM 2893 N N . GLY A 1 362 ? 10.210 -18.354 -23.459 1.00 88.75 362 GLY A N 1
ATOM 2894 C CA . GLY A 1 362 ? 10.864 -17.523 -22.438 1.00 88.75 362 GLY A CA 1
ATOM 2895 C C . GLY A 1 362 ? 9.930 -16.579 -21.676 1.00 88.75 362 GLY A C 1
ATOM 2896 O O . GLY A 1 362 ? 10.405 -15.664 -21.008 1.00 88.75 362 GLY A O 1
ATOM 2897 N N . LEU A 1 363 ? 8.607 -16.736 -21.816 1.00 89.50 363 LEU A N 1
ATOM 2898 C CA . LEU A 1 363 ? 7.629 -15.933 -21.074 1.00 89.50 363 LEU A CA 1
ATOM 2899 C C . LEU A 1 363 ? 7.520 -16.359 -19.604 1.00 89.50 363 LEU A C 1
ATOM 2901 O O . LEU A 1 363 ? 7.263 -15.511 -18.754 1.00 89.50 363 LEU A O 1
ATOM 2905 N N . ASP A 1 364 ? 7.752 -17.637 -19.318 1.00 90.75 364 ASP A N 1
ATOM 2906 C CA . ASP A 1 364 ? 7.792 -18.229 -17.980 1.00 90.75 364 ASP A CA 1
ATOM 2907 C C . ASP A 1 364 ? 8.887 -17.604 -17.107 1.00 90.75 364 ASP A C 1
ATOM 2909 O O . ASP A 1 364 ? 8.655 -17.294 -15.941 1.00 90.75 364 ASP A O 1
ATOM 2913 N N . GLU A 1 365 ? 10.051 -17.303 -17.691 1.00 92.62 365 GLU A N 1
ATOM 2914 C CA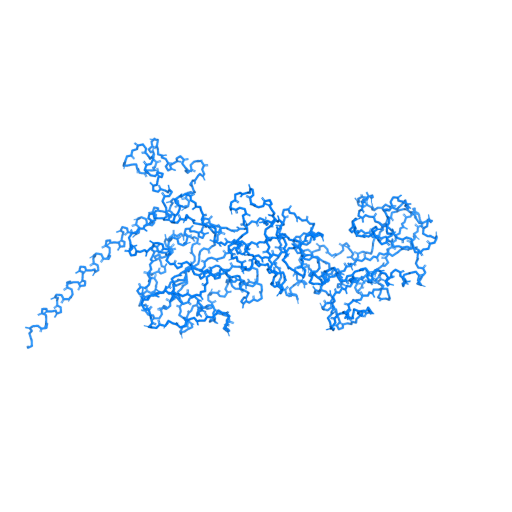 . GLU A 1 365 ? 11.129 -16.589 -16.996 1.00 92.62 365 GLU A CA 1
ATOM 2915 C C . GLU A 1 365 ? 10.700 -15.203 -16.495 1.00 92.62 365 GLU A C 1
ATOM 2917 O O . GLU A 1 365 ? 11.282 -14.689 -15.544 1.00 92.62 365 GLU A O 1
ATOM 2922 N N . LEU A 1 366 ? 9.686 -14.582 -17.111 1.00 93.62 366 LEU A N 1
ATOM 2923 C CA . LEU A 1 366 ? 9.219 -13.258 -16.710 1.00 93.62 366 LEU A CA 1
ATOM 2924 C C . LEU A 1 366 ? 8.274 -13.296 -15.508 1.00 93.62 366 LEU A C 1
ATOM 2926 O O . LEU A 1 366 ? 8.019 -12.240 -14.933 1.00 93.62 366 LEU A O 1
ATOM 2930 N N . GLU A 1 367 ? 7.769 -14.464 -15.100 1.00 91.38 367 GLU A N 1
ATOM 2931 C CA . GLU A 1 367 ? 6.846 -14.582 -13.964 1.00 91.38 367 GLU A CA 1
ATOM 2932 C C . GLU A 1 367 ? 7.464 -14.097 -12.645 1.00 91.38 367 GLU A C 1
ATOM 2934 O O . GLU A 1 367 ? 6.737 -13.569 -11.801 1.00 91.38 367 GLU A O 1
ATOM 2939 N N . GLU A 1 368 ? 8.795 -14.165 -12.494 1.00 93.75 368 GLU A N 1
ATOM 2940 C CA . GLU A 1 368 ? 9.503 -13.689 -11.294 1.00 93.75 368 GLU A CA 1
ATOM 2941 C C . GLU A 1 368 ? 9.258 -12.199 -10.993 1.00 93.75 368 GLU A C 1
ATOM 2943 O O . GLU A 1 368 ? 9.315 -11.772 -9.838 1.00 93.75 368 GLU A O 1
ATOM 2948 N N . TYR A 1 369 ? 8.950 -11.403 -12.023 1.00 95.25 369 TYR A N 1
ATOM 2949 C CA . TYR A 1 369 ? 8.698 -9.966 -11.902 1.00 95.25 369 TYR A CA 1
ATOM 2950 C C . TYR A 1 369 ? 7.235 -9.640 -11.580 1.00 95.25 369 TYR A C 1
ATOM 2952 O O . TYR A 1 369 ? 6.915 -8.498 -11.263 1.00 95.25 369 TYR A O 1
ATOM 2960 N N . PHE A 1 370 ? 6.323 -10.611 -11.671 1.00 94.00 370 PHE A N 1
ATOM 2961 C CA . PHE A 1 370 ? 4.887 -10.408 -11.454 1.00 94.00 370 PHE A CA 1
ATOM 2962 C C . PHE A 1 370 ? 4.468 -10.890 -10.062 1.00 94.00 370 PHE A C 1
ATOM 2964 O O . PHE A 1 370 ? 3.444 -11.553 -9.901 1.00 94.00 370 PHE A O 1
ATOM 2971 N N . THR A 1 371 ? 5.267 -10.538 -9.057 1.00 94.00 371 THR A N 1
ATOM 2972 C CA . THR A 1 371 ? 4.989 -10.801 -7.642 1.00 94.00 371 THR A CA 1
ATOM 2973 C C . THR A 1 371 ? 4.300 -9.596 -6.989 1.00 94.00 371 THR A C 1
ATOM 2975 O O . THR A 1 371 ? 4.637 -8.451 -7.326 1.00 94.00 371 THR A O 1
ATOM 2978 N N . PRO A 1 372 ? 3.335 -9.806 -6.070 1.00 94.31 372 PRO A N 1
ATOM 2979 C CA . PRO A 1 372 ? 2.626 -8.710 -5.412 1.00 94.31 372 PRO A CA 1
ATOM 2980 C C . PRO A 1 372 ? 3.574 -7.681 -4.777 1.00 94.31 372 PRO A C 1
ATOM 2982 O O . PRO A 1 372 ? 4.580 -8.030 -4.164 1.00 94.31 372 PRO A O 1
ATOM 2985 N N . GLY A 1 373 ? 3.264 -6.396 -4.953 1.00 93.69 373 GLY A N 1
ATOM 2986 C CA . GLY A 1 373 ? 4.090 -5.271 -4.499 1.00 93.69 373 GLY A CA 1
ATOM 2987 C C . GLY A 1 373 ? 5.036 -4.713 -5.555 1.00 93.69 373 GLY A C 1
ATOM 2988 O O . GLY A 1 373 ? 5.592 -3.625 -5.350 1.00 93.69 373 GLY A O 1
ATOM 2989 N N . THR A 1 374 ? 5.166 -5.406 -6.687 1.00 96.06 374 THR A N 1
ATOM 2990 C CA . THR A 1 374 ? 6.036 -5.007 -7.789 1.00 96.06 374 THR A CA 1
ATOM 2991 C C . THR A 1 374 ? 5.378 -3.974 -8.702 1.00 96.06 374 THR A C 1
ATOM 2993 O O . THR A 1 374 ? 4.217 -4.086 -9.101 1.00 96.06 374 THR A O 1
ATOM 2996 N N . THR A 1 375 ? 6.148 -2.954 -9.076 1.00 96.81 375 THR A N 1
ATOM 2997 C CA . THR A 1 375 ? 5.805 -1.967 -10.101 1.00 96.81 375 THR A CA 1
ATOM 2998 C C . THR A 1 375 ? 6.809 -2.024 -11.248 1.00 96.81 375 THR A C 1
ATOM 3000 O O . THR A 1 375 ? 8.007 -1.818 -11.053 1.00 96.81 375 THR A O 1
ATOM 3003 N N . ILE A 1 376 ? 6.309 -2.240 -12.462 1.00 96.12 376 ILE A N 1
ATOM 3004 C CA . ILE A 1 376 ? 7.101 -2.354 -13.687 1.00 96.12 376 ILE A CA 1
ATOM 3005 C C . ILE A 1 376 ? 6.818 -1.151 -14.596 1.00 96.12 376 ILE A C 1
ATOM 3007 O O . ILE A 1 376 ? 5.674 -0.876 -14.953 1.00 96.12 376 ILE A O 1
ATOM 3011 N N . CYS A 1 377 ? 7.859 -0.439 -15.021 1.00 94.12 377 CYS A N 1
ATOM 3012 C CA . CYS A 1 377 ? 7.762 0.608 -16.040 1.00 94.12 377 CYS A CA 1
ATOM 3013 C C . CYS A 1 377 ? 8.108 0.037 -17.414 1.00 94.12 377 CYS A C 1
ATOM 3015 O O . CYS A 1 377 ? 9.143 -0.610 -17.572 1.00 94.12 377 CYS A O 1
ATOM 3017 N N . LEU A 1 378 ? 7.281 0.312 -18.424 1.00 90.56 378 LEU A N 1
ATOM 3018 C CA . LEU A 1 378 ? 7.556 -0.107 -19.797 1.00 90.56 378 LEU A CA 1
ATOM 3019 C C . LEU A 1 378 ? 8.237 1.012 -20.592 1.00 90.56 378 LEU A C 1
ATOM 3021 O O . LEU A 1 378 ? 7.685 2.102 -20.768 1.00 90.56 378 LEU A O 1
ATOM 3025 N N . MET A 1 379 ? 9.406 0.706 -21.157 1.00 87.50 379 MET A N 1
ATOM 3026 C CA . MET A 1 379 ? 10.149 1.562 -22.081 1.00 87.50 379 MET A CA 1
ATOM 3027 C C . MET A 1 379 ? 10.433 0.824 -23.389 1.00 87.50 379 MET A C 1
ATOM 3029 O O . MET A 1 379 ? 10.712 -0.368 -23.398 1.00 87.50 379 MET A O 1
ATOM 3033 N N . GLY A 1 380 ? 10.365 1.524 -24.521 1.00 80.31 380 GLY A N 1
ATOM 3034 C CA . GLY A 1 380 ? 10.650 0.928 -25.828 1.00 80.31 380 GLY A CA 1
ATOM 3035 C C . GLY A 1 380 ? 9.895 1.587 -26.976 1.00 80.31 380 GLY A C 1
ATOM 3036 O O . GLY A 1 380 ? 8.909 2.304 -26.770 1.00 80.31 380 GLY A O 1
ATOM 3037 N N . SER A 1 381 ? 10.327 1.303 -28.200 1.00 71.00 381 SER A N 1
ATOM 3038 C CA . SER A 1 381 ? 9.735 1.771 -29.460 1.00 71.00 381 SER A CA 1
ATOM 3039 C C . SER A 1 381 ? 8.252 1.412 -29.584 1.00 71.00 381 SER A C 1
ATOM 3041 O O . SER A 1 381 ? 7.756 0.420 -29.034 1.00 71.00 381 SER A O 1
ATOM 3043 N N . SER A 1 382 ? 7.513 2.232 -30.333 1.00 68.00 382 SER A N 1
ATOM 3044 C CA . SER A 1 382 ? 6.183 1.841 -30.809 1.00 68.00 382 SER A CA 1
ATOM 3045 C C . SER A 1 382 ? 6.315 0.595 -31.692 1.00 68.00 382 SER A C 1
ATOM 3047 O O . SER A 1 382 ? 7.237 0.520 -32.497 1.00 68.00 382 SER A O 1
ATOM 3049 N N . GLY A 1 383 ? 5.440 -0.397 -31.524 1.00 67.75 383 GLY A N 1
ATOM 3050 C CA . GLY A 1 383 ? 5.516 -1.656 -32.280 1.00 67.75 383 GLY A CA 1
ATOM 3051 C C . GLY A 1 383 ? 6.545 -2.685 -31.779 1.00 67.75 383 GLY A C 1
ATOM 3052 O O . GLY A 1 383 ? 6.590 -3.791 -32.316 1.00 67.75 383 GLY A O 1
ATOM 3053 N N . ALA A 1 384 ? 7.299 -2.388 -30.711 1.00 74.44 384 ALA A N 1
ATOM 3054 C CA . ALA A 1 384 ? 8.209 -3.345 -30.061 1.00 74.44 384 ALA A CA 1
ATOM 3055 C C . ALA A 1 384 ? 7.494 -4.516 -29.355 1.00 74.44 384 ALA A C 1
ATOM 3057 O O . ALA A 1 384 ? 8.148 -5.409 -28.839 1.00 74.44 384 ALA A O 1
ATOM 3058 N N . GLY A 1 385 ? 6.156 -4.517 -29.306 1.00 75.25 385 GLY A N 1
ATOM 3059 C CA . GLY A 1 385 ? 5.373 -5.613 -28.726 1.00 75.25 385 GLY A CA 1
ATOM 3060 C C . GLY A 1 385 ? 5.028 -5.472 -27.240 1.00 75.25 385 GLY A C 1
ATOM 3061 O O . GLY A 1 385 ? 4.582 -6.447 -26.658 1.00 75.25 385 GLY A O 1
ATOM 3062 N N . LYS A 1 386 ? 5.171 -4.286 -26.626 1.00 84.25 386 LYS A N 1
ATOM 3063 C CA . LYS A 1 386 ? 4.859 -4.037 -25.197 1.00 84.25 386 LYS A CA 1
ATOM 3064 C C . LYS A 1 386 ? 3.466 -4.523 -24.766 1.00 84.25 386 LYS A C 1
ATOM 3066 O O . LYS A 1 386 ? 3.365 -5.350 -23.871 1.00 84.25 386 LYS A O 1
ATOM 3071 N N . SER A 1 387 ? 2.401 -4.047 -25.422 1.00 79.25 387 SER A N 1
ATOM 3072 C CA . SER A 1 387 ? 1.024 -4.446 -25.083 1.00 79.25 387 SER A CA 1
ATOM 3073 C C . SER A 1 387 ? 0.799 -5.944 -25.287 1.00 79.25 387 SER A C 1
ATOM 3075 O O . SER A 1 387 ? 0.174 -6.592 -24.460 1.00 79.25 387 SER A O 1
ATOM 3077 N N . THR A 1 388 ? 1.343 -6.502 -26.374 1.00 82.56 388 THR A N 1
ATOM 3078 C CA . THR A 1 388 ? 1.258 -7.937 -26.673 1.00 82.56 388 THR A CA 1
ATOM 3079 C C . THR A 1 388 ? 1.960 -8.769 -25.604 1.00 82.56 388 THR A C 1
ATOM 3081 O O . THR A 1 388 ? 1.390 -9.751 -25.146 1.00 82.56 388 THR A O 1
ATOM 3084 N N . LEU A 1 389 ? 3.154 -8.357 -25.170 1.00 85.81 389 LEU A N 1
ATOM 3085 C CA . LEU A 1 389 ? 3.921 -9.008 -24.110 1.00 85.81 389 LEU A CA 1
ATOM 3086 C C . LEU A 1 389 ? 3.122 -9.055 -22.805 1.00 85.81 389 LEU A C 1
ATOM 3088 O O . LEU A 1 389 ? 2.921 -10.133 -22.258 1.00 85.81 389 LEU A O 1
ATOM 3092 N N . ILE A 1 390 ? 2.619 -7.905 -22.343 1.00 88.00 390 ILE A N 1
ATOM 3093 C CA . ILE A 1 390 ? 1.860 -7.836 -21.087 1.00 88.00 390 ILE A CA 1
ATOM 3094 C C . ILE A 1 390 ? 0.577 -8.657 -21.166 1.00 88.00 390 ILE A C 1
ATOM 3096 O O . ILE A 1 390 ? 0.329 -9.466 -20.279 1.00 88.00 390 ILE A O 1
ATOM 3100 N N . ASN A 1 391 ? -0.203 -8.528 -22.240 1.00 85.38 391 ASN A N 1
ATOM 3101 C CA . ASN A 1 391 ? -1.428 -9.316 -22.388 1.00 85.38 391 ASN A CA 1
ATOM 3102 C C . ASN A 1 391 ? -1.150 -10.826 -22.442 1.00 85.38 391 ASN A C 1
ATOM 3104 O O . ASN A 1 391 ? -1.956 -11.603 -21.939 1.00 85.38 391 ASN A O 1
ATOM 3108 N N . SER A 1 392 ? -0.011 -11.239 -23.013 1.00 85.44 392 SER A N 1
ATOM 3109 C CA . SER A 1 392 ? 0.387 -12.653 -23.057 1.00 85.44 392 SER A CA 1
ATOM 3110 C C . SER A 1 392 ? 0.721 -13.184 -21.659 1.00 85.44 392 SER A C 1
ATOM 3112 O O . SER A 1 392 ? 0.223 -14.237 -21.286 1.00 85.44 392 SER A O 1
ATOM 3114 N N . ILE A 1 393 ? 1.477 -12.427 -20.853 1.00 84.62 393 ILE A N 1
ATOM 3115 C CA . ILE A 1 393 ? 1.854 -12.823 -19.478 1.00 84.62 393 ILE A CA 1
ATOM 3116 C C . ILE A 1 393 ? 0.650 -12.817 -18.525 1.00 84.62 393 ILE A C 1
ATOM 3118 O O . ILE A 1 393 ? 0.559 -13.617 -17.591 1.00 84.62 393 ILE A O 1
ATOM 3122 N N . VAL A 1 394 ? -0.274 -11.877 -18.720 1.00 83.81 394 VAL A N 1
ATOM 3123 C CA . VAL A 1 394 ? -1.464 -11.746 -17.872 1.00 83.81 394 VAL A CA 1
ATOM 3124 C C . VAL A 1 394 ? -2.564 -12.729 -18.293 1.00 83.81 394 VAL A C 1
ATOM 3126 O O . VAL A 1 394 ? -3.435 -13.053 -17.490 1.00 83.81 394 VAL A O 1
ATOM 3129 N N . GLY A 1 395 ? -2.545 -13.213 -19.538 1.00 81.75 395 GLY A N 1
ATOM 3130 C CA . GLY A 1 395 ? -3.576 -14.104 -20.079 1.00 81.75 395 GLY A CA 1
ATOM 3131 C C . GLY A 1 395 ? -4.921 -13.411 -20.337 1.00 81.75 395 GLY A C 1
ATOM 3132 O O . GLY A 1 395 ? -5.936 -14.078 -20.527 1.00 81.75 395 GLY A O 1
ATOM 3133 N N . SER A 1 396 ? -4.953 -12.075 -20.338 1.00 78.19 396 SER A N 1
ATOM 3134 C CA . SER A 1 396 ? -6.144 -11.275 -20.638 1.00 78.19 396 SER A CA 1
ATOM 3135 C C . SER A 1 396 ? -5.776 -9.950 -21.311 1.00 78.19 396 SER A C 1
ATOM 3137 O O . SER A 1 396 ? -4.629 -9.500 -21.268 1.00 78.19 396 SER A O 1
ATOM 3139 N N . GLU A 1 397 ? -6.744 -9.321 -21.979 1.00 76.56 397 GLU A N 1
ATOM 3140 C CA . GLU A 1 397 ? -6.534 -8.044 -22.665 1.00 76.56 397 GLU A CA 1
ATOM 3141 C C . GLU A 1 397 ? -6.609 -6.869 -21.674 1.00 76.56 397 GLU A C 1
ATOM 3143 O O . GLU A 1 397 ? -7.635 -6.202 -21.546 1.00 76.56 397 GLU A O 1
ATOM 3148 N N . VAL A 1 398 ? -5.508 -6.616 -20.959 1.00 76.75 398 VAL A N 1
ATOM 3149 C CA . VAL A 1 398 ? -5.408 -5.507 -19.990 1.00 76.75 398 VAL A CA 1
ATOM 3150 C C . VAL A 1 398 ? -4.898 -4.227 -20.650 1.00 76.75 398 VAL A C 1
ATOM 3152 O O . VAL A 1 398 ? -5.390 -3.129 -20.382 1.00 76.75 398 VAL A O 1
ATOM 3155 N N . MET A 1 399 ? -3.940 -4.351 -21.568 1.00 70.94 399 MET A N 1
ATOM 3156 C CA . MET A 1 399 ? -3.463 -3.247 -22.392 1.00 70.94 399 MET A CA 1
ATOM 3157 C C . MET A 1 399 ? -4.125 -3.289 -23.766 1.00 70.94 399 MET A C 1
ATOM 3159 O O . MET A 1 399 ? -4.003 -4.272 -24.495 1.00 70.94 399 MET A O 1
ATOM 3163 N N . LYS A 1 400 ? -4.758 -2.187 -24.184 1.00 63.47 400 LYS A N 1
ATOM 3164 C CA . LYS A 1 400 ? -5.311 -2.086 -25.543 1.00 63.47 400 LYS A CA 1
ATOM 3165 C C . LYS A 1 400 ? -4.196 -2.256 -26.573 1.00 63.47 400 LYS A C 1
ATOM 3167 O O . LYS A 1 400 ? -3.250 -1.462 -26.617 1.00 63.47 400 LYS A O 1
ATOM 3172 N N . THR A 1 401 ? -4.314 -3.271 -27.423 1.00 52.78 401 THR A N 1
ATOM 3173 C CA . THR A 1 401 ? -3.431 -3.419 -28.580 1.00 52.78 401 THR A CA 1
ATOM 3174 C C . THR A 1 401 ? -3.901 -2.440 -29.657 1.00 52.78 401 THR A C 1
ATOM 3176 O O . THR A 1 401 ? -5.046 -2.462 -30.093 1.00 52.78 401 THR A O 1
ATOM 3179 N N . SER A 1 402 ? -3.056 -1.482 -30.039 1.00 44.75 402 SER A N 1
ATOM 3180 C CA . SER A 1 402 ? -3.326 -0.693 -31.243 1.00 44.75 402 SER A CA 1
ATOM 3181 C C . SER A 1 402 ? -2.751 -1.469 -32.418 1.00 44.75 402 SER A C 1
ATOM 3183 O O . SER A 1 402 ? -1.531 -1.613 -32.501 1.00 44.75 402 SER A O 1
ATOM 3185 N N . GLU A 1 403 ? -3.603 -1.977 -33.308 1.00 32.00 403 GLU A N 1
ATOM 3186 C CA . GLU A 1 403 ? -3.150 -2.463 -34.611 1.00 32.00 403 GLU A CA 1
ATOM 3187 C C . GLU A 1 403 ? -2.370 -1.346 -35.317 1.00 32.00 403 GLU A C 1
ATOM 3189 O O . GLU A 1 403 ? -2.746 -0.167 -35.277 1.00 32.00 403 GLU A O 1
ATOM 3194 N N . ILE A 1 404 ? -1.251 -1.707 -35.943 1.00 35.25 404 ILE A N 1
ATOM 3195 C CA . ILE A 1 404 ? -0.493 -0.795 -36.794 1.00 35.25 404 ILE A CA 1
ATOM 3196 C C . ILE A 1 404 ? -1.412 -0.456 -37.974 1.00 35.25 404 ILE A C 1
ATOM 3198 O O . ILE A 1 404 ? -1.582 -1.264 -38.880 1.00 35.25 404 ILE A O 1
ATOM 3202 N N . ARG A 1 405 ? -2.051 0.721 -37.953 1.00 28.95 405 ARG A N 1
ATOM 3203 C CA . ARG A 1 405 ? -2.758 1.245 -39.128 1.00 28.95 405 ARG A CA 1
ATOM 3204 C C . ARG A 1 405 ? -1.717 1.518 -40.211 1.00 28.95 405 ARG A C 1
ATOM 3206 O O . ARG A 1 405 ? -0.918 2.439 -40.064 1.00 28.95 405 ARG A O 1
ATOM 3213 N N . GLU A 1 406 ? -1.742 0.722 -41.275 1.00 28.03 406 GLU A N 1
ATOM 3214 C CA . GLU A 1 406 ? -0.855 0.850 -42.442 1.00 28.03 406 GLU A CA 1
ATOM 3215 C C . GLU A 1 406 ? -1.122 2.102 -43.302 1.00 28.03 406 GLU A C 1
ATOM 3217 O O . GLU A 1 406 ? -0.357 2.379 -44.217 1.00 28.03 406 GLU A O 1
ATOM 3222 N N . ASP A 1 407 ? -2.132 2.914 -42.979 1.00 26.83 407 ASP A N 1
ATOM 3223 C CA . ASP A 1 407 ? -2.517 4.096 -43.758 1.00 26.83 407 ASP A CA 1
ATOM 3224 C C . ASP A 1 407 ? -2.653 5.333 -42.855 1.00 26.83 407 ASP A C 1
ATOM 3226 O O . ASP A 1 407 ? -3.732 5.641 -42.356 1.00 26.83 407 ASP A O 1
ATOM 3230 N N . ASP A 1 408 ? -1.538 6.016 -42.579 1.00 29.09 408 ASP A N 1
ATOM 3231 C CA . ASP A 1 408 ? -1.461 7.486 -42.641 1.00 29.09 408 ASP A CA 1
ATOM 3232 C C . ASP A 1 408 ? -0.040 7.960 -42.301 1.00 29.09 408 ASP A C 1
ATOM 3234 O O . ASP A 1 408 ? 0.394 7.990 -41.147 1.00 29.09 408 ASP A O 1
ATOM 3238 N N . SER A 1 409 ? 0.704 8.406 -43.313 1.00 27.70 409 SER A N 1
ATOM 3239 C CA . SER A 1 409 ? 2.069 8.939 -43.185 1.00 27.70 409 SER A CA 1
ATOM 3240 C C . SER A 1 409 ? 2.141 10.335 -42.534 1.00 27.70 409 SER A C 1
ATOM 3242 O O . SER A 1 409 ? 3.049 11.115 -42.826 1.00 27.70 409 SER A O 1
ATOM 3244 N N . LYS A 1 410 ? 1.192 10.691 -41.659 1.00 26.89 410 LYS A N 1
ATOM 3245 C CA . LYS A 1 410 ? 1.169 11.946 -40.887 1.00 26.89 410 LYS A CA 1
ATOM 3246 C C . LYS A 1 410 ? 0.637 11.672 -39.480 1.00 26.89 410 LYS A C 1
ATOM 3248 O O . LYS A 1 410 ? -0.511 11.953 -39.148 1.00 26.89 410 LYS A O 1
ATOM 3253 N N . GLY A 1 411 ? 1.509 11.083 -38.665 1.00 27.89 411 GLY A N 1
ATOM 3254 C CA . GLY A 1 411 ? 1.223 10.577 -37.328 1.00 27.89 411 GLY A CA 1
ATOM 3255 C C . GLY A 1 411 ? 0.605 11.608 -36.384 1.00 27.89 411 GLY A C 1
ATOM 3256 O O . GLY A 1 411 ? 1.273 12.494 -35.854 1.00 27.89 411 GLY A O 1
ATOM 3257 N N . ARG A 1 412 ? -0.679 11.420 -36.083 1.00 28.41 412 ARG A N 1
ATOM 3258 C CA . ARG A 1 412 ? -1.341 11.996 -34.911 1.00 28.41 412 ARG A CA 1
ATOM 3259 C C . ARG A 1 412 ? -2.015 10.865 -34.148 1.00 28.41 412 ARG A C 1
ATOM 3261 O O . ARG A 1 412 ? -3.226 10.703 -34.187 1.00 28.41 412 ARG A O 1
ATOM 3268 N N . HIS A 1 413 ? -1.213 10.035 -33.489 1.00 39.00 413 HIS A N 1
ATOM 3269 C CA . HIS A 1 413 ? -1.759 9.014 -32.598 1.00 39.00 413 HIS A CA 1
ATOM 3270 C C . HIS A 1 413 ? -2.319 9.700 -31.323 1.00 39.00 413 HIS A C 1
ATOM 3272 O O . HIS A 1 413 ? -1.858 10.778 -30.932 1.00 39.00 413 HIS A O 1
ATOM 3278 N N . THR A 1 414 ? -3.269 9.097 -30.614 1.00 28.31 414 THR A N 1
ATOM 3279 C CA . THR A 1 414 ? -3.885 9.689 -29.408 1.00 28.31 414 THR A CA 1
ATOM 3280 C C . THR A 1 414 ? -4.002 8.629 -28.317 1.00 28.31 414 THR A C 1
ATOM 3282 O O . THR A 1 414 ? -5.019 7.961 -28.206 1.00 28.31 414 THR A O 1
ATOM 3285 N N . THR A 1 415 ? -2.943 8.498 -27.521 1.00 36.19 415 THR A N 1
ATOM 3286 C CA . THR A 1 415 ? -2.959 7.965 -26.150 1.00 36.19 415 THR A CA 1
ATOM 3287 C C . THR A 1 415 ? -1.766 8.634 -25.471 1.00 36.19 415 THR A C 1
ATOM 3289 O O . THR A 1 415 ? -0.622 8.260 -25.702 1.00 36.19 415 THR A O 1
ATOM 3292 N N . THR A 1 416 ? -2.016 9.768 -24.816 1.00 45.22 416 THR A N 1
ATOM 3293 C CA . THR A 1 416 ? -1.004 10.759 -24.386 1.00 45.22 416 THR A CA 1
ATOM 3294 C C . THR A 1 416 ? -0.768 10.783 -22.879 1.00 45.22 416 THR A C 1
ATOM 3296 O O . THR A 1 416 ? -0.140 11.713 -22.377 1.00 45.22 416 THR A O 1
ATOM 3299 N N . HIS A 1 417 ? -1.296 9.807 -22.145 1.00 56.62 417 HIS A N 1
ATOM 3300 C CA . HIS A 1 417 ? -1.325 9.845 -20.688 1.00 56.62 417 HIS A CA 1
ATOM 3301 C C . HIS A 1 417 ? -0.589 8.636 -20.125 1.00 56.62 417 HIS A C 1
ATOM 3303 O O . HIS A 1 417 ? -0.850 7.505 -20.527 1.00 56.62 417 HIS A O 1
ATOM 3309 N N . ARG A 1 418 ? 0.367 8.905 -19.229 1.00 71.38 418 ARG A N 1
ATOM 3310 C CA . ARG A 1 418 ? 1.033 7.883 -18.419 1.00 71.38 418 ARG A CA 1
ATOM 3311 C C . ARG A 1 418 ? 0.002 7.356 -17.434 1.00 71.38 418 ARG A C 1
ATOM 3313 O O . ARG A 1 418 ? -0.634 8.166 -16.758 1.00 71.38 418 ARG A O 1
ATOM 3320 N N . GLN A 1 419 ? -0.160 6.044 -17.381 1.00 81.81 419 GLN A N 1
ATOM 3321 C CA . GLN A 1 419 ? -1.177 5.412 -16.553 1.00 81.81 419 GLN A CA 1
ATOM 3322 C C . GLN A 1 419 ? -0.558 4.274 -15.746 1.00 81.81 419 GLN A C 1
ATOM 3324 O O . GLN A 1 419 ? 0.179 3.456 -16.295 1.00 81.81 419 GLN A O 1
ATOM 3329 N N . LEU A 1 420 ? -0.883 4.236 -14.456 1.00 89.19 420 LEU A N 1
ATOM 3330 C CA . LEU A 1 420 ? -0.666 3.094 -13.578 1.00 89.19 420 LEU A CA 1
ATOM 3331 C C . LEU A 1 420 ? -1.829 2.110 -13.755 1.00 89.19 420 LEU A C 1
ATOM 3333 O O . LEU A 1 420 ? -2.989 2.481 -13.575 1.00 89.19 420 LEU A O 1
ATOM 3337 N N . ILE A 1 421 ? -1.523 0.869 -14.114 1.00 88.50 421 ILE A N 1
ATOM 3338 C CA . ILE A 1 421 ? -2.501 -0.180 -14.400 1.00 88.50 421 ILE A CA 1
ATOM 3339 C C . ILE A 1 421 ? -2.169 -1.383 -13.527 1.00 88.50 421 ILE A C 1
ATOM 3341 O O . ILE A 1 421 ? -1.045 -1.872 -13.558 1.00 88.50 421 ILE A O 1
ATOM 3345 N N . GLU A 1 422 ? -3.135 -1.866 -12.757 1.00 89.81 422 GLU A N 1
ATOM 3346 C CA . GLU A 1 422 ? -2.996 -3.134 -12.044 1.00 89.81 422 GLU A CA 1
ATOM 3347 C C . GLU A 1 422 ? -3.271 -4.287 -13.013 1.00 89.81 422 GLU A C 1
ATOM 3349 O O . GLU A 1 422 ? -4.307 -4.301 -13.680 1.00 89.81 422 GLU A O 1
ATOM 3354 N N . VAL A 1 423 ? -2.319 -5.212 -13.143 1.00 89.94 423 VAL A N 1
ATOM 3355 C CA . VAL A 1 423 ? -2.378 -6.302 -14.139 1.00 89.94 423 VAL A CA 1
ATOM 3356 C C . VAL A 1 423 ? -2.561 -7.681 -13.514 1.00 89.94 423 VAL A C 1
ATOM 3358 O O . VAL A 1 423 ? -3.143 -8.569 -14.128 1.00 89.94 423 VAL A O 1
ATOM 3361 N N . LYS A 1 424 ? -2.072 -7.851 -12.290 1.00 89.19 424 LYS A N 1
ATOM 3362 C CA . LYS A 1 424 ? -2.327 -8.967 -11.378 1.00 89.19 424 LYS A CA 1
ATOM 3363 C C . LYS A 1 424 ? -2.451 -8.354 -9.988 1.00 89.19 424 LYS A C 1
ATOM 3365 O O . LYS A 1 424 ? -2.043 -7.209 -9.800 1.00 89.19 424 LYS A O 1
ATOM 3370 N N . GLU A 1 425 ? -3.003 -9.094 -9.040 1.00 89.06 425 GLU A N 1
ATOM 3371 C CA . GLU A 1 425 ? -3.188 -8.603 -7.676 1.00 89.06 425 GLU A CA 1
ATOM 3372 C C . GLU A 1 425 ? -1.877 -8.047 -7.095 1.00 89.06 425 GLU A C 1
ATOM 3374 O O . GLU A 1 425 ? -0.864 -8.746 -7.017 1.00 89.06 425 GLU A O 1
ATOM 3379 N N . GLY A 1 426 ? -1.868 -6.752 -6.770 1.00 90.38 426 GLY A N 1
ATOM 3380 C CA . GLY A 1 426 ? -0.695 -6.067 -6.231 1.00 90.38 426 GLY A CA 1
ATOM 3381 C C . GLY A 1 426 ? 0.446 -5.812 -7.228 1.00 90.38 426 GLY A C 1
ATOM 3382 O O . GLY A 1 426 ? 1.464 -5.251 -6.821 1.00 90.38 426 GLY A O 1
ATOM 3383 N N . VAL A 1 427 ? 0.306 -6.178 -8.508 1.00 94.69 427 VAL A N 1
ATOM 3384 C CA . VAL A 1 427 ? 1.310 -5.957 -9.564 1.00 94.69 427 VAL A CA 1
ATOM 3385 C C . VAL A 1 427 ? 0.868 -4.823 -10.475 1.00 94.69 427 VAL A C 1
ATOM 3387 O O . VAL A 1 427 ? -0.170 -4.896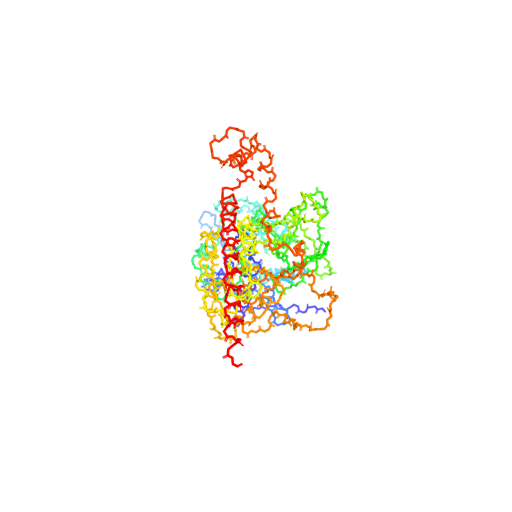 -11.139 1.00 94.69 427 VAL A O 1
ATOM 3390 N N . PHE A 1 428 ? 1.703 -3.792 -10.573 1.00 94.06 428 PHE A N 1
ATOM 3391 C CA . PHE A 1 428 ? 1.393 -2.592 -11.339 1.00 94.06 428 PHE A CA 1
ATOM 3392 C C . PHE A 1 428 ? 2.312 -2.414 -12.544 1.00 94.06 428 PHE A C 1
ATOM 3394 O O . PHE A 1 428 ? 3.527 -2.562 -12.453 1.00 94.06 428 PHE A O 1
ATOM 3401 N N . ILE A 1 429 ? 1.729 -2.006 -13.664 1.00 92.56 429 ILE A N 1
ATOM 3402 C CA . ILE A 1 429 ? 2.426 -1.575 -14.870 1.00 92.56 429 ILE A CA 1
ATOM 3403 C C . ILE A 1 429 ? 2.239 -0.071 -15.026 1.00 92.56 429 ILE A C 1
ATOM 3405 O O . ILE A 1 429 ? 1.117 0.431 -14.970 1.00 92.56 429 ILE A O 1
ATOM 3409 N N . ILE A 1 430 ? 3.330 0.649 -15.270 1.00 90.69 430 ILE A N 1
ATOM 3410 C CA . ILE A 1 430 ? 3.272 2.018 -15.771 1.00 90.69 430 ILE A CA 1
ATOM 3411 C C . ILE A 1 430 ? 3.603 1.982 -17.256 1.00 90.69 430 ILE A C 1
ATOM 3413 O O . ILE A 1 430 ? 4.761 1.801 -17.649 1.00 90.69 430 ILE A O 1
ATOM 3417 N N . ASP A 1 431 ? 2.579 2.175 -18.085 1.00 79.62 431 ASP A N 1
ATOM 3418 C CA . ASP A 1 431 ? 2.806 2.445 -19.498 1.00 79.62 431 ASP A CA 1
ATOM 3419 C C . ASP A 1 431 ? 3.137 3.929 -19.658 1.00 79.62 431 ASP A C 1
ATOM 3421 O O . ASP A 1 431 ? 2.468 4.820 -19.120 1.00 79.62 431 ASP A O 1
ATOM 3425 N N . THR A 1 432 ? 4.177 4.201 -20.435 1.00 66.31 432 THR A N 1
ATOM 3426 C CA . THR A 1 432 ? 4.574 5.556 -20.808 1.00 66.31 432 THR A CA 1
ATOM 3427 C C . THR A 1 432 ? 4.280 5.784 -22.297 1.00 66.31 432 THR A C 1
ATOM 3429 O O . THR A 1 432 ? 5.200 6.043 -23.087 1.00 66.31 432 THR A O 1
ATOM 3432 N N . PRO A 1 433 ? 2.999 5.696 -22.738 1.00 55.06 433 PRO A N 1
ATOM 3433 C CA . PRO A 1 433 ? 2.659 5.912 -24.131 1.00 55.06 433 PRO A CA 1
ATOM 3434 C C . PRO A 1 433 ? 2.958 7.375 -24.443 1.00 55.06 433 PRO A C 1
ATOM 3436 O O . PRO A 1 433 ? 2.464 8.294 -23.791 1.00 55.06 433 PRO A O 1
ATOM 3439 N N . GLY A 1 434 ? 3.833 7.615 -25.414 1.00 43.34 434 GLY A N 1
ATOM 3440 C CA . GLY A 1 434 ? 4.261 8.981 -25.697 1.00 43.34 434 GLY A CA 1
ATOM 3441 C C . GLY A 1 434 ? 5.623 9.385 -25.139 1.00 43.34 434 GLY A C 1
ATOM 3442 O O . GLY A 1 434 ? 5.934 10.569 -25.174 1.00 43.34 434 GLY A O 1
ATOM 3443 N N . MET A 1 435 ? 6.543 8.442 -24.927 1.00 46.53 435 MET A N 1
ATOM 3444 C CA . MET A 1 435 ? 7.929 8.656 -25.402 1.00 46.53 435 MET A CA 1
ATOM 3445 C C . MET A 1 435 ? 7.990 8.798 -26.950 1.00 46.53 435 MET A C 1
ATOM 3447 O O . MET A 1 435 ? 8.980 8.417 -27.574 1.00 46.53 435 MET A O 1
ATOM 3451 N N . ARG A 1 436 ? 6.906 9.291 -27.586 1.00 40.03 436 ARG A N 1
ATOM 3452 C CA . ARG A 1 436 ? 6.797 9.582 -29.013 1.00 40.03 436 ARG A CA 1
ATOM 3453 C C . ARG A 1 436 ? 7.928 10.509 -29.331 1.00 40.03 436 ARG A C 1
ATOM 3455 O O . ARG A 1 436 ? 7.929 11.627 -28.833 1.00 40.03 436 ARG A O 1
ATOM 3462 N N . GLU A 1 437 ? 8.843 9.974 -30.121 1.00 41.00 437 GLU A N 1
ATOM 3463 C CA . GLU A 1 437 ? 10.029 10.670 -30.551 1.00 41.00 437 GLU A CA 1
ATOM 3464 C C . GLU A 1 437 ? 10.640 11.424 -29.366 1.00 41.00 437 GLU A C 1
ATOM 3466 O O . GLU A 1 437 ? 10.594 12.645 -29.243 1.00 41.00 437 GLU A O 1
ATOM 3471 N N . ILE A 1 438 ? 11.369 10.663 -28.541 1.00 39.78 438 ILE A N 1
ATOM 3472 C CA . ILE A 1 438 ? 12.753 11.080 -28.287 1.00 39.78 438 ILE A CA 1
ATOM 3473 C C . ILE A 1 438 ? 13.201 11.833 -29.548 1.00 39.78 438 ILE A C 1
ATOM 3475 O O . ILE A 1 438 ? 13.003 11.293 -30.639 1.00 39.78 438 ILE A O 1
ATOM 3479 N N . GLY A 1 439 ? 13.762 13.033 -29.441 1.00 36.25 439 GLY A N 1
ATOM 3480 C CA . GLY A 1 439 ? 14.302 13.822 -30.554 1.00 36.25 439 GLY A CA 1
ATOM 3481 C C . GLY A 1 439 ? 15.399 13.115 -31.371 1.00 36.25 439 GLY A C 1
ATOM 3482 O O . GLY A 1 439 ? 16.197 13.760 -32.028 1.00 36.25 439 GLY A O 1
ATOM 3483 N N . MET A 1 440 ? 15.426 11.784 -31.358 1.00 42.19 440 MET A N 1
ATOM 3484 C CA . MET A 1 440 ? 15.950 10.821 -32.314 1.00 42.19 440 MET A CA 1
ATOM 3485 C C . MET A 1 440 ? 15.298 10.970 -33.693 1.00 42.19 440 MET A C 1
ATOM 3487 O O . MET A 1 440 ? 14.824 9.998 -34.285 1.00 42.19 440 MET A O 1
ATOM 3491 N N . ALA A 1 441 ? 15.326 12.173 -34.258 1.00 29.27 441 ALA A N 1
ATOM 3492 C CA . ALA A 1 441 ? 15.367 12.280 -35.702 1.00 29.27 441 ALA A CA 1
ATOM 3493 C C . ALA A 1 441 ? 16.663 11.592 -36.167 1.00 29.27 441 ALA A C 1
ATOM 3495 O O . ALA A 1 441 ? 17.739 12.170 -36.099 1.00 29.27 441 ALA A O 1
ATOM 3496 N N . ASN A 1 442 ? 16.561 10.338 -36.612 1.00 34.66 442 ASN A N 1
ATOM 3497 C CA . ASN A 1 442 ? 17.504 9.694 -37.533 1.00 34.66 442 ASN A CA 1
ATOM 3498 C C . ASN A 1 442 ? 19.013 9.785 -37.224 1.00 34.66 442 ASN A C 1
ATOM 3500 O O . ASN A 1 442 ? 19.819 9.764 -38.151 1.00 34.66 442 ASN A O 1
ATOM 3504 N N . THR A 1 443 ? 19.446 9.816 -35.967 1.00 36.00 443 THR A N 1
ATOM 3505 C CA . THR A 1 443 ? 20.865 9.628 -35.641 1.00 36.00 443 THR A CA 1
ATOM 3506 C C . THR A 1 443 ? 21.061 8.248 -35.041 1.00 36.00 443 THR A C 1
ATOM 3508 O O . THR A 1 443 ? 20.946 8.012 -33.841 1.00 36.00 443 THR A O 1
ATOM 3511 N N . GLN A 1 444 ? 21.388 7.300 -35.917 1.00 41.62 444 GLN A N 1
ATOM 3512 C CA . GLN A 1 444 ? 21.844 5.958 -35.553 1.00 41.62 444 GLN A CA 1
ATOM 3513 C C . GLN A 1 444 ? 23.130 5.954 -34.695 1.00 41.62 444 GLN A C 1
ATOM 3515 O O . GLN A 1 444 ? 23.539 4.880 -34.263 1.00 41.62 444 GLN A O 1
ATOM 3520 N N . ASP A 1 445 ? 23.721 7.114 -34.370 1.00 44.00 445 ASP A N 1
ATOM 3521 C CA . ASP A 1 445 ? 25.134 7.198 -33.984 1.00 44.00 445 ASP A CA 1
ATOM 3522 C C . ASP A 1 445 ? 25.478 8.022 -32.717 1.00 44.00 445 ASP A C 1
ATOM 3524 O O . ASP A 1 445 ? 26.651 8.083 -32.369 1.00 44.00 445 ASP A O 1
ATOM 3528 N N . GLY A 1 446 ? 24.532 8.612 -31.969 1.00 50.59 446 GLY A N 1
ATOM 3529 C CA . GLY A 1 446 ? 24.872 9.440 -30.787 1.00 50.59 446 GLY A CA 1
ATOM 3530 C C . GLY A 1 446 ? 24.550 8.808 -29.425 1.00 50.59 446 GLY A C 1
ATOM 3531 O O . GLY A 1 446 ? 23.376 8.670 -29.080 1.00 50.59 446 GLY A O 1
ATOM 3532 N N . ILE A 1 447 ? 25.568 8.467 -28.624 1.00 55.06 447 ILE A N 1
ATOM 3533 C CA . ILE A 1 447 ? 25.441 8.238 -27.161 1.00 55.06 447 ILE A CA 1
ATOM 3534 C C . ILE A 1 447 ? 25.295 9.587 -26.420 1.00 55.06 447 ILE A C 1
ATOM 3536 O O . ILE A 1 447 ? 24.725 9.651 -25.331 1.00 55.06 447 ILE A O 1
ATOM 3540 N N . ASP A 1 448 ? 25.735 10.664 -27.068 1.00 51.88 448 ASP A N 1
ATOM 3541 C CA . ASP A 1 448 ? 26.017 11.975 -26.483 1.00 51.88 448 ASP A CA 1
ATOM 3542 C C . ASP A 1 448 ? 24.806 12.674 -25.843 1.00 51.88 448 ASP A C 1
ATOM 3544 O O . ASP A 1 448 ? 24.980 13.374 -24.855 1.00 51.88 448 ASP A O 1
ATOM 3548 N N . ASP A 1 449 ? 23.573 12.440 -26.306 1.00 54.25 449 ASP A N 1
ATOM 3549 C CA . ASP A 1 449 ? 22.383 13.122 -25.758 1.00 54.25 449 ASP A CA 1
ATOM 3550 C C . ASP A 1 449 ? 21.972 12.636 -24.354 1.00 54.25 449 ASP A C 1
ATOM 3552 O O . ASP A 1 449 ? 21.293 13.347 -23.621 1.00 54.25 449 ASP A O 1
ATOM 3556 N N . THR A 1 450 ? 22.314 11.399 -23.975 1.00 55.28 450 THR A N 1
ATOM 3557 C CA . THR A 1 450 ? 21.984 10.837 -22.639 1.00 55.28 450 THR A CA 1
ATOM 3558 C C . THR A 1 450 ? 23.085 11.072 -21.618 1.00 55.28 450 THR A C 1
ATOM 3560 O O . THR A 1 450 ? 22.838 11.021 -20.413 1.00 55.28 450 THR A O 1
ATOM 3563 N N . PHE A 1 451 ? 24.282 11.355 -22.116 1.00 66.62 451 PHE A N 1
ATOM 3564 C CA . PHE A 1 451 ? 25.470 11.644 -21.332 1.00 66.62 451 PHE A CA 1
ATOM 3565 C C . PHE A 1 451 ? 25.971 13.058 -21.635 1.00 66.62 451 PHE A C 1
ATOM 3567 O O . PHE A 1 451 ? 27.169 13.313 -21.574 1.00 66.62 451 PHE A O 1
ATOM 3574 N N . SER A 1 452 ? 25.072 13.975 -22.007 1.00 62.22 452 SER A N 1
ATOM 3575 C CA . SER A 1 452 ? 25.434 15.339 -22.401 1.00 62.22 452 SER A CA 1
ATOM 3576 C C . SER A 1 452 ? 26.111 16.085 -21.254 1.00 62.22 452 SER A C 1
ATOM 3578 O O . SER A 1 452 ? 27.053 16.836 -21.475 1.00 62.22 452 SER A O 1
ATOM 3580 N N . ASP A 1 453 ? 25.682 15.805 -20.023 1.00 60.72 453 ASP A N 1
ATOM 3581 C CA . ASP A 1 453 ? 26.332 16.193 -18.771 1.00 60.72 453 ASP A CA 1
ATOM 3582 C C . ASP A 1 453 ? 27.794 15.721 -18.711 1.00 60.72 453 ASP A C 1
ATOM 3584 O O . ASP A 1 453 ? 28.701 16.510 -18.442 1.00 60.72 453 ASP A O 1
ATOM 3588 N N . ILE A 1 454 ? 28.052 14.453 -19.041 1.00 72.56 454 ILE A N 1
ATOM 3589 C CA . ILE A 1 454 ? 29.410 13.894 -19.087 1.00 72.56 454 ILE A CA 1
ATOM 3590 C C . ILE A 1 454 ? 30.216 14.515 -20.233 1.00 72.56 454 ILE A C 1
ATOM 3592 O O . ILE A 1 454 ? 31.379 14.861 -20.039 1.00 72.56 454 ILE A O 1
ATOM 3596 N N . VAL A 1 455 ? 29.618 14.708 -21.410 1.00 71.88 455 VAL A N 1
ATOM 3597 C CA . VAL A 1 455 ? 30.269 15.359 -22.558 1.00 71.88 455 VAL A CA 1
ATOM 3598 C C . VAL A 1 455 ? 30.655 16.804 -22.217 1.00 71.88 455 VAL A C 1
ATOM 3600 O O . VAL A 1 455 ? 31.768 17.236 -22.531 1.00 71.88 455 VAL A O 1
ATOM 3603 N N . GLU A 1 456 ? 29.799 17.541 -21.505 1.00 70.62 456 GLU A N 1
ATOM 3604 C CA . GLU A 1 456 ? 30.119 18.872 -20.986 1.00 70.62 456 GLU A CA 1
ATOM 3605 C C . GLU A 1 456 ? 31.267 18.837 -19.971 1.00 70.62 456 GLU A C 1
ATOM 3607 O O . GLU A 1 456 ? 32.185 19.656 -20.062 1.00 70.62 456 GLU A O 1
ATOM 3612 N N . LEU A 1 457 ? 31.264 17.885 -19.031 1.00 75.12 457 LEU A N 1
ATOM 3613 C CA . LEU A 1 457 ? 32.359 17.700 -18.073 1.00 75.12 457 LEU A CA 1
ATOM 3614 C C . LEU A 1 457 ? 33.680 17.366 -18.781 1.00 75.12 457 LEU A C 1
ATOM 3616 O O . LEU A 1 457 ? 34.722 17.926 -18.437 1.00 75.12 457 LEU A O 1
ATOM 3620 N N . ILE A 1 458 ? 33.660 16.523 -19.816 1.00 79.25 458 ILE A N 1
ATOM 3621 C CA . ILE A 1 458 ? 34.836 16.246 -20.655 1.00 79.25 458 ILE A CA 1
ATOM 3622 C C . ILE A 1 458 ? 35.336 17.545 -21.301 1.00 79.25 458 ILE A C 1
ATOM 3624 O O . ILE A 1 458 ? 36.531 17.835 -21.235 1.00 79.25 458 ILE A O 1
ATOM 3628 N N . GLY A 1 459 ? 34.434 18.374 -21.837 1.00 76.50 459 GLY A N 1
ATOM 3629 C CA . GLY A 1 459 ? 34.762 19.681 -22.417 1.00 76.50 459 GLY A CA 1
ATOM 3630 C C . GLY A 1 459 ? 35.358 20.691 -21.424 1.00 76.50 459 GLY A C 1
ATOM 3631 O O . GLY A 1 459 ? 36.079 21.600 -21.835 1.00 76.50 459 GLY A O 1
ATOM 3632 N N . ARG A 1 460 ? 35.108 20.520 -20.119 1.00 82.50 460 ARG A N 1
ATOM 3633 C CA . ARG A 1 460 ? 35.676 21.341 -19.031 1.00 82.50 460 ARG A CA 1
ATOM 3634 C C . ARG A 1 460 ? 37.037 20.837 -18.536 1.00 82.50 460 ARG A C 1
ATOM 3636 O O . ARG A 1 460 ? 37.638 21.467 -17.665 1.00 82.50 460 ARG A O 1
ATOM 3643 N N . CYS A 1 461 ? 37.545 19.719 -19.058 1.00 83.50 461 CYS A N 1
ATOM 3644 C CA . CYS A 1 461 ? 38.865 19.224 -18.683 1.00 83.50 461 CYS A CA 1
ATOM 3645 C C . CYS A 1 461 ? 39.967 20.192 -19.132 1.00 83.50 461 CYS A C 1
ATOM 3647 O O . CYS A 1 461 ? 39.952 20.720 -20.243 1.00 83.50 461 CYS A O 1
ATOM 3649 N N . LYS A 1 462 ? 40.984 20.372 -18.281 1.00 81.38 462 LYS A N 1
ATOM 3650 C CA . LYS A 1 462 ? 42.133 21.243 -18.577 1.00 81.38 462 LYS A CA 1
ATOM 3651 C C . LYS A 1 462 ? 42.881 20.851 -19.860 1.00 81.38 462 LYS A C 1
ATOM 3653 O O . LYS A 1 462 ? 43.474 21.712 -20.508 1.00 81.38 462 LYS A O 1
ATOM 3658 N N . PHE A 1 463 ? 42.882 19.563 -20.205 1.00 76.94 463 PHE A N 1
ATOM 3659 C CA . PHE A 1 463 ? 43.567 19.016 -21.374 1.00 76.94 463 PHE A CA 1
ATOM 3660 C C . PHE A 1 463 ? 42.561 18.415 -22.355 1.00 76.94 463 PHE A C 1
ATOM 3662 O O . PHE A 1 463 ? 41.710 17.623 -21.959 1.00 76.94 463 PHE A O 1
ATOM 3669 N N . SER A 1 464 ? 42.711 18.729 -23.643 1.00 71.44 464 SER A N 1
ATOM 3670 C CA . SER A 1 464 ? 41.840 18.232 -24.721 1.00 71.44 464 SER A CA 1
ATOM 3671 C C . SER A 1 464 ? 42.007 16.739 -25.030 1.00 71.44 464 SER A C 1
ATOM 3673 O O . SER A 1 464 ? 41.170 16.158 -25.710 1.00 71.44 464 SER A O 1
ATOM 3675 N N . ASN A 1 465 ? 43.079 16.111 -24.544 1.00 75.75 465 ASN A N 1
ATOM 3676 C CA . ASN A 1 465 ? 43.385 14.686 -24.687 1.00 75.75 465 ASN A CA 1
ATOM 3677 C C . ASN A 1 465 ? 43.420 13.956 -23.332 1.00 75.75 465 ASN A C 1
ATOM 3679 O O . ASN A 1 465 ? 44.155 12.978 -23.177 1.00 75.75 465 ASN A O 1
ATOM 3683 N N . CYS A 1 466 ? 42.680 14.464 -22.344 1.00 78.56 466 CYS A N 1
ATOM 3684 C CA . CYS A 1 466 ? 42.583 13.861 -21.019 1.00 78.56 466 CYS A CA 1
ATOM 3685 C C . CYS A 1 466 ? 42.045 12.424 -21.122 1.00 78.56 466 CYS A C 1
ATOM 3687 O O . CYS A 1 466 ? 41.023 12.192 -21.762 1.00 78.56 466 CYS A O 1
ATOM 3689 N N . ARG A 1 467 ? 42.731 11.462 -20.496 1.00 78.56 467 ARG A N 1
ATOM 3690 C CA . ARG A 1 467 ? 42.283 10.064 -20.370 1.00 78.56 467 ARG A CA 1
ATOM 3691 C C . ARG A 1 467 ? 41.452 9.820 -19.111 1.00 78.56 467 ARG A C 1
ATOM 3693 O O . ARG A 1 467 ? 40.999 8.703 -18.905 1.00 78.56 467 ARG A O 1
ATOM 3700 N N . HIS A 1 468 ? 41.239 10.869 -18.318 1.00 82.50 468 HIS A N 1
ATOM 3701 C CA . HIS A 1 468 ? 40.419 10.881 -17.109 1.00 82.50 468 HIS A CA 1
ATOM 3702 C C . HIS A 1 468 ? 40.884 9.904 -16.016 1.00 82.50 468 HIS A C 1
ATOM 3704 O O . HIS A 1 468 ? 40.070 9.393 -15.255 1.00 82.50 468 HIS A O 1
ATOM 3710 N N . ASP A 1 469 ? 42.196 9.678 -15.913 1.00 77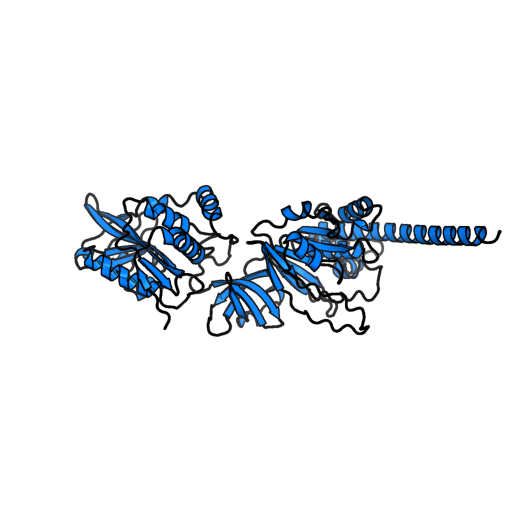.94 469 ASP A N 1
ATOM 3711 C CA . ASP A 1 469 ? 42.796 8.723 -14.974 1.00 77.94 469 ASP A CA 1
ATOM 3712 C C . ASP A 1 469 ? 43.623 9.463 -13.903 1.00 77.94 469 ASP A C 1
ATOM 3714 O O . ASP A 1 469 ? 43.189 9.717 -12.767 1.00 77.94 469 ASP A O 1
ATOM 3718 N N . THR A 1 470 ? 44.815 9.918 -14.293 1.00 77.69 470 THR A N 1
ATOM 3719 C CA . THR A 1 470 ? 45.771 10.573 -13.385 1.00 77.69 470 THR A CA 1
ATOM 3720 C C . THR A 1 470 ? 45.942 12.071 -13.636 1.00 77.69 470 THR A C 1
ATOM 3722 O O . THR A 1 470 ? 46.700 12.728 -12.925 1.00 77.69 470 THR A O 1
ATOM 3725 N N . GLU A 1 471 ? 45.289 12.637 -14.653 1.00 84.56 471 GLU A N 1
ATOM 3726 C CA . GLU A 1 471 ? 45.576 13.999 -15.104 1.00 84.56 471 GLU A CA 1
ATOM 3727 C C . GLU A 1 471 ? 45.105 15.094 -14.123 1.00 84.56 471 GLU A C 1
ATOM 3729 O O . GLU A 1 471 ? 43.947 15.097 -13.695 1.00 84.56 471 GLU A O 1
ATOM 3734 N N . PRO A 1 472 ? 45.959 16.092 -13.812 1.00 79.00 472 PRO A N 1
ATOM 3735 C CA . PRO A 1 472 ? 45.590 17.201 -12.937 1.00 79.00 472 PRO A CA 1
ATOM 3736 C C . PRO A 1 472 ? 44.637 18.179 -13.643 1.00 79.00 472 PRO A C 1
ATOM 3738 O O . PRO A 1 472 ? 44.912 18.639 -14.751 1.00 79.00 472 PRO A O 1
ATOM 3741 N N . GLY A 1 473 ? 43.538 18.557 -12.985 1.00 79.75 473 GLY A N 1
ATOM 3742 C CA . GLY A 1 473 ? 42.503 19.419 -13.581 1.00 79.75 473 GLY A CA 1
ATOM 3743 C C . GLY A 1 473 ? 41.533 18.674 -14.508 1.00 79.75 473 GLY A C 1
ATOM 3744 O O . GLY A 1 473 ? 40.957 19.277 -15.415 1.00 79.75 473 GLY A O 1
ATOM 3745 N N . CYS A 1 474 ? 41.383 17.362 -14.310 1.00 87.88 474 CYS A N 1
ATOM 3746 C CA . CYS A 1 474 ? 40.328 16.567 -14.925 1.00 87.88 474 CYS A CA 1
ATOM 3747 C C . CYS A 1 474 ? 38.978 16.872 -14.256 1.00 87.88 474 CYS A C 1
ATOM 3749 O O . CYS A 1 474 ? 38.793 16.587 -13.073 1.00 87.88 474 CYS A O 1
ATOM 3751 N N . ALA A 1 475 ? 38.032 17.426 -15.015 1.00 84.25 475 ALA A N 1
ATOM 3752 C CA . ALA A 1 475 ? 36.699 17.751 -14.509 1.00 84.25 475 ALA A CA 1
ATOM 3753 C C . ALA A 1 475 ? 35.860 16.495 -14.215 1.00 84.25 475 ALA A C 1
ATOM 3755 O O . ALA A 1 475 ? 35.093 16.497 -13.262 1.00 84.25 475 ALA A O 1
ATOM 3756 N N . ILE A 1 476 ? 36.071 15.397 -14.954 1.00 86.25 476 ILE A N 1
ATOM 3757 C CA . ILE A 1 476 ? 35.440 14.099 -14.662 1.00 86.25 476 ILE A CA 1
ATOM 3758 C C . ILE A 1 476 ? 35.877 13.572 -13.296 1.00 86.25 476 ILE A C 1
ATOM 3760 O O . ILE A 1 476 ? 35.039 13.200 -12.486 1.00 86.25 476 ILE A O 1
ATOM 3764 N N . LYS A 1 477 ? 37.180 13.586 -13.003 1.00 85.50 477 LYS A N 1
ATOM 3765 C CA . LYS A 1 477 ? 37.694 13.118 -11.712 1.00 85.50 477 LYS A CA 1
ATOM 3766 C C . LYS A 1 477 ? 37.176 13.966 -10.551 1.00 85.50 477 LYS A C 1
ATOM 3768 O O . LYS A 1 477 ? 36.763 13.412 -9.542 1.00 85.50 477 LYS A O 1
ATOM 3773 N N . ALA A 1 478 ? 37.137 15.286 -10.731 1.00 85.12 478 ALA A N 1
ATOM 3774 C CA . ALA A 1 478 ? 36.561 16.191 -9.742 1.00 85.12 478 ALA A CA 1
ATOM 3775 C C . ALA A 1 478 ? 35.066 15.912 -9.502 1.00 85.12 478 ALA A C 1
ATOM 3777 O O . ALA A 1 478 ? 34.644 15.888 -8.352 1.00 85.12 478 ALA A O 1
ATOM 3778 N N . ALA A 1 479 ? 34.291 15.648 -10.562 1.00 82.69 479 ALA A N 1
ATOM 3779 C CA . ALA A 1 479 ? 32.871 15.304 -10.462 1.00 82.69 479 ALA A CA 1
ATOM 3780 C C . ALA A 1 479 ? 32.631 13.928 -9.808 1.00 82.69 479 ALA A C 1
ATOM 3782 O O . ALA A 1 479 ? 31.669 13.757 -9.065 1.00 82.69 479 ALA A O 1
ATOM 3783 N N . LEU A 1 480 ? 33.520 12.955 -10.042 1.00 84.44 480 LEU A N 1
ATOM 3784 C CA . LEU A 1 480 ? 33.498 11.656 -9.358 1.00 84.44 480 LEU A CA 1
ATOM 3785 C C . LEU A 1 480 ? 33.833 11.797 -7.862 1.00 84.44 480 LEU A C 1
ATOM 3787 O O . LEU A 1 480 ? 33.203 11.156 -7.028 1.00 84.44 480 LEU A O 1
ATOM 3791 N N . GLU A 1 481 ? 34.818 12.633 -7.514 1.00 85.06 481 GLU A N 1
ATOM 3792 C CA . GLU A 1 481 ? 35.228 12.886 -6.123 1.00 85.06 481 GLU A CA 1
ATOM 3793 C C . GLU A 1 481 ? 34.189 13.709 -5.340 1.00 85.06 481 GLU A C 1
ATOM 3795 O O . GLU A 1 481 ? 34.034 13.503 -4.137 1.00 85.06 481 GLU A O 1
ATOM 3800 N N . SER A 1 482 ? 33.465 14.619 -6.002 1.00 82.12 482 SER A N 1
ATOM 3801 C CA . SER A 1 482 ? 32.400 15.424 -5.388 1.00 82.12 482 SER A CA 1
ATOM 3802 C C . SER A 1 482 ? 31.056 14.697 -5.282 1.00 82.12 482 SER A C 1
ATOM 3804 O O . SER A 1 482 ? 30.181 15.156 -4.549 1.00 82.12 482 SER A O 1
ATOM 3806 N N . GLY A 1 483 ? 30.880 13.593 -6.015 1.00 73.38 483 GLY A N 1
ATOM 3807 C CA . GLY A 1 483 ? 29.607 12.880 -6.139 1.00 73.38 483 GLY A CA 1
ATOM 3808 C C . GLY A 1 483 ? 28.632 13.486 -7.157 1.00 73.38 483 GLY A C 1
ATOM 3809 O O . GLY A 1 483 ? 27.525 12.978 -7.296 1.00 73.38 483 GLY A O 1
ATOM 3810 N N . GLU A 1 484 ? 29.027 14.532 -7.895 1.00 74.75 484 GLU A N 1
ATOM 3811 C CA . GLU A 1 484 ? 28.249 15.095 -9.016 1.00 74.75 484 GLU A CA 1
ATOM 3812 C C . GLU A 1 484 ? 28.049 14.068 -10.144 1.00 74.75 484 GLU A C 1
ATOM 3814 O O . GLU A 1 484 ? 27.012 14.052 -10.806 1.00 74.75 484 GLU A O 1
ATOM 3819 N N . LEU A 1 485 ? 29.029 13.181 -10.341 1.00 73.88 485 LEU A N 1
ATOM 3820 C CA . LEU A 1 485 ? 28.972 12.067 -11.280 1.00 73.88 485 LEU A CA 1
ATOM 3821 C C . LEU A 1 485 ? 29.204 10.755 -10.525 1.00 73.88 485 LEU A C 1
ATOM 3823 O O . LEU A 1 485 ? 30.232 10.576 -9.881 1.00 73.88 485 LEU A O 1
ATOM 3827 N N . SER A 1 486 ? 28.282 9.799 -10.628 1.00 73.69 486 SER A N 1
ATOM 3828 C CA . SER A 1 486 ? 28.500 8.449 -10.089 1.00 73.69 486 SER A CA 1
ATOM 3829 C C . SER A 1 486 ? 29.498 7.669 -10.953 1.00 73.69 486 SER A C 1
ATOM 3831 O O . SER A 1 486 ? 29.425 7.736 -12.187 1.00 73.69 486 SER A O 1
ATOM 3833 N N . ARG A 1 487 ? 30.353 6.848 -10.330 1.00 75.69 487 ARG A N 1
ATOM 3834 C CA . ARG A 1 487 ? 31.298 5.972 -11.046 1.00 75.69 487 ARG A CA 1
ATOM 3835 C C . ARG A 1 487 ? 30.593 5.006 -12.004 1.00 75.69 487 ARG A C 1
ATOM 3837 O O . ARG A 1 487 ? 31.017 4.912 -13.149 1.00 75.69 487 ARG A O 1
ATOM 3844 N N . GLU A 1 488 ? 29.486 4.395 -11.590 1.00 68.00 488 GLU A N 1
ATOM 3845 C CA . GLU A 1 488 ? 28.709 3.461 -12.424 1.00 68.00 488 GLU A CA 1
ATOM 3846 C C . GLU A 1 488 ? 28.203 4.120 -13.717 1.00 68.00 488 GLU A C 1
ATOM 3848 O O . GLU A 1 488 ? 28.325 3.556 -14.802 1.00 68.00 488 GLU A O 1
ATOM 3853 N N . ARG A 1 489 ? 27.694 5.359 -13.638 1.00 70.44 489 ARG A N 1
ATOM 3854 C CA . ARG A 1 489 ? 27.268 6.131 -14.822 1.00 70.44 489 ARG A CA 1
ATOM 3855 C C . ARG A 1 489 ? 28.435 6.458 -15.755 1.00 70.44 489 ARG A C 1
ATOM 3857 O O . ARG A 1 489 ? 28.263 6.430 -16.973 1.00 70.44 489 ARG A O 1
ATOM 3864 N N . TYR A 1 490 ? 29.606 6.782 -15.207 1.00 76.56 490 TYR A N 1
ATOM 3865 C CA . TYR A 1 490 ? 30.793 7.040 -16.022 1.00 76.56 490 TYR A CA 1
ATOM 3866 C C . TYR A 1 490 ? 31.298 5.766 -16.710 1.00 76.56 490 TYR A C 1
ATOM 3868 O O . TYR A 1 490 ? 31.594 5.789 -17.902 1.00 76.56 490 TYR A O 1
ATOM 3876 N N . GLU A 1 491 ? 31.334 4.644 -15.992 1.00 74.62 491 GLU A N 1
ATOM 3877 C CA . GLU A 1 491 ? 31.678 3.332 -16.549 1.00 74.62 491 GLU A CA 1
ATOM 3878 C C . GLU A 1 491 ? 30.700 2.925 -17.649 1.00 74.62 491 GLU A C 1
ATOM 3880 O O . GLU A 1 491 ? 31.130 2.498 -18.719 1.00 74.62 491 GLU A O 1
ATOM 3885 N N . LEU A 1 492 ? 29.403 3.164 -17.445 1.00 70.56 492 LEU A N 1
ATOM 3886 C CA . LEU A 1 492 ? 28.385 2.967 -18.468 1.00 70.56 492 LEU A CA 1
ATOM 3887 C C . LEU A 1 492 ? 28.685 3.807 -19.717 1.00 70.56 492 LEU A C 1
ATOM 3889 O O . LEU A 1 492 ? 28.725 3.268 -20.818 1.00 70.56 492 LEU A O 1
ATOM 3893 N N . TYR A 1 493 ? 28.977 5.101 -19.575 1.00 74.25 493 TYR A N 1
ATOM 3894 C CA . TYR A 1 493 ? 29.365 5.948 -20.708 1.00 74.25 493 TYR A CA 1
ATOM 3895 C C . TYR A 1 493 ? 30.603 5.417 -21.457 1.00 74.25 493 TYR A C 1
ATOM 3897 O O . TYR A 1 493 ? 30.597 5.334 -22.689 1.00 74.25 493 TYR A O 1
ATOM 3905 N N . VAL A 1 494 ? 31.649 5.013 -20.728 1.00 72.50 494 VAL A N 1
ATOM 3906 C CA . VAL A 1 494 ? 32.891 4.473 -21.308 1.00 72.50 494 VAL A CA 1
ATOM 3907 C C . VAL A 1 494 ? 32.640 3.152 -22.038 1.00 72.50 494 VAL A C 1
ATOM 3909 O O . VAL A 1 494 ? 33.085 2.992 -23.180 1.00 72.50 494 VAL A O 1
ATOM 3912 N N . ASN A 1 495 ? 31.898 2.230 -21.418 1.00 67.12 495 ASN A N 1
ATOM 3913 C CA . ASN A 1 495 ? 31.539 0.936 -21.999 1.00 67.12 495 ASN A CA 1
ATOM 3914 C C . ASN A 1 495 ? 30.750 1.127 -23.292 1.00 67.12 495 ASN A C 1
ATOM 3916 O O . ASN A 1 495 ? 31.064 0.514 -24.313 1.00 67.12 495 ASN A O 1
ATOM 3920 N N . LEU A 1 496 ? 29.794 2.056 -23.284 1.00 65.69 496 LEU A N 1
ATOM 3921 C CA . LEU A 1 496 ? 29.015 2.381 -24.468 1.00 65.69 496 LEU A CA 1
ATOM 3922 C C . LEU A 1 496 ? 29.876 2.993 -25.569 1.00 65.69 496 LEU A C 1
ATOM 3924 O O . LEU A 1 496 ? 29.732 2.587 -26.718 1.00 65.69 496 LEU A O 1
ATOM 3928 N N . GLY A 1 497 ? 30.806 3.898 -25.254 1.00 63.12 497 GLY A N 1
ATOM 3929 C CA . GLY A 1 497 ? 31.735 4.464 -26.240 1.00 63.12 497 GLY A CA 1
ATOM 3930 C C . GLY A 1 497 ? 32.657 3.415 -26.883 1.00 63.12 497 GLY A C 1
ATOM 3931 O O . GLY A 1 497 ? 32.862 3.417 -28.106 1.00 63.12 497 GLY A O 1
ATOM 3932 N N . ALA A 1 498 ? 33.179 2.481 -26.082 1.00 59.22 498 ALA A N 1
ATOM 3933 C CA . ALA A 1 498 ? 34.015 1.379 -26.558 1.00 59.22 498 ALA A CA 1
ATOM 3934 C C . ALA A 1 498 ? 33.228 0.415 -27.462 1.00 59.22 498 ALA A C 1
ATOM 3936 O O . ALA A 1 498 ? 33.700 0.059 -28.549 1.00 59.22 498 ALA A O 1
ATOM 3937 N N . GLU A 1 499 ? 32.013 0.044 -27.054 1.00 58.72 499 GLU A N 1
ATOM 3938 C CA . GLU A 1 499 ? 31.154 -0.870 -27.805 1.00 58.72 499 GLU A CA 1
ATOM 3939 C C . GLU A 1 499 ? 30.614 -0.220 -29.084 1.00 58.72 499 GLU A C 1
ATOM 3941 O O . GLU A 1 499 ? 30.598 -0.862 -30.131 1.00 58.72 499 GLU A O 1
ATOM 3946 N N . ASN A 1 500 ? 30.291 1.081 -29.069 1.00 55.81 500 ASN A N 1
ATOM 3947 C CA . ASN A 1 500 ? 29.910 1.819 -30.279 1.00 55.81 500 ASN A CA 1
ATOM 3948 C C . ASN A 1 500 ? 31.027 1.808 -31.325 1.00 55.81 500 ASN A C 1
ATOM 3950 O O . ASN A 1 500 ? 30.773 1.610 -32.514 1.00 55.81 500 ASN A O 1
ATOM 3954 N N . THR A 1 501 ? 32.277 1.965 -30.884 1.00 57.00 501 THR A N 1
ATOM 3955 C CA . THR A 1 501 ? 33.448 1.916 -31.768 1.00 57.00 501 THR A CA 1
ATOM 3956 C C . THR A 1 501 ? 33.615 0.523 -32.388 1.00 57.00 501 THR A C 1
ATOM 3958 O O . THR A 1 501 ? 33.832 0.409 -33.600 1.00 57.00 501 THR A O 1
ATOM 3961 N N . ARG A 1 502 ? 33.452 -0.546 -31.592 1.00 55.34 502 ARG A N 1
ATOM 3962 C CA . ARG A 1 502 ? 33.487 -1.942 -32.074 1.00 55.34 502 ARG A CA 1
ATOM 3963 C C . ARG A 1 502 ? 32.337 -2.246 -33.032 1.00 55.34 502 ARG A C 1
ATOM 3965 O O . ARG A 1 502 ? 32.570 -2.780 -34.114 1.00 55.34 502 ARG A O 1
ATOM 3972 N N . ASN A 1 503 ? 31.115 -1.857 -32.681 1.00 52.25 503 ASN A N 1
ATOM 3973 C CA . ASN A 1 503 ? 29.918 -2.096 -33.480 1.00 52.25 503 ASN A CA 1
ATOM 3974 C C . ASN A 1 503 ? 29.924 -1.316 -34.796 1.00 52.25 503 ASN A C 1
ATOM 3976 O O . ASN A 1 503 ? 29.524 -1.855 -35.830 1.00 52.25 503 ASN A O 1
ATOM 3980 N N . TYR A 1 504 ? 30.438 -0.085 -34.802 1.00 53.47 504 TYR A N 1
ATOM 3981 C CA . TYR A 1 504 ? 30.648 0.685 -36.026 1.00 53.47 504 TYR A CA 1
ATOM 3982 C C . TYR A 1 504 ? 31.698 0.025 -36.935 1.00 53.47 504 TYR A C 1
ATOM 3984 O O . TYR A 1 504 ? 31.466 -0.136 -38.139 1.00 53.47 504 TYR A O 1
ATOM 3992 N N . ALA A 1 505 ? 32.825 -0.425 -36.368 1.00 46.78 505 ALA A N 1
ATOM 3993 C CA . ALA A 1 505 ? 33.850 -1.162 -37.108 1.00 46.78 505 ALA A CA 1
ATOM 3994 C C . ALA A 1 505 ? 33.294 -2.468 -37.705 1.00 46.78 505 ALA A C 1
ATOM 3996 O O . ALA A 1 505 ? 33.469 -2.724 -38.898 1.00 46.78 505 ALA A O 1
ATOM 3997 N N . MET A 1 506 ? 32.533 -3.235 -36.923 1.00 53.06 506 MET A N 1
ATOM 3998 C CA . MET A 1 506 ? 31.939 -4.500 -37.354 1.00 53.06 506 MET A CA 1
ATOM 3999 C C . MET A 1 506 ? 30.824 -4.305 -38.393 1.00 53.06 506 MET A C 1
ATOM 4001 O O . MET A 1 506 ? 30.800 -5.010 -39.400 1.00 53.06 506 MET A O 1
ATOM 4005 N N . LYS A 1 507 ? 29.941 -3.304 -38.240 1.00 49.41 507 LYS A N 1
ATOM 4006 C CA . LYS A 1 507 ? 28.948 -2.936 -39.274 1.00 49.41 507 LYS A CA 1
ATOM 4007 C C . LYS A 1 507 ? 29.621 -2.559 -40.594 1.00 49.41 507 LYS A C 1
ATOM 4009 O O . LYS A 1 507 ? 29.130 -2.925 -41.664 1.00 49.41 507 LYS A O 1
ATOM 4014 N N . LYS A 1 508 ? 30.753 -1.851 -40.538 1.00 48.72 508 LYS A N 1
ATOM 4015 C CA . LYS A 1 508 ? 31.542 -1.486 -41.721 1.00 48.72 508 LYS A CA 1
ATOM 4016 C C . LYS A 1 508 ? 32.143 -2.717 -42.399 1.00 48.72 508 LYS A C 1
ATOM 4018 O O . LYS A 1 508 ? 32.109 -2.792 -43.628 1.00 48.72 508 LYS A O 1
ATOM 4023 N N . GLU A 1 509 ? 32.628 -3.690 -41.630 1.00 49.16 509 GLU A N 1
ATOM 4024 C CA . GLU A 1 509 ? 33.096 -4.975 -42.159 1.00 49.16 509 GLU A CA 1
ATOM 4025 C C . GLU A 1 509 ? 31.962 -5.808 -42.759 1.00 49.16 509 GLU A C 1
ATOM 4027 O O . GLU A 1 509 ? 32.085 -6.233 -43.903 1.00 49.16 509 GLU A O 1
ATOM 4032 N N . ILE A 1 510 ? 30.823 -5.951 -42.074 1.00 50.19 510 ILE A N 1
ATOM 4033 C CA . ILE A 1 510 ? 29.640 -6.663 -42.587 1.00 50.19 510 ILE A CA 1
ATOM 4034 C C . ILE A 1 510 ? 29.135 -6.014 -43.882 1.00 50.19 510 ILE A C 1
ATOM 4036 O O . ILE A 1 510 ? 28.853 -6.711 -44.853 1.00 50.19 510 ILE A O 1
ATOM 4040 N N . SER A 1 511 ? 29.072 -4.679 -43.947 1.00 47.88 511 SER A N 1
ATOM 4041 C CA . SER A 1 511 ? 28.697 -3.949 -45.167 1.00 47.88 511 SER A CA 1
ATOM 4042 C C . SER A 1 511 ? 29.696 -4.178 -46.308 1.00 47.88 511 SER A C 1
ATOM 4044 O O . SER A 1 511 ? 29.301 -4.316 -47.469 1.00 47.88 511 SER A O 1
ATOM 4046 N N . ARG A 1 512 ? 30.996 -4.249 -45.993 1.00 53.22 512 ARG A N 1
ATOM 4047 C CA . ARG A 1 512 ? 32.058 -4.566 -46.957 1.00 53.22 512 ARG A CA 1
ATOM 4048 C C . ARG A 1 512 ? 31.906 -5.991 -47.487 1.00 53.22 512 ARG A C 1
ATOM 4050 O O . ARG A 1 512 ? 31.881 -6.174 -48.700 1.00 53.22 512 ARG A O 1
ATOM 4057 N N . TRP A 1 513 ? 31.692 -6.952 -46.593 1.00 56.75 513 TRP A N 1
ATOM 4058 C CA . TRP A 1 513 ? 31.487 -8.363 -46.910 1.00 56.75 513 TRP A CA 1
ATOM 4059 C C . TRP A 1 513 ? 30.206 -8.593 -47.719 1.00 56.75 513 TRP A C 1
ATOM 4061 O O . TRP A 1 513 ? 30.222 -9.298 -48.722 1.00 56.75 513 TRP A O 1
ATOM 4071 N N . ALA A 1 514 ? 29.103 -7.926 -47.367 1.00 48.91 514 ALA A N 1
ATOM 4072 C CA . ALA A 1 514 ? 27.846 -7.977 -48.114 1.00 48.91 514 ALA A CA 1
ATOM 4073 C C . ALA A 1 514 ? 27.992 -7.396 -49.531 1.00 48.91 514 ALA A C 1
ATOM 4075 O O . ALA A 1 514 ? 27.464 -7.961 -50.491 1.00 48.91 514 ALA A O 1
ATOM 4076 N N . LYS A 1 515 ? 28.748 -6.299 -49.695 1.00 60.97 515 LYS A N 1
ATOM 4077 C CA . LYS A 1 515 ? 29.082 -5.736 -51.016 1.00 60.97 515 LYS A CA 1
ATOM 4078 C C . LYS A 1 515 ? 29.985 -6.666 -51.828 1.00 60.97 515 LYS A C 1
ATOM 4080 O O . LYS A 1 515 ? 29.803 -6.765 -53.040 1.00 60.97 515 LYS A O 1
ATOM 4085 N N . GLU A 1 516 ? 30.939 -7.339 -51.192 1.00 65.00 516 GLU A N 1
ATOM 4086 C CA . GLU A 1 516 ? 31.816 -8.323 -51.837 1.00 65.00 516 GLU A CA 1
ATOM 4087 C C . GLU A 1 516 ? 31.049 -9.581 -52.258 1.00 65.00 516 GLU A C 1
ATOM 4089 O O . GLU A 1 516 ? 31.166 -9.992 -53.407 1.00 65.00 516 GLU A O 1
ATOM 4094 N N . MET A 1 517 ? 30.177 -10.114 -51.401 1.00 58.88 517 MET A N 1
ATOM 4095 C CA . MET A 1 517 ? 29.272 -11.230 -51.708 1.00 58.88 517 MET A CA 1
ATOM 4096 C C . MET A 1 517 ? 28.293 -10.894 -52.834 1.00 58.88 517 MET A C 1
ATOM 4098 O O . MET A 1 517 ? 28.058 -11.725 -53.709 1.00 58.88 517 MET A O 1
ATOM 4102 N N . LYS A 1 518 ? 27.751 -9.669 -52.857 1.00 58.78 518 LYS A N 1
ATOM 4103 C CA . LYS A 1 518 ? 26.888 -9.199 -53.949 1.00 58.78 518 LYS A CA 1
ATOM 4104 C C . LYS A 1 518 ? 27.660 -9.129 -55.269 1.00 58.78 518 LYS A C 1
ATOM 4106 O O . LYS A 1 518 ? 27.216 -9.702 -56.252 1.00 58.78 518 LYS A O 1
ATOM 4111 N N . LYS A 1 519 ? 28.881 -8.574 -55.260 1.00 64.69 519 LYS A N 1
ATOM 4112 C CA . LYS A 1 519 ? 29.793 -8.603 -56.421 1.00 64.69 519 LYS A CA 1
ATOM 4113 C C . LYS A 1 519 ? 30.180 -10.022 -56.852 1.00 64.69 519 LYS A C 1
ATOM 4115 O O . LYS A 1 519 ? 30.417 -10.239 -58.036 1.00 64.69 519 LYS A O 1
ATOM 4120 N N . PHE A 1 520 ? 30.282 -10.967 -55.919 1.00 60.38 520 PHE A N 1
ATOM 4121 C CA . PHE A 1 520 ? 30.596 -12.367 -56.210 1.00 60.38 520 PHE A CA 1
ATOM 4122 C C . PHE A 1 520 ? 29.409 -13.086 -56.868 1.00 60.38 520 PHE A C 1
ATOM 4124 O O . PHE A 1 520 ? 29.593 -13.776 -57.867 1.00 60.38 520 PHE A O 1
ATOM 4131 N N . LYS A 1 521 ? 28.184 -12.857 -56.373 1.00 55.62 521 LYS A N 1
ATOM 4132 C CA . LYS A 1 521 ? 26.940 -13.343 -56.997 1.00 55.62 521 LYS A CA 1
ATOM 4133 C C . LYS A 1 521 ? 26.708 -12.726 -58.379 1.00 55.62 521 LYS A C 1
ATOM 4135 O O . LYS A 1 521 ? 26.413 -13.456 -59.316 1.00 55.62 521 LYS A O 1
ATOM 4140 N N . ASP A 1 522 ? 26.936 -11.422 -58.529 1.00 59.28 522 ASP A N 1
ATOM 4141 C CA . ASP A 1 522 ? 26.787 -10.721 -59.812 1.00 59.28 522 ASP A CA 1
ATOM 4142 C C . ASP A 1 522 ? 27.838 -11.168 -60.850 1.00 59.28 522 ASP A C 1
ATOM 4144 O O . ASP A 1 522 ? 27.569 -11.157 -62.048 1.00 59.28 522 ASP A O 1
ATOM 4148 N N . LYS A 1 523 ? 29.032 -11.605 -60.417 1.00 57.09 523 LYS A N 1
ATOM 4149 C CA . LYS A 1 523 ? 30.052 -12.190 -61.309 1.00 57.09 523 LYS A CA 1
ATOM 4150 C C . LYS A 1 523 ? 29.747 -13.630 -61.725 1.00 57.09 523 LYS A C 1
ATOM 4152 O O . LYS A 1 523 ? 30.086 -13.999 -62.845 1.00 57.09 523 LYS A O 1
ATOM 4157 N N . ASN A 1 524 ? 29.128 -14.422 -60.850 1.00 55.16 524 ASN A N 1
ATOM 4158 C CA . ASN A 1 524 ? 28.792 -15.820 -61.138 1.00 55.16 524 ASN A CA 1
ATOM 4159 C C . ASN A 1 524 ? 27.473 -15.984 -61.911 1.00 55.16 524 ASN A C 1
ATOM 4161 O O . ASN A 1 524 ? 27.308 -16.997 -62.574 1.00 55.16 524 ASN A O 1
ATOM 4165 N N . ASN A 1 525 ? 26.587 -14.983 -61.908 1.00 50.56 525 ASN A N 1
ATOM 4166 C CA . ASN A 1 525 ? 25.377 -14.956 -62.746 1.00 50.56 525 ASN A CA 1
ATOM 4167 C C . ASN A 1 525 ? 25.629 -14.499 -64.201 1.00 50.56 525 ASN A C 1
ATOM 4169 O O . ASN A 1 525 ? 24.679 -14.304 -64.949 1.00 50.56 525 ASN A O 1
ATOM 4173 N N . ASN A 1 526 ? 26.890 -14.300 -64.600 1.00 47.84 526 ASN A N 1
ATOM 4174 C CA . ASN A 1 526 ? 27.282 -13.858 -65.946 1.00 47.84 526 ASN A CA 1
ATOM 4175 C C . ASN A 1 526 ? 27.895 -14.991 -66.804 1.00 47.84 526 ASN A C 1
ATOM 4177 O O . ASN A 1 526 ? 28.607 -14.709 -67.767 1.00 47.84 526 ASN A O 1
ATOM 4181 N N . TRP A 1 527 ? 27.653 -16.256 -66.437 1.00 49.06 527 TRP A N 1
ATOM 4182 C CA . TRP A 1 527 ? 28.108 -17.459 -67.155 1.00 49.06 527 TRP A CA 1
ATOM 4183 C C . TRP A 1 527 ? 26.977 -18.483 -67.377 1.00 49.06 527 TRP A C 1
ATOM 4185 O O . TRP A 1 527 ? 27.227 -19.682 -67.291 1.00 49.06 527 TRP A O 1
ATOM 4195 N N . ASP A 1 528 ? 25.764 -18.013 -67.680 1.00 38.75 528 ASP A N 1
ATOM 4196 C CA . ASP A 1 528 ? 24.707 -18.830 -68.302 1.00 38.75 528 ASP A CA 1
ATOM 4197 C C . ASP A 1 528 ? 24.337 -18.266 -69.679 1.00 38.75 528 ASP A C 1
ATOM 4199 O O . ASP A 1 528 ? 24.124 -17.031 -69.777 1.00 38.75 528 ASP A O 1
#

Radius of gyration: 30.89 Å; chains: 1; bounding box: 76×47×115 Å

Secondary structure (DSSP, 8-state):
---PEEE---GGGHHHHHHHHHHHHTTTSSSS-SHHHHHHHHTT-TTB-TTT-EEEEETTEEEEEEEEEEEEEEETTEEEEEEEEEEEEE-GGGTTSSHHHHHHHHHHHHHHHTT--EEEEE--TTTGGGGT-EEGGGGTEEBTTTB--TTEEEEESSGGGTT--EEEE--GGGTSS--HHHHHHHHTTS--------SS---SSSEEEEEEEEETTEEEEEETTEEEEEEE-GGGGGS-GGGS--BT-EEEEE--TTS-EEEEEEPPPS-EEEEE-TTSTTPEEEEEES-SEEEEEEESSTT--HHHHHHHHHHHHHTT-EEEEEEE-GGG-TTHHHHHHHHHTT-TT-EEEEEBTTTTBS-GGGGGG-STT-EEEEE--TTSSHHHHHHHHHTS--SPP----SS-SS--------EEEEEETTEEEEE-TT-TT-S-SS-TT-STTTSHHHHHHHHTSSSTT--SSS-TT-HHHHHHHHTSS-HHHHHHHHHHHHHHHHHHHHHHHHHHHHHHHHHHHHHHTT--

pLDDT: mean 83.69, std 17.07, range [26.83, 98.62]

Sequence (528 aa):
MNNIILRKETKEDFYDTEHMTMRAFWNLHGPGCNEHLLVHKLRESEDYLPELSRVAELDGRIVGAIFYSKAKVADGDTEHEVLTFGPLAVEPTCFNMGIGAKLLKETLALSKEAGYKGIVICGEPEYYPKHGFKTCDNFGIVHPAFGNSDAFMAYPLNDGFEEIHGTYYEAPVFETCEDEAEIEEFTKEFPYYKPLKLSCQWLHVEKLGRISEVQKNSFKIRFFEQELPAKLKGSFYEEDSEKWPVVGDYVTFLYNPNGECTILTVCERSSFLQRPDQAKTGVMQHMVANVDYTFIVTSLNDDYSFNRIARYASVALQGNSIPVAILTKSDLCNNVGRYVREVESISENIRVHAVSALLDIGLDELEEYFTPGTTICLMGSSGAGKSTLINSIVGSEVMKTSEIREDDSKGRHTTTHRQLIEVKEGVFIIDTPGMREIGMANTQDGIDDTFSDIVELIGRCKFSNCRHDTEPGCAIKAALESGELSRERYELYVNLGAENTRNYAMKKEISRWAKEMKKFKDKNNNWD

Foldseek 3Di:
DFDKDKDFDDPVCLVLALQQQQQQCDLQQFFGDLQSVLSVVLVVAPFWDSQLKIFIDTPNGTFWIKTKGWKWFDDPPDIAIAMEIDDGGGRPVCPPVCRSVVSVVSSLVVCLVVPGQKYKYQADLVPCVVVPWDWCVVQQEAEPPPGTDSRTTMDGSDPVSSVGHHYIGDGCSVVVRPPPVVSVVVCVVYFDDGGDGWPDRNQPQWAKFFFFWDDPQWTWTHDPPDTAIAGEDPVVVVDDPVQPDDGGWIFIWGDDPPHHIYTDGTTDFLFWQWADDPVDGPDIDTHHTNAQEEEEFAEPDPRDALLSLLLSCLRCVVRNHQYEYEHEPCVVDPCVVVVQVSNCLLDVRYHYFYDYLPVGPRLVVCVVQQDAQHEYEYHYDDVSCVQVSLCSSLVHNQDDDDDPPPDDPPDDDDDQMFGWGDSDRNYTYTYHPPVPDPVPPPDSADSCRSCVVVVVQLVQAPDVPDPQDPDPRRSNVVCCVVVVDPPSSVVSVVSVVVVSVVVVVVVVVVVVVVVVVVVVVVVVVPPD